Protein AF-A0A928N643-F1 (afdb_monomer_lite)

pLDDT: mean 76.83, std 18.84, range [21.0, 97.44]

Secondary structure (DSSP, 8-state):
-----------GGGGT-SS--------------HHHHHHHHHHHHHHHHHHHHHHHHHHHHHHHHHHHHHHH-TTS-HHHHHHHHHHHHHHHHHHHHHHHHHHHHHHHHHHHHHHHHHHTTS-GGG--HHHHHHHHHHHHHHHHGGGEETTTTEE-HHHHHHHHHTSHHHHHHHHHHHHHHHHHHHHHHHHHTT-TTS-HHHHHHHHHHHHHHHHHHHHHHHHHHHHGGGTHHHH--HHHHHHHHTT-GGGGGGTTTT-------SSS---------TTEEEEEEEE-TT-EEEE---TTEEEEEEEEESEEEETTTTEEEETTEEEEESSS-EEEEESSSEEEEEEEEES----TT--SSEEEEGGG-SEEESS-TT-SSEEEEEEEEEESSEEEEE---SSEEEEEEEPTT--EEEEETTEEEEE-TT-EEEE-TT--EEEEE-TT-EEEEEEEEEE-

Foldseek 3Di:
DDDPPPPDDPPPVNVVPPDDDDPPDQDPDPQDPLVVLLVVLVVVLVVLVVVLVVLLVVLVVLCVPLLCVLVVDPPDALLRSLVSLLVSLVSLVVSLVSLLVSVLLSVLSVLLSQLSVVCVPDDSSPDAPVSSLVSSVVSLCVVCVQQADPVVLDGVLVSLCVVCCPPPSNVSSLVSQLSSLVSQLSSQCSNCVPPPVDDNVRSNVVSNVSSVVSSVVSSVVSSVSNCLLSVCSRVVDPVSSCVNVVSNVSSCPNVVVPDPDDDDDDDDDFDEDDDDPPFKDKDKDWAAAFGKDKDDDDAFWKKKKAWQAAWKQKDPVRDIDHHQKIWMDGDDTIIITGNHGTIMMMMIGHPFDDDVPDDPGDMDRNVVDQWDWPDDPPGPFTKTKGWAKDDPQDKDKDDADQFKKKKKFFAQQAFWWKAKPNDTDTDHHRYIYTDGHRIIIMIGAYPPGITTIMMIITGD

Radius of gyration: 32.92 Å; chains: 1; bounding box: 89×75×74 Å

Sequence (460 aa):
MWPFIKKKKKNVSEIFEHKYYVNDKISDSPKYDLAMLYERCVEEMTLQQAKRDQIFTLYLAMFSFLVPFALSTAGIGDIAKGAIFIALAVIGWMFALIIERYRIYKESYWLCCQAITRLMSFKEGSIDKKTVQSVYYSCLFKKGEKYIDKKKNKYKRLDFYKGNIFSGETIYYLIHSFITSIMVFLGINQMFYNNSKITESLLNISGILCAVIVFVILTIFYFERLLEVYSVLVENTEKAFNKAFSKAWFLHFYMENSKYSLVTVDNTLGRVLKRKIDDFKTFVHHIKDGETLEIKESENGYYIFIVCQGTVLVNQDNTLYEKGVCAFTHKEDIKIKSVDDSVVLEINVINSKENNNLKLPYFKNYAENKDFKILEEGIVPCVKIENMNLKTPKIKEYNENTLSERFIYSFDDNECILEIDEELIKLGQNTLFHIPYNKKFKVIVCEKQKAHGMIIEYKR

Structure (mmCIF, N/CA/C/O backbone):
data_AF-A0A928N643-F1
#
_entry.id   AF-A0A928N643-F1
#
loop_
_atom_site.group_PDB
_atom_site.id
_atom_site.type_symbol
_atom_site.label_atom_id
_atom_site.label_alt_id
_atom_site.label_comp_id
_atom_site.label_asym_id
_atom_site.label_entity_id
_atom_site.label_seq_id
_atom_site.pdbx_PDB_ins_code
_atom_site.Cartn_x
_atom_site.Cartn_y
_atom_site.Cartn_z
_atom_site.occupancy
_atom_site.B_iso_or_equiv
_atom_site.auth_seq_id
_atom_site.auth_comp_id
_atom_site.auth_asym_id
_atom_site.auth_atom_id
_atom_site.pdbx_PDB_model_num
ATOM 1 N N . MET A 1 1 ? 22.131 41.460 36.533 1.00 30.02 1 MET A N 1
ATOM 2 C CA . MET A 1 1 ? 20.752 41.145 36.967 1.00 30.02 1 MET A CA 1
ATOM 3 C C . MET A 1 1 ? 19.789 41.565 35.869 1.00 30.02 1 MET A C 1
ATOM 5 O O . MET A 1 1 ? 19.428 42.727 35.803 1.00 30.02 1 MET A O 1
ATOM 9 N N . TRP A 1 2 ? 19.428 40.640 34.984 1.00 21.00 2 TRP A N 1
ATOM 10 C CA . TRP A 1 2 ? 18.359 40.784 33.990 1.00 21.00 2 TRP A CA 1
ATOM 11 C C . TRP A 1 2 ? 17.560 39.475 34.020 1.00 21.00 2 TRP A C 1
ATOM 13 O O . TRP A 1 2 ? 18.167 38.416 34.212 1.00 21.00 2 TRP A O 1
ATOM 23 N N . PRO A 1 3 ? 16.222 39.516 33.942 1.00 27.75 3 PRO A N 1
ATOM 24 C CA . PRO A 1 3 ? 15.393 38.390 34.330 1.00 27.75 3 PRO A CA 1
ATOM 25 C C . PRO A 1 3 ? 15.483 37.276 33.287 1.00 27.75 3 PRO A C 1
ATOM 27 O O . PRO A 1 3 ? 15.217 37.470 32.102 1.00 27.75 3 PRO A O 1
ATOM 30 N N . PHE A 1 4 ? 15.835 36.078 33.753 1.00 24.69 4 PHE A N 1
ATOM 31 C CA . PHE A 1 4 ? 15.650 34.836 33.018 1.00 24.69 4 PHE A CA 1
ATOM 32 C C . PHE A 1 4 ? 14.160 34.664 32.701 1.00 24.69 4 PHE A C 1
ATOM 34 O O . PHE A 1 4 ? 13.383 34.193 33.534 1.00 24.69 4 PHE A O 1
ATOM 41 N N . ILE A 1 5 ? 13.753 34.997 31.477 1.00 27.62 5 ILE A N 1
ATOM 42 C CA . ILE A 1 5 ? 12.493 34.507 30.919 1.00 27.62 5 ILE A CA 1
ATOM 43 C C . ILE A 1 5 ? 12.685 33.004 30.694 1.00 27.62 5 ILE A C 1
ATOM 45 O O . ILE A 1 5 ? 13.178 32.558 29.657 1.00 27.62 5 ILE A O 1
ATOM 49 N N . LYS A 1 6 ? 12.317 32.204 31.701 1.00 27.36 6 LYS A N 1
ATOM 50 C CA . LYS A 1 6 ? 12.071 30.767 31.549 1.00 27.36 6 LYS A CA 1
ATOM 51 C C . LYS A 1 6 ? 10.967 30.605 30.500 1.00 27.36 6 LYS A C 1
ATOM 53 O O . LYS A 1 6 ? 9.784 30.652 30.828 1.00 27.36 6 LYS A O 1
ATOM 58 N N . LYS A 1 7 ? 11.332 30.405 29.228 1.00 30.66 7 LYS A N 1
ATOM 59 C CA . LYS A 1 7 ? 10.398 29.866 28.232 1.00 30.66 7 LYS A CA 1
ATOM 60 C C . LYS A 1 7 ? 9.978 28.480 28.722 1.00 30.66 7 LYS A C 1
ATOM 62 O O . LYS A 1 7 ? 10.777 27.545 28.699 1.00 30.66 7 LYS A O 1
ATOM 67 N N . LYS A 1 8 ? 8.742 28.388 29.228 1.00 29.64 8 LYS A N 1
ATOM 68 C CA . LYS A 1 8 ? 8.062 27.135 29.574 1.00 29.64 8 LYS A CA 1
ATOM 69 C C . LYS A 1 8 ? 8.293 26.122 28.448 1.00 29.64 8 LYS A C 1
ATOM 71 O O . LYS A 1 8 ? 8.021 26.423 27.286 1.00 29.64 8 LYS A O 1
ATOM 76 N N . LYS A 1 9 ? 8.784 24.928 28.798 1.00 34.56 9 LYS A N 1
ATOM 77 C CA . LYS A 1 9 ? 8.611 23.726 27.975 1.00 34.56 9 LYS A CA 1
ATOM 78 C C . LYS A 1 9 ? 7.110 23.614 27.700 1.00 34.56 9 LYS A C 1
ATOM 80 O O . LYS A 1 9 ? 6.373 23.301 28.627 1.00 34.56 9 LYS A O 1
ATOM 85 N N . LYS A 1 10 ? 6.665 23.898 26.475 1.00 30.95 10 LYS A N 1
ATOM 86 C CA . LYS A 1 10 ? 5.354 23.426 26.029 1.00 30.95 10 LYS A CA 1
ATOM 87 C C . LYS A 1 10 ? 5.453 21.910 25.972 1.00 30.95 10 LYS A C 1
ATOM 89 O O . LYS A 1 10 ? 6.277 21.378 25.223 1.00 30.95 10 LYS A O 1
ATOM 94 N N . ASN A 1 11 ? 4.711 21.238 26.842 1.00 32.28 11 ASN A N 1
ATOM 95 C CA . ASN A 1 11 ? 4.621 19.788 26.825 1.00 32.28 11 ASN A CA 1
ATOM 96 C C . ASN A 1 11 ? 4.036 19.373 25.472 1.00 32.28 11 ASN A C 1
ATOM 98 O O . ASN A 1 11 ? 3.134 20.022 24.954 1.00 32.28 11 ASN A O 1
ATOM 102 N N . VAL A 1 12 ? 4.529 18.281 24.893 1.00 39.28 12 VAL A N 1
ATOM 103 C CA . VAL A 1 12 ? 3.962 17.715 23.657 1.00 39.28 12 VAL A CA 1
ATOM 104 C C . VAL A 1 12 ? 2.479 17.339 23.856 1.00 39.28 12 VAL A C 1
ATOM 106 O O . VAL A 1 12 ? 1.732 17.323 22.885 1.00 39.28 12 VAL A O 1
ATOM 109 N N . SER A 1 13 ? 2.022 17.154 25.106 1.00 35.56 13 SER A N 1
ATOM 110 C CA . SER A 1 13 ? 0.597 17.027 25.452 1.00 35.56 13 SER A CA 1
ATOM 111 C C . SER A 1 13 ? -0.219 18.304 25.197 1.00 35.56 13 SER A C 1
ATOM 113 O O . SER A 1 13 ? -1.367 18.205 24.781 1.00 35.56 13 SER A O 1
ATOM 115 N N . GLU A 1 14 ? 0.365 19.502 25.318 1.00 35.66 14 GLU A N 1
ATOM 116 C CA . GLU A 1 14 ? -0.350 20.780 25.143 1.00 35.66 14 GLU A CA 1
ATOM 117 C C . GLU A 1 14 ? -0.676 21.098 23.673 1.00 35.66 14 GLU A C 1
ATOM 119 O O . GLU A 1 14 ? -1.556 21.912 23.402 1.00 35.66 14 GLU A O 1
ATOM 124 N N . ILE A 1 15 ? -0.011 20.456 22.703 1.00 42.19 15 ILE A N 1
ATOM 125 C CA . ILE A 1 15 ? -0.393 20.571 21.282 1.00 42.19 15 ILE A CA 1
ATOM 126 C C . ILE A 1 15 ? -1.675 19.757 20.996 1.00 42.19 15 ILE A C 1
ATOM 128 O O . ILE A 1 15 ? -2.381 20.051 20.035 1.00 42.19 15 ILE A O 1
ATOM 132 N N . PHE A 1 16 ? -2.033 18.802 21.864 1.00 38.59 16 PHE A N 1
ATOM 133 C CA . PHE A 1 16 ? -3.192 17.915 21.701 1.00 38.59 16 PHE A CA 1
ATOM 134 C C . PHE A 1 16 ? -4.275 18.070 22.793 1.00 38.59 16 PHE A C 1
ATOM 136 O O . PHE A 1 16 ? -5.315 17.414 22.718 1.00 38.59 16 PHE A O 1
ATOM 143 N N . GLU A 1 17 ? -4.082 18.963 23.773 1.00 30.94 17 GLU A N 1
ATOM 144 C CA . GLU A 1 17 ? -4.995 19.182 24.914 1.00 30.94 17 GLU A CA 1
ATOM 145 C C . GLU A 1 17 ? -6.096 20.236 24.694 1.00 30.94 17 GLU A C 1
ATOM 147 O O . GLU A 1 17 ? -6.903 20.481 25.592 1.00 30.94 17 GLU A O 1
ATOM 152 N N . HIS A 1 18 ? -6.227 20.843 23.513 1.00 28.89 18 HIS A N 1
ATOM 153 C CA . HIS A 1 18 ? -7.321 21.790 23.272 1.00 28.89 18 HIS A CA 1
ATOM 154 C C . HIS A 1 18 ? -8.389 21.272 22.303 1.00 28.89 18 HIS A C 1
ATOM 156 O O . HIS A 1 18 ? -8.218 21.257 21.090 1.00 28.89 18 HIS A O 1
ATOM 162 N N . LYS A 1 19 ? -9.532 20.935 22.927 1.00 29.66 19 LYS A N 1
ATOM 163 C CA . LYS A 1 19 ? -10.885 20.710 22.391 1.00 29.66 19 LYS A CA 1
ATOM 164 C C . LYS A 1 19 ? -11.123 19.417 21.612 1.00 29.66 19 LYS A C 1
ATOM 166 O O . LYS A 1 19 ? -11.336 19.441 20.411 1.00 29.66 19 LYS A O 1
ATOM 171 N N . TYR A 1 20 ? -11.293 18.318 22.343 1.00 30.34 20 TYR A N 1
ATOM 172 C CA . TYR A 1 20 ? -12.466 17.472 22.098 1.00 30.34 20 TYR A CA 1
ATOM 173 C C . TYR A 1 20 ? -13.079 17.140 23.451 1.00 30.34 20 TYR A C 1
ATOM 175 O O . TYR A 1 20 ? -12.361 16.670 24.333 1.00 30.34 20 TYR A O 1
ATOM 183 N N . TYR A 1 21 ? -14.368 17.431 23.611 1.00 28.30 21 TYR A N 1
ATOM 184 C CA . TYR A 1 21 ? -15.145 16.945 24.741 1.00 28.30 21 TYR A CA 1
ATOM 185 C C . TYR A 1 21 ? -15.132 15.419 24.681 1.00 28.30 21 TYR A C 1
ATOM 187 O O . TYR A 1 21 ? -15.629 14.824 23.727 1.00 28.30 21 TYR A O 1
ATOM 195 N N . VAL A 1 22 ? -14.486 14.812 25.673 1.00 28.64 22 VAL A N 1
ATOM 196 C CA . VAL A 1 22 ? -14.666 13.404 25.998 1.00 28.64 22 VAL A CA 1
ATOM 197 C C . VAL A 1 22 ? -16.079 13.310 26.555 1.00 28.64 22 VAL A C 1
ATOM 199 O O . VAL A 1 22 ? -16.384 13.925 27.573 1.00 28.64 22 VAL A O 1
ATOM 202 N N . ASN A 1 23 ? -16.965 12.627 25.839 1.00 26.53 23 ASN A N 1
ATOM 203 C CA . ASN A 1 23 ? -18.188 12.154 26.456 1.00 26.53 23 ASN A CA 1
ATOM 204 C C . ASN A 1 23 ? -17.787 10.865 27.184 1.00 26.53 23 ASN A C 1
ATOM 206 O O . ASN A 1 23 ? -17.485 9.871 26.529 1.00 26.53 23 ASN A O 1
ATOM 210 N N . ASP A 1 24 ? -17.712 10.908 28.516 1.00 30.97 24 ASP A N 1
ATOM 211 C CA . ASP A 1 24 ? -17.293 9.812 29.414 1.00 30.97 24 ASP A CA 1
ATOM 212 C C . ASP A 1 24 ? -18.289 8.634 29.460 1.00 30.97 24 ASP A C 1
ATOM 214 O O . ASP A 1 24 ? -18.419 7.931 30.464 1.00 30.97 24 ASP A O 1
ATOM 218 N N . LYS A 1 25 ? -19.017 8.376 28.374 1.00 28.31 25 LYS A N 1
ATOM 219 C CA . LYS A 1 25 ?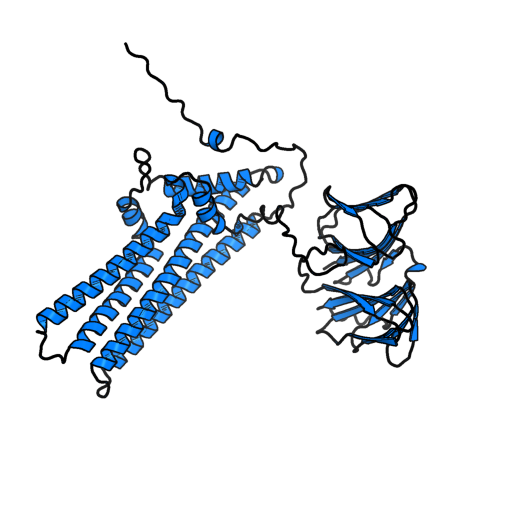 -19.836 7.175 28.263 1.00 28.31 25 LYS A CA 1
ATOM 220 C C . LYS A 1 25 ? -19.058 6.122 27.502 1.00 28.31 25 LYS A C 1
ATOM 222 O O . LYS A 1 25 ? -18.927 6.166 26.284 1.00 28.31 25 LYS A O 1
ATOM 227 N N . ILE A 1 26 ? -18.521 5.204 28.301 1.00 37.31 26 ILE A N 1
ATOM 228 C CA . ILE A 1 26 ? -18.031 3.884 27.919 1.00 37.31 26 ILE A CA 1
ATOM 229 C C . ILE A 1 26 ? -19.082 3.259 26.992 1.00 37.31 26 ILE A C 1
ATOM 231 O O . ILE A 1 26 ? -20.093 2.739 27.457 1.00 37.31 26 ILE A O 1
ATOM 235 N N . SER A 1 27 ? -18.871 3.369 25.682 1.00 35.44 27 SER A N 1
ATOM 236 C CA . SER A 1 27 ? -19.427 2.418 24.730 1.00 35.44 27 SER A CA 1
ATOM 237 C C . SER A 1 27 ? -18.374 1.335 24.582 1.00 35.44 27 SER A C 1
ATOM 239 O O . SER A 1 27 ? -17.193 1.637 24.386 1.00 35.44 27 SER A O 1
ATOM 241 N N . ASP A 1 28 ? -18.788 0.088 24.783 1.00 36.44 28 ASP A N 1
ATOM 242 C CA . ASP A 1 28 ? -17.939 -1.083 24.630 1.00 36.44 28 ASP A CA 1
ATOM 243 C C . ASP A 1 28 ? -17.290 -1.034 23.243 1.00 36.44 28 ASP A C 1
ATOM 245 O O . ASP A 1 28 ? -17.936 -1.241 22.213 1.00 36.44 28 ASP A O 1
ATOM 249 N N . SER A 1 29 ? -16.003 -0.685 23.201 1.00 42.44 29 SER A N 1
ATOM 250 C CA . SER A 1 29 ? -15.239 -0.725 21.967 1.00 42.44 29 SER A CA 1
ATOM 251 C C . SER A 1 29 ? -15.257 -2.176 21.476 1.00 42.44 29 SER A C 1
ATOM 253 O O . SER A 1 29 ? -14.985 -3.086 22.266 1.00 42.44 29 SER A O 1
ATOM 255 N N . PRO A 1 30 ? -15.587 -2.442 20.196 1.00 46.62 30 PRO A N 1
ATOM 256 C CA . PRO A 1 30 ? -15.477 -3.792 19.664 1.00 46.62 30 PRO A CA 1
ATOM 257 C C . PRO A 1 30 ? -14.057 -4.278 19.948 1.00 46.62 30 PRO A C 1
ATOM 259 O O . PRO A 1 30 ? -13.096 -3.566 19.652 1.00 46.62 30 PRO A O 1
ATOM 262 N N . LYS A 1 31 ? -13.928 -5.445 20.590 1.00 51.53 31 LYS A N 1
ATOM 263 C CA . LYS A 1 31 ? -12.629 -6.033 20.924 1.00 51.53 31 LYS A CA 1
ATOM 264 C C . LYS A 1 31 ? -11.842 -6.244 19.636 1.00 51.53 31 LYS A C 1
ATOM 266 O O . LYS A 1 31 ? -12.051 -7.219 18.919 1.00 51.53 31 LYS A O 1
ATOM 271 N N . TYR A 1 32 ? -10.967 -5.299 19.320 1.00 61.94 32 TYR A N 1
ATOM 272 C CA . TYR A 1 32 ? -10.017 -5.448 18.236 1.00 61.94 32 TYR A CA 1
ATOM 273 C C . TYR A 1 32 ? -8.938 -6.400 18.722 1.00 61.94 32 TYR A C 1
ATOM 275 O O . TYR A 1 32 ? -8.201 -6.079 19.654 1.00 61.94 32 TYR A O 1
ATOM 283 N N . ASP A 1 33 ? -8.848 -7.567 18.093 1.00 73.94 33 ASP A N 1
ATOM 284 C CA . ASP A 1 33 ? -7.737 -8.477 18.326 1.00 73.94 33 ASP A CA 1
ATOM 285 C C . ASP A 1 33 ? -6.451 -7.841 17.773 1.00 73.94 33 ASP A C 1
ATOM 287 O O . ASP A 1 33 ? -6.121 -7.932 16.586 1.00 73.94 33 ASP A O 1
ATOM 291 N N . LEU A 1 34 ? -5.745 -7.122 18.649 1.00 81.00 34 LEU A N 1
ATOM 292 C CA . LEU A 1 34 ? -4.475 -6.477 18.333 1.00 81.00 34 LEU A CA 1
ATOM 293 C C . LEU A 1 34 ? -3.406 -7.503 17.936 1.00 81.00 34 LEU A C 1
ATOM 295 O O . LEU A 1 34 ? -2.495 -7.138 17.193 1.00 81.00 34 LEU A O 1
ATOM 299 N N . ALA A 1 35 ? -3.505 -8.756 18.399 1.00 81.19 35 ALA A N 1
ATOM 300 C CA . ALA A 1 35 ? -2.589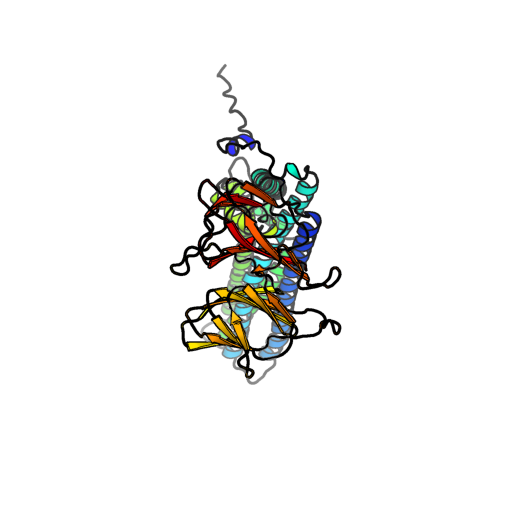 -9.823 18.005 1.00 81.19 35 ALA A CA 1
ATOM 301 C C . ALA A 1 35 ? -2.824 -10.212 16.545 1.00 81.19 35 ALA A C 1
ATOM 303 O O . ALA A 1 35 ? -1.887 -10.149 15.751 1.00 81.19 35 ALA A O 1
ATOM 304 N N . MET A 1 36 ? -4.078 -10.442 16.152 1.00 81.38 36 MET A N 1
ATOM 305 C CA . MET A 1 36 ? -4.426 -10.677 14.747 1.00 81.38 36 MET A CA 1
ATOM 306 C C . MET A 1 36 ? -4.034 -9.486 13.851 1.00 81.38 36 MET A C 1
ATOM 308 O O . MET A 1 36 ? -3.532 -9.664 12.740 1.00 81.38 36 MET A O 1
ATOM 312 N N . LEU A 1 37 ? -4.233 -8.246 14.314 1.00 82.94 37 LEU A N 1
ATOM 313 C CA . LEU A 1 37 ? -3.843 -7.047 13.561 1.00 82.94 37 LEU A CA 1
ATOM 314 C C . LEU A 1 37 ? -2.318 -6.950 13.381 1.00 82.94 37 LEU A C 1
ATOM 316 O O . LEU A 1 37 ? -1.838 -6.557 12.315 1.00 82.94 37 LEU A O 1
ATOM 320 N N . TYR A 1 38 ? -1.559 -7.307 14.419 1.00 86.12 38 TYR A N 1
ATOM 321 C CA . TYR A 1 38 ? -0.104 -7.386 14.362 1.00 86.12 38 TYR A CA 1
ATOM 322 C C . TYR A 1 38 ? 0.352 -8.441 13.350 1.00 86.12 38 TYR A C 1
ATOM 324 O O . TYR A 1 38 ? 1.185 -8.127 12.501 1.00 86.12 38 TYR A O 1
ATOM 332 N N . GLU A 1 39 ? -0.217 -9.648 13.402 1.00 83.44 39 GLU A N 1
ATOM 333 C CA . GLU A 1 39 ? 0.100 -10.747 12.481 1.00 83.44 39 GLU A CA 1
ATOM 334 C C . GLU A 1 39 ? -0.131 -10.340 11.026 1.00 83.44 39 GLU A C 1
ATOM 336 O O . GLU A 1 39 ? 0.800 -10.395 10.223 1.00 83.44 39 GLU A O 1
ATOM 341 N N . ARG A 1 40 ? -1.305 -9.779 10.708 1.00 83.88 40 ARG A N 1
ATOM 342 C CA . ARG A 1 40 ? -1.597 -9.266 9.358 1.00 83.88 40 ARG A CA 1
ATOM 343 C C . ARG A 1 40 ? -0.616 -8.180 8.914 1.00 83.88 40 ARG A C 1
ATOM 345 O O . ARG A 1 40 ? -0.219 -8.131 7.751 1.00 83.88 40 ARG A O 1
ATOM 352 N N . CYS A 1 41 ? -0.199 -7.304 9.830 1.00 86.56 41 CYS A N 1
ATOM 353 C CA . CYS A 1 41 ? 0.788 -6.269 9.529 1.00 86.56 41 CYS A CA 1
ATOM 354 C C . CYS A 1 41 ? 2.175 -6.862 9.221 1.00 86.56 41 CYS A C 1
ATOM 356 O O . CYS A 1 41 ? 2.885 -6.354 8.348 1.00 86.56 41 CYS A O 1
ATOM 358 N N . VAL A 1 42 ? 2.560 -7.944 9.902 1.00 87.69 42 VAL A N 1
ATOM 359 C CA . VAL A 1 42 ? 3.808 -8.679 9.648 1.00 87.69 42 VAL A CA 1
ATOM 360 C C . VAL A 1 42 ? 3.747 -9.451 8.326 1.00 87.69 42 VAL A C 1
ATOM 362 O O . VAL A 1 42 ? 4.716 -9.416 7.559 1.00 87.69 42 VAL A O 1
ATOM 365 N N . GLU A 1 43 ? 2.621 -10.097 8.022 1.00 85.88 43 GLU A N 1
ATOM 366 C CA . GLU A 1 43 ? 2.390 -10.789 6.748 1.00 85.88 43 GLU A CA 1
ATOM 367 C C . GLU A 1 43 ? 2.519 -9.827 5.566 1.00 85.88 43 GLU A C 1
ATOM 369 O O . GLU A 1 43 ? 3.303 -10.070 4.646 1.00 85.88 43 GLU A O 1
ATOM 374 N N . GLU A 1 44 ? 1.845 -8.677 5.628 1.00 84.75 44 GLU A N 1
ATOM 375 C CA . GLU A 1 44 ? 1.944 -7.653 4.588 1.00 84.75 44 GLU A CA 1
ATOM 376 C C . GLU A 1 44 ? 3.355 -7.088 4.463 1.00 84.75 44 GLU A C 1
ATOM 378 O O . GLU A 1 44 ? 3.868 -6.930 3.356 1.00 84.75 44 GLU A O 1
ATOM 383 N N . MET A 1 45 ? 4.039 -6.833 5.581 1.00 87.12 45 MET A N 1
ATOM 384 C CA . MET A 1 45 ? 5.440 -6.408 5.559 1.00 87.12 45 MET A CA 1
ATOM 385 C C . MET A 1 45 ? 6.337 -7.422 4.828 1.00 87.12 45 MET A C 1
ATOM 387 O O . MET A 1 45 ? 7.213 -7.026 4.050 1.00 87.12 45 MET A O 1
ATOM 391 N N . THR A 1 46 ? 6.103 -8.717 5.047 1.00 86.81 46 THR A N 1
ATOM 392 C CA . THR A 1 46 ? 6.826 -9.814 4.387 1.00 86.81 46 THR A CA 1
ATOM 393 C C . THR A 1 46 ? 6.480 -9.890 2.901 1.00 86.81 46 THR A C 1
ATOM 395 O O . THR A 1 46 ? 7.376 -10.029 2.066 1.00 86.81 46 THR A O 1
ATOM 398 N N . LEU A 1 47 ? 5.209 -9.690 2.543 1.00 87.12 47 LEU A N 1
ATOM 399 C CA . LEU A 1 47 ? 4.749 -9.632 1.156 1.00 87.12 47 LEU A CA 1
ATOM 400 C C . LEU A 1 47 ? 5.416 -8.489 0.376 1.00 87.12 47 LEU A C 1
ATOM 402 O O . LEU A 1 47 ? 5.871 -8.701 -0.750 1.00 87.12 47 LEU A O 1
ATOM 406 N N . GLN A 1 48 ? 5.521 -7.289 0.963 1.00 87.31 48 GLN A N 1
ATOM 407 C CA . GLN A 1 48 ? 6.207 -6.159 0.316 1.00 87.31 48 GLN A CA 1
ATOM 408 C C . GLN A 1 48 ? 7.695 -6.462 0.075 1.00 87.31 48 GLN A C 1
ATOM 410 O O . GLN A 1 48 ? 8.253 -6.073 -0.952 1.00 87.31 48 GLN A O 1
ATOM 415 N N . GLN A 1 49 ? 8.340 -7.179 1.001 1.00 87.81 49 GLN A N 1
ATOM 416 C CA . GLN A 1 49 ? 9.724 -7.618 0.838 1.00 87.81 49 GLN A CA 1
ATOM 417 C C . GLN A 1 49 ? 9.867 -8.653 -0.287 1.00 87.81 49 GLN A C 1
ATOM 419 O O . GLN A 1 49 ? 10.720 -8.477 -1.155 1.00 87.81 49 GLN A O 1
ATOM 424 N N . ALA A 1 50 ? 9.003 -9.670 -0.326 1.00 89.19 50 ALA A N 1
ATOM 425 C CA . ALA A 1 50 ? 9.025 -10.691 -1.372 1.00 89.19 50 ALA A CA 1
ATOM 426 C C . ALA A 1 50 ? 8.807 -10.092 -2.773 1.00 89.19 50 ALA A C 1
ATOM 428 O O . ALA A 1 50 ? 9.552 -10.402 -3.701 1.00 89.19 50 ALA A O 1
ATOM 429 N N . LYS A 1 51 ? 7.843 -9.170 -2.922 1.00 89.12 51 LYS A N 1
ATOM 430 C CA . LYS A 1 51 ? 7.577 -8.468 -4.193 1.00 89.12 51 LYS A CA 1
ATOM 431 C C . LYS A 1 51 ? 8.776 -7.651 -4.670 1.00 89.12 51 LYS A C 1
ATOM 433 O O . LYS A 1 51 ? 9.088 -7.646 -5.858 1.00 89.12 51 LYS A O 1
ATOM 438 N N . ARG A 1 52 ? 9.463 -6.963 -3.754 1.00 91.19 52 ARG A N 1
ATOM 439 C CA . ARG A 1 52 ? 10.699 -6.238 -4.071 1.00 91.19 52 ARG A CA 1
ATOM 440 C C . ARG A 1 52 ? 11.779 -7.189 -4.583 1.00 91.19 52 ARG A C 1
ATOM 442 O O . ARG A 1 52 ? 12.406 -6.894 -5.597 1.00 91.19 52 ARG A O 1
ATOM 449 N N . ASP A 1 53 ? 11.993 -8.298 -3.883 1.00 89.69 53 ASP A N 1
ATOM 450 C CA . ASP A 1 53 ? 13.050 -9.253 -4.222 1.00 89.69 53 ASP A CA 1
ATOM 451 C C . ASP A 1 53 ? 12.785 -9.897 -5.589 1.00 89.69 53 ASP A C 1
ATOM 453 O O . ASP A 1 53 ? 13.693 -9.968 -6.409 1.00 89.69 53 ASP A O 1
ATOM 457 N N . GLN A 1 54 ? 11.526 -10.218 -5.906 1.00 92.81 54 GLN A N 1
ATOM 458 C CA . GLN A 1 54 ? 11.119 -10.685 -7.237 1.00 92.81 54 GLN A CA 1
ATOM 459 C C . GLN A 1 54 ? 11.434 -9.676 -8.349 1.00 92.81 54 GLN A C 1
ATOM 461 O O . GLN A 1 54 ? 11.953 -10.067 -9.393 1.00 92.81 54 GLN A O 1
ATOM 466 N N . ILE A 1 55 ? 11.154 -8.384 -8.138 1.00 91.88 55 ILE A N 1
ATOM 467 C CA . ILE A 1 55 ? 11.474 -7.332 -9.120 1.00 91.88 55 ILE A CA 1
ATOM 468 C C . ILE A 1 55 ? 12.984 -7.230 -9.329 1.00 91.88 55 ILE A C 1
ATOM 470 O O . ILE A 1 55 ? 13.449 -7.137 -10.464 1.00 91.88 55 ILE A O 1
ATOM 474 N N . PHE A 1 56 ? 13.755 -7.268 -8.243 1.00 89.69 56 PHE A N 1
ATOM 475 C CA . PHE A 1 56 ? 15.209 -7.213 -8.320 1.00 89.69 56 PHE A CA 1
ATOM 476 C C . PHE A 1 56 ? 15.786 -8.435 -9.053 1.00 89.69 56 PHE A C 1
ATOM 478 O O . PHE A 1 56 ? 16.617 -8.280 -9.947 1.00 89.69 56 PHE A O 1
ATOM 485 N N . THR A 1 57 ? 15.298 -9.642 -8.749 1.00 93.25 57 THR A N 1
ATOM 486 C CA . THR A 1 57 ? 15.683 -10.878 -9.447 1.00 93.25 57 THR A CA 1
ATOM 487 C C . THR A 1 57 ? 15.304 -10.839 -10.924 1.00 93.25 57 THR A C 1
ATOM 489 O O . THR A 1 57 ? 16.120 -11.216 -11.763 1.00 93.25 57 THR A O 1
ATOM 492 N N . LEU A 1 58 ? 14.108 -10.349 -11.264 1.00 94.44 58 LEU A N 1
ATOM 493 C CA . LEU A 1 58 ? 13.684 -10.177 -12.652 1.00 94.44 58 LEU A CA 1
ATOM 494 C C . LEU A 1 58 ? 14.626 -9.226 -13.397 1.00 94.44 58 LEU A C 1
ATOM 496 O O . LEU A 1 58 ? 15.063 -9.537 -14.501 1.00 94.44 58 LEU A O 1
ATOM 500 N N . TYR A 1 59 ? 14.981 -8.097 -12.784 1.00 95.00 59 TYR A N 1
ATOM 501 C CA . TYR A 1 59 ? 15.890 -7.136 -13.399 1.00 95.00 59 TYR A CA 1
ATOM 502 C C . TYR A 1 59 ? 17.293 -7.713 -13.618 1.00 95.00 59 TYR A C 1
ATOM 504 O O . TYR A 1 59 ? 17.869 -7.541 -14.692 1.00 95.00 59 TYR A O 1
ATOM 512 N N . LEU A 1 60 ? 17.815 -8.460 -12.640 1.00 92.19 60 LEU A N 1
ATOM 513 C CA . LEU A 1 60 ? 19.071 -9.193 -12.791 1.00 92.19 60 LEU A CA 1
ATOM 514 C C . LEU A 1 60 ? 18.995 -10.228 -13.915 1.00 92.19 60 LEU A C 1
ATOM 516 O O . LEU A 1 60 ? 19.912 -10.293 -14.724 1.00 92.19 60 LEU A O 1
ATOM 520 N N . ALA A 1 61 ? 17.903 -10.987 -14.017 1.00 94.44 61 ALA A N 1
ATOM 521 C CA . ALA A 1 61 ? 17.715 -11.960 -15.091 1.00 94.44 61 ALA A CA 1
ATOM 522 C C . ALA A 1 61 ? 17.681 -11.287 -16.473 1.00 94.44 61 ALA A C 1
ATOM 524 O O . ALA A 1 61 ? 18.342 -11.749 -17.403 1.00 94.44 61 ALA A O 1
ATOM 525 N N . MET A 1 62 ? 16.971 -10.159 -16.595 1.00 93.12 62 MET A N 1
ATOM 526 C CA . MET A 1 62 ? 16.945 -9.358 -17.821 1.00 93.12 62 MET A CA 1
ATOM 527 C C . MET A 1 62 ? 18.345 -8.879 -18.200 1.00 93.12 62 MET A C 1
ATOM 529 O O . MET A 1 62 ? 18.751 -9.041 -19.347 1.00 93.12 62 MET A O 1
ATOM 533 N N . PHE A 1 63 ? 19.100 -8.345 -17.238 1.00 91.06 63 PHE A N 1
ATOM 534 C CA . PHE A 1 63 ? 20.486 -7.928 -17.439 1.00 91.06 63 PHE A CA 1
ATOM 535 C C . PHE A 1 63 ? 21.378 -9.104 -17.875 1.00 91.06 63 PHE A C 1
ATOM 537 O O . PHE A 1 63 ? 22.065 -9.009 -18.892 1.00 91.06 63 PHE A O 1
ATOM 544 N N . SER A 1 64 ? 21.324 -10.232 -17.164 1.00 91.81 64 SER A N 1
ATOM 545 C CA . SER A 1 64 ? 22.134 -11.422 -17.441 1.00 91.81 64 SER A CA 1
ATOM 546 C C . SER A 1 64 ? 21.836 -12.067 -18.794 1.00 91.81 64 SER A C 1
ATOM 548 O O . SER A 1 64 ? 22.720 -12.709 -19.349 1.00 91.81 64 SER A O 1
ATOM 550 N N . PHE A 1 65 ? 20.628 -11.906 -19.335 1.00 92.75 65 PHE A N 1
ATOM 551 C CA . PHE A 1 65 ? 20.267 -12.441 -20.647 1.00 92.75 65 PHE A CA 1
ATOM 552 C C . PHE A 1 65 ? 20.536 -11.444 -21.781 1.00 92.75 65 PHE A C 1
ATOM 554 O O . PHE A 1 65 ? 21.192 -11.770 -22.771 1.00 92.75 65 PHE A O 1
ATOM 561 N N . LEU A 1 66 ? 20.048 -10.210 -21.636 1.00 91.19 66 LEU A N 1
ATOM 562 C CA . LEU A 1 66 ? 20.042 -9.232 -22.723 1.00 91.19 66 LEU A CA 1
ATOM 563 C C . LEU A 1 66 ? 21.411 -8.599 -22.960 1.00 91.19 66 LEU A C 1
ATOM 565 O O . LEU A 1 66 ? 21.716 -8.268 -24.105 1.00 91.19 66 LEU A O 1
ATOM 569 N N . VAL A 1 67 ? 22.253 -8.459 -21.929 1.00 89.88 67 VAL A N 1
ATOM 570 C CA . VAL A 1 67 ? 23.593 -7.885 -22.116 1.00 89.88 67 VAL A CA 1
ATOM 571 C C . VAL A 1 67 ? 24.495 -8.811 -22.934 1.00 89.88 67 VAL A C 1
ATOM 573 O O . VAL A 1 67 ? 25.009 -8.356 -23.960 1.00 89.88 67 VAL A O 1
ATOM 576 N N . PRO A 1 68 ? 24.652 -10.105 -22.591 1.00 91.50 68 PRO A N 1
ATOM 577 C CA . PRO A 1 68 ? 25.404 -11.026 -23.438 1.00 91.50 68 PRO A CA 1
ATOM 578 C C . PRO A 1 68 ? 24.809 -11.154 -24.839 1.00 91.50 68 PRO A C 1
ATOM 580 O O . PRO A 1 68 ? 25.558 -11.159 -25.812 1.00 91.50 68 PRO A O 1
ATOM 583 N N . PHE A 1 69 ? 23.479 -11.202 -24.969 1.00 91.06 69 PHE A N 1
ATOM 584 C CA . PHE A 1 69 ? 22.810 -11.262 -26.270 1.00 91.06 69 PHE A CA 1
ATOM 585 C C . PHE A 1 69 ? 23.157 -10.057 -27.159 1.00 91.06 69 PHE A C 1
ATOM 587 O O . PHE A 1 69 ? 23.583 -10.235 -28.304 1.00 91.06 69 PHE A O 1
ATOM 594 N N . ALA A 1 70 ? 23.034 -8.837 -26.626 1.00 90.00 70 ALA A N 1
ATOM 595 C CA . ALA A 1 70 ? 23.327 -7.613 -27.365 1.00 90.00 70 ALA A CA 1
ATOM 596 C C . ALA A 1 70 ? 24.806 -7.524 -27.773 1.00 90.00 70 ALA A C 1
ATOM 598 O O . ALA A 1 70 ? 25.108 -7.041 -28.861 1.00 90.00 70 ALA A O 1
ATOM 599 N N . LEU A 1 71 ? 25.730 -8.008 -26.936 1.00 87.69 71 LEU A N 1
ATOM 600 C CA . LEU A 1 71 ? 27.167 -7.965 -27.227 1.00 87.69 71 LEU A CA 1
ATOM 601 C C . LEU A 1 71 ? 27.638 -9.085 -28.170 1.00 87.69 71 LEU A C 1
ATOM 603 O O . LEU A 1 71 ? 28.541 -8.852 -28.969 1.00 87.69 71 LEU A O 1
ATOM 607 N N . SER A 1 72 ? 27.039 -10.277 -28.104 1.00 87.81 72 SER A N 1
ATOM 608 C CA . SER A 1 72 ? 27.484 -11.461 -28.864 1.00 87.81 72 SER A CA 1
ATOM 609 C C . SER A 1 72 ? 26.871 -11.591 -30.261 1.00 87.81 72 SER A C 1
ATOM 611 O O . SER A 1 72 ? 27.449 -12.248 -31.126 1.00 87.81 72 SER A O 1
ATOM 613 N N . THR A 1 73 ? 25.716 -10.972 -30.517 1.00 86.62 73 THR A N 1
ATOM 614 C CA . THR A 1 73 ? 25.008 -11.150 -31.792 1.00 86.62 73 THR A CA 1
ATOM 615 C C . THR A 1 73 ? 25.639 -10.302 -32.900 1.00 86.62 73 THR A C 1
ATOM 617 O O . THR A 1 73 ? 25.470 -9.082 -32.945 1.00 86.62 73 THR A O 1
ATOM 620 N N . ALA A 1 74 ? 26.324 -10.961 -33.841 1.00 73.69 74 ALA A N 1
ATOM 621 C CA . ALA A 1 74 ? 27.075 -10.324 -34.931 1.00 73.69 74 ALA A CA 1
ATOM 622 C C . ALA A 1 74 ? 26.217 -9.575 -35.981 1.00 73.69 74 ALA A C 1
ATOM 624 O O . ALA A 1 74 ? 26.768 -8.905 -36.846 1.00 73.69 74 ALA A O 1
ATOM 625 N N . GLY A 1 75 ? 24.883 -9.649 -35.909 1.00 78.69 75 GLY A N 1
ATOM 626 C CA . GLY A 1 75 ? 23.964 -8.989 -36.852 1.00 78.69 75 GLY A CA 1
ATOM 627 C C . GLY A 1 75 ? 23.281 -7.715 -36.340 1.00 78.69 75 GLY A C 1
ATOM 628 O O . GLY A 1 75 ? 22.555 -7.073 -37.095 1.00 78.69 75 GLY A O 1
ATOM 629 N N . ILE A 1 76 ? 23.464 -7.343 -35.069 1.00 85.50 76 ILE A N 1
ATOM 630 C CA . ILE A 1 76 ? 22.807 -6.161 -34.490 1.00 85.50 76 ILE A CA 1
ATOM 631 C C . ILE A 1 76 ? 23.727 -4.949 -34.661 1.00 85.50 76 ILE A C 1
ATOM 633 O O . ILE A 1 76 ? 24.858 -4.954 -34.179 1.00 85.50 76 ILE A O 1
ATOM 637 N N . GLY A 1 77 ? 23.240 -3.897 -35.324 1.00 88.25 77 GLY A N 1
ATOM 638 C CA . GLY A 1 77 ? 23.977 -2.636 -35.445 1.00 88.25 77 GLY A CA 1
ATOM 639 C C . GLY A 1 77 ? 24.183 -1.945 -34.091 1.00 88.25 77 GLY A C 1
ATOM 640 O O . GLY A 1 77 ? 23.367 -2.087 -33.180 1.00 88.25 77 GLY A O 1
ATOM 641 N N . ASP A 1 78 ? 25.246 -1.152 -33.953 1.00 89.19 78 ASP A N 1
ATOM 642 C CA . ASP A 1 78 ? 25.637 -0.555 -32.664 1.00 89.19 78 ASP A CA 1
ATOM 643 C C . ASP A 1 78 ? 24.572 0.376 -32.071 1.00 89.19 78 ASP A C 1
ATOM 645 O O . ASP A 1 78 ? 24.292 0.330 -30.875 1.00 89.19 78 ASP A O 1
ATOM 649 N N . ILE A 1 79 ? 23.864 1.124 -32.918 1.00 90.44 79 ILE A N 1
ATOM 650 C CA . ILE A 1 79 ? 22.726 1.948 -32.486 1.00 90.44 79 ILE A CA 1
ATOM 651 C C . ILE A 1 79 ? 21.630 1.080 -31.848 1.00 90.44 79 ILE A C 1
ATOM 653 O O . ILE A 1 79 ? 21.079 1.447 -30.811 1.00 90.44 79 ILE A O 1
ATOM 657 N N . ALA A 1 80 ? 21.333 -0.087 -32.427 1.00 91.25 80 ALA A N 1
ATOM 658 C CA . ALA A 1 80 ? 20.318 -0.998 -31.903 1.00 91.25 80 ALA A CA 1
ATOM 659 C C . ALA A 1 80 ? 20.771 -1.666 -30.594 1.00 91.25 80 ALA A C 1
ATOM 661 O O . ALA A 1 80 ? 19.982 -1.760 -29.656 1.00 91.25 80 ALA A O 1
ATOM 662 N N . LYS A 1 81 ? 22.050 -2.050 -30.479 1.00 92.88 81 LYS A N 1
ATOM 663 C CA . LYS A 1 81 ? 22.634 -2.526 -29.212 1.00 92.88 81 LYS A CA 1
ATOM 664 C C . LYS A 1 81 ? 22.527 -1.461 -28.116 1.00 92.88 81 LYS A C 1
ATOM 666 O O . LYS A 1 81 ? 22.074 -1.749 -27.011 1.00 92.88 81 LYS A O 1
ATOM 671 N N . GLY A 1 82 ? 22.874 -0.217 -28.443 1.00 92.94 82 GLY A N 1
ATOM 672 C CA . GLY A 1 82 ? 22.744 0.914 -27.532 1.00 92.94 82 GLY A CA 1
ATOM 673 C C . GLY A 1 82 ? 21.298 1.163 -27.100 1.00 92.94 82 GLY A C 1
ATOM 674 O O . GLY A 1 82 ? 21.035 1.346 -25.913 1.00 92.94 82 GLY A O 1
ATOM 675 N N . ALA A 1 83 ? 20.343 1.064 -28.029 1.00 93.94 83 ALA A N 1
ATOM 676 C CA . ALA A 1 83 ? 18.918 1.171 -27.724 1.00 93.94 83 ALA A CA 1
ATOM 677 C C . ALA A 1 83 ? 18.428 0.074 -26.759 1.00 93.94 83 ALA A C 1
ATOM 679 O O . ALA A 1 83 ? 17.650 0.378 -25.856 1.00 93.94 83 ALA A O 1
ATOM 680 N N . ILE A 1 84 ? 18.913 -1.169 -26.888 1.00 94.62 84 ILE A N 1
ATOM 681 C CA . ILE A 1 84 ? 18.605 -2.258 -25.941 1.00 94.62 84 ILE A CA 1
ATOM 682 C C . ILE A 1 84 ? 19.081 -1.893 -24.528 1.00 94.62 84 ILE A C 1
ATOM 684 O O . ILE A 1 84 ? 18.318 -2.026 -23.570 1.00 94.62 84 ILE A O 1
ATOM 688 N N . PHE A 1 85 ? 20.309 -1.383 -24.383 1.00 95.75 85 PHE A N 1
ATOM 689 C CA . PHE A 1 85 ? 20.831 -0.969 -23.076 1.00 95.75 85 PHE A CA 1
ATOM 690 C C . PHE A 1 85 ? 20.068 0.223 -22.487 1.00 95.75 85 PHE A C 1
ATOM 692 O O . PHE A 1 85 ? 19.745 0.214 -21.301 1.00 95.75 85 PHE A O 1
ATOM 699 N N . ILE A 1 86 ? 19.709 1.224 -23.295 1.00 95.75 86 ILE A N 1
ATOM 700 C CA . ILE A 1 86 ? 18.891 2.348 -22.821 1.00 95.75 86 ILE A CA 1
ATOM 701 C C . ILE A 1 86 ? 17.488 1.879 -22.414 1.00 95.75 86 ILE A C 1
ATOM 703 O O . ILE A 1 86 ? 16.991 2.301 -21.371 1.00 95.75 86 ILE A O 1
ATOM 707 N N . ALA A 1 87 ? 16.865 0.967 -23.164 1.00 96.00 87 ALA A N 1
ATOM 708 C CA . ALA A 1 87 ? 15.578 0.387 -22.786 1.00 96.00 87 ALA A CA 1
ATOM 709 C C . ALA A 1 87 ? 15.667 -0.356 -21.441 1.00 96.00 87 ALA A C 1
ATOM 711 O O . ALA A 1 87 ? 14.820 -0.156 -20.569 1.00 96.00 87 ALA A O 1
ATOM 712 N N . LEU A 1 88 ? 16.730 -1.138 -21.227 1.00 96.25 88 LEU A N 1
ATOM 713 C CA . LEU A 1 88 ? 17.016 -1.762 -19.933 1.00 96.25 88 LEU A CA 1
ATOM 714 C C . LEU A 1 88 ? 17.199 -0.732 -18.817 1.00 96.25 88 LEU A C 1
ATOM 716 O O . LEU A 1 88 ? 16.656 -0.922 -17.733 1.00 96.25 88 LEU A O 1
ATOM 720 N N . ALA A 1 89 ? 17.905 0.371 -19.077 1.00 96.69 89 ALA A N 1
ATOM 721 C CA . ALA A 1 89 ? 18.069 1.447 -18.106 1.00 96.69 89 ALA A CA 1
ATOM 722 C C . ALA A 1 89 ? 16.730 2.107 -17.733 1.00 96.69 89 ALA A C 1
ATOM 724 O O . ALA A 1 89 ? 16.490 2.399 -16.563 1.00 96.69 89 ALA A O 1
ATOM 725 N N . VAL A 1 90 ? 15.829 2.308 -18.700 1.00 96.81 90 VAL A N 1
ATOM 726 C CA . VAL A 1 90 ? 14.481 2.845 -18.449 1.00 96.81 90 VAL A CA 1
ATOM 727 C C . VAL A 1 90 ? 13.661 1.882 -17.588 1.00 96.81 90 VAL A C 1
ATOM 729 O O . VAL A 1 90 ? 13.040 2.309 -16.615 1.00 96.81 90 VAL A O 1
ATOM 732 N N . ILE A 1 91 ? 13.703 0.580 -17.884 1.00 96.44 91 ILE A N 1
ATOM 733 C CA . ILE A 1 91 ? 13.042 -0.447 -17.063 1.00 96.44 91 ILE A CA 1
ATOM 734 C C . ILE A 1 91 ? 13.641 -0.470 -15.651 1.00 96.44 91 ILE A C 1
ATOM 736 O O . ILE A 1 91 ? 12.902 -0.476 -14.666 1.00 96.44 91 ILE A O 1
ATOM 740 N N . GLY A 1 92 ? 14.968 -0.390 -15.540 1.00 96.44 92 GLY A N 1
ATOM 741 C CA . GLY A 1 92 ? 15.676 -0.247 -14.272 1.00 96.44 92 GLY A CA 1
ATOM 742 C C . GLY A 1 92 ? 15.200 0.969 -13.482 1.00 96.44 92 GLY A C 1
ATOM 743 O O . GLY A 1 92 ? 14.863 0.850 -12.306 1.00 96.44 92 GLY A O 1
ATOM 744 N N . TRP A 1 93 ? 15.067 2.128 -14.122 1.00 96.50 93 TRP A N 1
ATOM 745 C CA . TRP A 1 93 ? 14.529 3.329 -13.486 1.00 96.50 93 TRP A CA 1
ATOM 746 C C . TRP A 1 93 ? 13.097 3.124 -12.972 1.00 96.50 93 TRP A C 1
ATOM 748 O O . TRP A 1 93 ? 12.793 3.466 -11.828 1.00 96.50 93 TRP A O 1
ATOM 758 N N . MET A 1 94 ? 12.213 2.525 -13.776 1.00 96.56 94 MET A N 1
ATOM 759 C CA . MET A 1 94 ? 10.839 2.217 -13.359 1.00 96.56 94 MET A CA 1
ATOM 760 C C . MET A 1 94 ? 10.808 1.277 -12.149 1.00 96.56 94 MET A C 1
ATOM 762 O O . MET A 1 94 ? 10.076 1.523 -11.189 1.00 96.56 94 MET A O 1
ATOM 766 N N . PHE A 1 95 ? 11.634 0.232 -12.155 1.00 95.75 95 PHE A N 1
ATOM 767 C CA . PHE A 1 95 ? 11.766 -0.676 -11.018 1.00 95.75 95 PHE A CA 1
ATOM 768 C C . PHE A 1 95 ? 12.327 0.017 -9.777 1.00 95.75 95 PHE A C 1
ATOM 770 O O . PHE A 1 95 ? 11.852 -0.268 -8.680 1.00 95.75 95 PHE A O 1
ATOM 777 N N . ALA A 1 96 ? 13.243 0.979 -9.922 1.00 94.69 96 ALA A N 1
ATOM 778 C CA . ALA A 1 96 ? 13.734 1.766 -8.794 1.00 94.69 96 ALA A CA 1
ATOM 779 C C . ALA A 1 96 ? 12.584 2.518 -8.094 1.00 94.69 96 ALA A C 1
ATOM 781 O O . ALA A 1 96 ? 12.462 2.446 -6.871 1.00 94.69 96 ALA A O 1
ATOM 782 N N . LEU A 1 97 ? 11.674 3.143 -8.853 1.00 93.19 97 LEU A N 1
ATOM 783 C CA . LEU A 1 97 ? 10.487 3.812 -8.294 1.00 93.19 97 LEU A CA 1
ATOM 784 C C . LEU A 1 97 ? 9.572 2.841 -7.526 1.00 93.19 97 LEU A C 1
ATOM 786 O O . LEU A 1 97 ? 9.030 3.180 -6.474 1.00 93.19 97 LEU A O 1
ATOM 790 N N . ILE A 1 98 ? 9.405 1.615 -8.026 1.00 92.44 98 ILE A N 1
ATOM 791 C CA . ILE A 1 98 ? 8.577 0.597 -7.364 1.00 92.44 98 ILE A CA 1
ATOM 792 C C . ILE A 1 98 ? 9.254 0.082 -6.082 1.00 92.44 98 ILE A C 1
ATOM 794 O O . ILE A 1 98 ? 8.604 -0.025 -5.040 1.00 92.44 98 ILE A O 1
ATOM 798 N N . ILE A 1 99 ? 10.559 -0.203 -6.134 1.00 92.25 99 ILE A N 1
ATOM 799 C CA . ILE A 1 99 ? 11.351 -0.657 -4.980 1.00 92.25 99 ILE A CA 1
ATOM 800 C C . ILE A 1 99 ? 11.328 0.397 -3.864 1.00 92.25 99 ILE A C 1
ATOM 802 O O . ILE A 1 99 ? 11.144 0.052 -2.694 1.00 92.25 99 ILE A O 1
ATOM 806 N N . GLU A 1 100 ? 11.467 1.678 -4.214 1.00 92.12 100 GLU A N 1
ATOM 807 C CA . GLU A 1 100 ? 11.369 2.804 -3.279 1.00 92.12 100 GLU A CA 1
ATOM 808 C C . GLU A 1 100 ? 10.005 2.834 -2.574 1.00 92.12 100 GLU A C 1
ATOM 810 O O . GLU A 1 100 ? 9.943 2.861 -1.341 1.00 92.12 100 GLU A O 1
ATOM 815 N N . ARG A 1 101 ? 8.908 2.701 -3.330 1.00 90.12 101 ARG A N 1
ATOM 816 C CA . ARG A 1 101 ? 7.555 2.624 -2.764 1.00 90.12 101 ARG A CA 1
ATOM 817 C C . ARG A 1 101 ? 7.405 1.466 -1.770 1.00 90.12 101 ARG A C 1
ATOM 819 O O . ARG A 1 101 ? 6.852 1.664 -0.685 1.00 90.12 101 ARG A O 1
ATOM 826 N N . TYR A 1 102 ? 7.911 0.275 -2.097 1.00 90.31 102 TYR A N 1
ATOM 827 C CA . TYR A 1 102 ? 7.877 -0.871 -1.178 1.00 90.31 102 TYR A CA 1
ATOM 828 C C . TYR A 1 102 ? 8.713 -0.644 0.079 1.00 90.31 102 TYR A C 1
ATOM 830 O O . TYR A 1 102 ? 8.300 -1.038 1.172 1.00 90.31 102 TYR A O 1
ATOM 838 N N . ARG A 1 103 ? 9.853 0.047 -0.037 1.00 89.88 103 ARG A N 1
ATOM 839 C CA . ARG A 1 103 ? 10.654 0.435 1.126 1.00 89.88 103 ARG A CA 1
ATOM 840 C C . ARG A 1 103 ? 9.880 1.369 2.055 1.00 89.88 103 ARG A C 1
ATOM 842 O O . ARG A 1 103 ? 9.907 1.152 3.267 1.00 89.88 103 ARG A O 1
ATOM 849 N N . ILE A 1 104 ? 9.180 2.365 1.511 1.00 89.00 104 ILE A N 1
ATOM 850 C CA . ILE A 1 104 ? 8.325 3.259 2.301 1.00 89.00 104 ILE A CA 1
ATOM 851 C C . ILE A 1 104 ? 7.229 2.473 3.022 1.00 89.00 104 ILE A C 1
ATOM 853 O O . ILE A 1 104 ? 7.045 2.672 4.221 1.00 89.00 104 ILE A O 1
ATOM 857 N N . TYR A 1 105 ? 6.505 1.589 2.326 1.00 88.00 105 TYR A N 1
ATOM 858 C CA . TYR A 1 105 ? 5.443 0.805 2.966 1.00 88.00 105 TYR A CA 1
ATOM 859 C C . TYR A 1 105 ? 5.984 -0.088 4.071 1.00 88.00 105 TYR A C 1
ATOM 861 O O . TYR A 1 105 ? 5.418 -0.106 5.159 1.00 88.00 105 TYR A O 1
ATOM 869 N N . LYS A 1 106 ? 7.119 -0.755 3.836 1.00 88.94 106 LYS A N 1
ATOM 870 C CA . LYS A 1 106 ? 7.792 -1.552 4.863 1.00 88.94 106 LYS A CA 1
ATOM 871 C C . LYS A 1 106 ? 8.131 -0.710 6.095 1.00 88.94 106 LYS A C 1
ATOM 873 O O . LYS A 1 106 ? 7.891 -1.144 7.216 1.00 88.94 106 LYS A O 1
ATOM 878 N N . GLU A 1 107 ? 8.657 0.497 5.899 1.00 89.44 107 GLU A N 1
ATOM 879 C CA . GLU A 1 107 ? 8.984 1.413 6.995 1.00 89.44 107 GLU A CA 1
ATOM 880 C C . GLU A 1 107 ? 7.730 1.855 7.771 1.00 89.44 107 GLU A C 1
ATOM 882 O O . GLU A 1 107 ? 7.731 1.851 9.005 1.00 89.44 107 GLU A O 1
ATOM 887 N N . SER A 1 108 ? 6.638 2.171 7.067 1.00 89.44 108 SER A N 1
ATOM 888 C CA . SER A 1 108 ? 5.345 2.494 7.679 1.00 89.44 108 SER A CA 1
ATOM 889 C C . SER A 1 108 ? 4.749 1.308 8.442 1.00 89.44 108 SER A C 1
ATOM 891 O O . SER A 1 108 ? 4.300 1.490 9.571 1.00 89.44 108 SER A O 1
ATOM 893 N N . TYR A 1 109 ? 4.775 0.097 7.884 1.00 89.75 109 TYR A N 1
ATOM 894 C CA . TYR A 1 109 ? 4.260 -1.114 8.537 1.00 89.75 109 TYR A CA 1
ATOM 895 C C . TYR A 1 109 ? 5.104 -1.515 9.737 1.00 89.75 109 TYR A C 1
ATOM 897 O O . TYR A 1 109 ? 4.558 -1.872 10.773 1.00 89.75 109 TYR A O 1
ATOM 905 N N . TRP A 1 110 ? 6.422 -1.335 9.675 1.00 90.88 110 TRP A N 1
ATOM 906 C CA . TRP A 1 110 ? 7.278 -1.513 10.842 1.00 90.88 110 TRP A CA 1
ATOM 907 C C . TRP A 1 110 ? 6.885 -0.573 11.992 1.00 90.88 110 TRP A C 1
ATOM 909 O O . TRP A 1 110 ? 6.791 -0.996 13.146 1.00 90.88 110 TRP A O 1
ATOM 919 N N . LEU A 1 111 ? 6.622 0.705 11.692 1.00 91.25 111 LEU A N 1
ATOM 920 C CA . LEU A 1 111 ? 6.111 1.660 12.681 1.00 91.25 111 LEU A CA 1
ATOM 921 C C . LEU A 1 111 ? 4.711 1.271 13.186 1.00 91.25 111 LEU A C 1
ATOM 923 O O . LEU A 1 111 ? 4.433 1.461 14.371 1.00 91.25 111 LEU A O 1
ATOM 927 N N . CYS A 1 112 ? 3.862 0.686 12.331 1.00 90.62 112 CYS A N 1
ATOM 928 C CA . CYS A 1 112 ? 2.565 0.128 12.729 1.00 90.62 112 CYS A CA 1
ATOM 929 C C . CYS A 1 112 ? 2.734 -1.021 13.717 1.00 90.62 112 CYS A C 1
ATOM 931 O O . CYS A 1 112 ? 2.170 -0.945 14.801 1.00 90.62 112 CYS A O 1
ATOM 933 N N . CYS A 1 113 ? 3.552 -2.030 13.403 1.00 90.50 113 CYS A N 1
ATOM 934 C CA . CYS A 1 113 ? 3.846 -3.147 14.301 1.00 90.50 113 CYS A CA 1
ATOM 935 C C . CYS A 1 113 ? 4.307 -2.635 15.670 1.00 90.50 113 CYS A C 1
ATOM 937 O O . CYS A 1 113 ? 3.762 -3.038 16.690 1.00 90.50 113 CYS A O 1
ATOM 939 N N . GLN A 1 114 ? 5.248 -1.682 15.704 1.00 91.69 114 GLN A N 1
ATOM 940 C CA . GLN A 1 114 ? 5.712 -1.084 16.961 1.00 91.69 114 GLN A CA 1
ATOM 941 C C . GLN A 1 114 ? 4.598 -0.365 17.729 1.00 91.69 114 GLN A C 1
ATOM 943 O O . GLN A 1 114 ? 4.559 -0.435 18.958 1.00 91.69 114 GLN A O 1
ATOM 948 N N . ALA A 1 115 ? 3.720 0.352 17.026 1.00 91.00 115 ALA A N 1
ATOM 949 C CA . ALA A 1 115 ? 2.574 1.004 17.640 1.00 91.00 115 ALA A CA 1
ATOM 950 C C . ALA A 1 115 ? 1.587 -0.028 18.204 1.00 91.00 115 ALA A C 1
ATOM 952 O O . ALA A 1 115 ? 1.216 0.090 19.367 1.00 91.00 115 ALA A O 1
ATOM 953 N N . ILE A 1 116 ? 1.243 -1.071 17.444 1.00 89.38 116 ILE A N 1
ATOM 954 C CA . ILE A 1 116 ? 0.350 -2.157 17.873 1.00 89.38 116 ILE A CA 1
ATOM 955 C C . ILE A 1 116 ? 0.917 -2.866 19.108 1.00 89.38 116 ILE A C 1
ATOM 957 O O . ILE A 1 116 ? 0.215 -2.999 20.105 1.00 89.38 116 ILE A O 1
ATOM 961 N N . THR A 1 117 ? 2.205 -3.224 19.109 1.00 89.38 117 THR A N 1
ATOM 962 C CA . THR A 1 117 ? 2.857 -3.847 20.274 1.00 89.38 117 THR A CA 1
ATOM 963 C C . THR A 1 117 ? 2.778 -2.965 21.520 1.00 89.38 117 THR A C 1
ATOM 965 O O . THR A 1 117 ? 2.594 -3.466 22.625 1.00 89.38 117 THR A O 1
ATOM 968 N N . ARG A 1 118 ? 2.891 -1.639 21.374 1.00 87.44 118 ARG A N 1
ATOM 969 C CA . ARG A 1 118 ? 2.687 -0.727 22.509 1.00 87.44 118 ARG A CA 1
ATOM 970 C C . ARG A 1 118 ? 1.227 -0.672 22.937 1.00 87.44 118 ARG A C 1
ATOM 972 O O . ARG A 1 118 ? 0.972 -0.661 24.136 1.00 87.44 118 ARG A O 1
ATOM 979 N N . LEU A 1 119 ? 0.293 -0.663 21.989 1.00 86.56 119 LEU A N 1
ATOM 980 C CA . LEU A 1 119 ? -1.145 -0.659 22.265 1.00 86.56 119 LEU A CA 1
ATOM 981 C C . LEU A 1 119 ? -1.598 -1.921 23.009 1.00 86.56 119 LEU A C 1
ATOM 983 O O . LEU A 1 119 ? -2.465 -1.813 23.864 1.00 86.56 119 LEU A O 1
ATOM 987 N N . MET A 1 120 ? -0.955 -3.073 22.790 1.00 83.38 120 MET A N 1
ATOM 988 C CA . MET A 1 120 ? -1.227 -4.312 23.540 1.00 83.38 120 MET A CA 1
ATOM 989 C C . MET A 1 120 ? -1.001 -4.182 25.056 1.00 83.38 120 MET A C 1
ATOM 991 O O . MET A 1 120 ? -1.572 -4.948 25.821 1.00 83.38 120 MET A O 1
ATOM 995 N N . SER A 1 121 ? -0.181 -3.225 25.511 1.00 80.12 121 SER A N 1
ATOM 996 C CA . SER A 1 121 ? 0.013 -2.967 26.950 1.00 80.12 121 SER A CA 1
ATOM 997 C C . SER A 1 121 ? -1.051 -2.058 27.578 1.00 80.12 121 SER A C 1
ATOM 999 O O . SER A 1 121 ? -1.053 -1.867 28.795 1.00 80.12 121 SER A O 1
ATOM 1001 N N . PHE A 1 122 ? -1.944 -1.475 26.773 1.00 79.44 122 PHE A N 1
ATOM 1002 C CA . PHE A 1 122 ? -3.043 -0.647 27.261 1.00 79.44 122 PHE A CA 1
ATOM 1003 C C . PHE A 1 122 ? -4.232 -1.531 27.642 1.00 79.44 122 PHE A C 1
ATOM 1005 O O . PHE A 1 122 ? -4.438 -2.605 27.083 1.00 79.44 122 PHE A O 1
ATOM 1012 N N . LYS A 1 123 ? -5.051 -1.066 28.591 1.00 69.50 123 LYS A N 1
ATOM 1013 C CA . LYS A 1 123 ? -6.319 -1.738 28.905 1.00 69.50 123 LYS A CA 1
ATOM 1014 C C . LYS A 1 123 ? -7.250 -1.606 27.693 1.00 69.50 123 LYS A C 1
ATOM 1016 O O . LYS A 1 123 ? -7.378 -0.498 27.174 1.00 69.50 123 LYS A O 1
ATOM 1021 N N . GLU A 1 124 ? -7.912 -2.687 27.276 1.00 58.09 124 GLU A N 1
ATOM 1022 C CA . GLU A 1 124 ? -8.732 -2.754 26.043 1.00 58.09 124 GLU A CA 1
ATOM 1023 C C . GLU A 1 124 ? -9.751 -1.598 25.903 1.00 58.09 124 GLU A C 1
ATOM 1025 O O . GLU A 1 124 ? -9.944 -1.075 24.809 1.00 58.09 124 GLU A O 1
ATOM 1030 N N . GLY A 1 125 ? -10.322 -1.106 27.011 1.00 57.81 125 GLY A N 1
ATOM 1031 C CA . GLY A 1 125 ? -11.258 0.033 27.032 1.00 57.81 125 GLY A CA 1
ATOM 1032 C C . GLY A 1 125 ? -10.630 1.437 27.019 1.00 57.81 125 GLY A C 1
ATOM 1033 O O . GLY A 1 125 ? -11.350 2.423 27.112 1.00 57.81 125 GLY A O 1
ATOM 1034 N N . SER A 1 126 ? -9.301 1.558 26.942 1.00 64.19 126 SER A N 1
ATOM 1035 C CA . SER A 1 126 ? -8.580 2.850 26.942 1.00 64.19 126 SER A CA 1
ATOM 1036 C C . SER A 1 126 ? -7.999 3.238 25.579 1.00 64.19 126 SER A C 1
ATOM 1038 O O . SER A 1 126 ? -7.336 4.267 25.455 1.00 64.19 126 SER A O 1
ATOM 1040 N N . ILE A 1 127 ? -8.223 2.415 24.551 1.00 70.94 127 ILE A N 1
ATOM 1041 C CA . ILE A 1 127 ? -7.645 2.609 23.220 1.00 70.94 127 ILE A CA 1
ATOM 1042 C C . ILE A 1 127 ? -8.618 3.418 22.358 1.00 70.94 127 ILE A C 1
ATOM 1044 O O . ILE A 1 127 ? -9.501 2.869 21.705 1.00 70.94 127 ILE A O 1
ATOM 1048 N N . ASP A 1 128 ? -8.440 4.738 22.345 1.00 76.69 128 ASP A N 1
ATOM 1049 C CA . ASP A 1 128 ? -9.156 5.656 21.457 1.00 76.69 128 ASP A CA 1
ATOM 1050 C C . ASP A 1 128 ? -8.280 6.122 20.274 1.00 76.69 128 ASP A C 1
ATOM 1052 O O . ASP A 1 128 ? -7.062 5.909 20.222 1.00 76.69 128 ASP A O 1
ATOM 1056 N N . LYS A 1 129 ? -8.899 6.806 19.302 1.00 78.38 129 LYS A N 1
ATOM 1057 C CA . LYS A 1 129 ? -8.207 7.368 18.126 1.00 78.38 129 LYS A CA 1
ATOM 1058 C C . LYS A 1 129 ? -6.998 8.222 18.515 1.00 78.38 129 LYS A C 1
ATOM 1060 O O . LYS A 1 129 ? -5.950 8.137 17.870 1.00 78.38 129 LYS A O 1
ATOM 1065 N N . LYS A 1 130 ? -7.133 9.050 19.553 1.00 79.19 130 LYS A N 1
ATOM 1066 C CA . LYS A 1 130 ? -6.052 9.931 20.009 1.00 79.19 130 LYS A CA 1
ATOM 1067 C C . LYS A 1 130 ? -4.894 9.127 20.582 1.00 79.19 130 LYS A C 1
ATOM 1069 O O . LYS A 1 130 ? -3.743 9.432 20.274 1.00 79.19 130 LYS A O 1
ATOM 1074 N N . THR A 1 131 ? -5.187 8.083 21.350 1.00 83.31 131 THR A N 1
ATOM 1075 C CA . THR A 1 131 ? -4.191 7.167 21.905 1.00 83.31 131 THR A CA 1
ATOM 1076 C C . THR A 1 131 ? -3.417 6.486 20.790 1.00 83.31 131 THR A C 1
ATOM 1078 O O . THR A 1 131 ? -2.190 6.536 20.800 1.00 83.31 131 THR A O 1
ATOM 1081 N N . VAL A 1 132 ? -4.085 5.952 19.762 1.00 84.75 132 VAL A N 1
ATOM 1082 C CA . VAL A 1 132 ? -3.381 5.307 18.641 1.00 84.75 132 VAL A CA 1
ATOM 1083 C C . VAL A 1 132 ? -2.512 6.297 17.860 1.00 84.75 132 VAL A C 1
ATOM 1085 O O . VAL A 1 132 ? -1.344 6.007 17.592 1.00 84.75 132 VAL A O 1
ATOM 1088 N N . GLN A 1 133 ? -3.032 7.487 17.536 1.00 87.00 133 GLN A N 1
ATOM 1089 C CA . GLN A 1 133 ? -2.257 8.524 16.841 1.00 87.00 133 GLN A CA 1
ATOM 1090 C C . GLN A 1 133 ? -1.049 8.989 17.665 1.00 87.00 133 GLN A C 1
ATOM 1092 O O . GLN A 1 133 ? 0.047 9.141 17.121 1.00 87.00 133 GLN A O 1
ATOM 1097 N N . SER A 1 134 ? -1.228 9.159 18.976 1.00 85.44 134 SER A N 1
ATOM 1098 C CA . SER A 1 134 ? -0.171 9.534 19.918 1.00 85.44 134 SER A CA 1
ATOM 1099 C C . SER A 1 134 ? 0.900 8.447 20.037 1.00 85.44 134 SER A C 1
ATOM 1101 O O . SER A 1 134 ? 2.098 8.735 19.957 1.00 85.44 134 SER A O 1
ATOM 1103 N N . VAL A 1 135 ? 0.494 7.177 20.143 1.00 88.81 135 VAL A N 1
ATOM 1104 C CA . VAL A 1 135 ? 1.413 6.032 20.193 1.00 88.81 135 VAL A CA 1
ATOM 1105 C C . VAL A 1 135 ? 2.194 5.907 18.884 1.00 88.81 135 VAL A C 1
ATOM 1107 O O . VAL A 1 135 ? 3.418 5.760 18.926 1.00 88.81 135 VAL A O 1
ATOM 1110 N N . TYR A 1 136 ? 1.535 6.042 17.729 1.00 90.44 136 TYR A N 1
ATOM 1111 C CA . TYR A 1 136 ? 2.206 6.046 16.427 1.00 90.44 136 TYR A CA 1
ATOM 1112 C C . TYR A 1 136 ? 3.217 7.191 16.311 1.00 90.44 136 TYR A C 1
ATOM 1114 O O . TYR A 1 136 ? 4.374 6.958 15.955 1.00 90.44 136 TYR A O 1
ATOM 1122 N N . TYR A 1 137 ? 2.820 8.414 16.677 1.00 89.56 137 TYR A N 1
ATOM 1123 C CA . TYR A 1 137 ? 3.721 9.566 16.690 1.00 89.56 137 TYR A CA 1
ATOM 1124 C C . TYR A 1 137 ? 4.918 9.340 17.622 1.00 89.56 137 TYR A C 1
ATOM 1126 O O . TYR A 1 137 ? 6.050 9.630 17.248 1.00 89.56 137 TYR A O 1
ATOM 1134 N N . SER A 1 138 ? 4.704 8.757 18.805 1.00 88.44 138 SER A N 1
ATOM 1135 C CA . SER A 1 138 ? 5.776 8.408 19.744 1.00 88.44 138 SER A CA 1
ATOM 1136 C C . SER A 1 138 ? 6.757 7.380 19.163 1.00 88.44 138 SER A C 1
ATOM 1138 O O . SER A 1 138 ? 7.971 7.511 19.345 1.00 88.44 138 SER A O 1
ATOM 1140 N N . CYS A 1 139 ? 6.267 6.363 18.445 1.00 90.88 139 CYS A N 1
ATOM 1141 C CA . CYS A 1 139 ? 7.117 5.406 17.730 1.00 90.88 139 CYS A CA 1
ATOM 1142 C C . CYS A 1 139 ? 7.940 6.096 16.634 1.00 90.88 139 CYS A C 1
ATOM 1144 O O . CYS A 1 139 ? 9.159 5.912 16.568 1.00 90.88 139 CYS A O 1
ATOM 1146 N N . LEU A 1 140 ? 7.293 6.946 15.834 1.00 89.88 140 LEU A N 1
ATOM 1147 C CA . LEU A 1 140 ? 7.919 7.710 14.757 1.00 89.88 140 LEU A CA 1
ATOM 1148 C C . LEU A 1 140 ? 8.989 8.670 15.304 1.00 89.88 140 LEU A C 1
ATOM 1150 O O . LEU A 1 140 ? 10.119 8.676 14.812 1.00 89.88 140 LEU A O 1
ATOM 1154 N N . PHE A 1 141 ? 8.682 9.402 16.378 1.00 89.38 141 PHE A N 1
ATOM 1155 C CA . PHE A 1 141 ? 9.617 10.278 17.084 1.00 89.38 141 PHE A CA 1
ATOM 1156 C C . PHE A 1 141 ? 10.819 9.495 17.616 1.00 89.38 141 PHE A C 1
ATOM 1158 O O . PHE A 1 141 ? 11.952 9.847 17.304 1.00 89.38 141 PHE A O 1
ATOM 1165 N N . LYS A 1 142 ? 10.601 8.387 18.342 1.00 89.00 142 LYS A N 1
ATOM 1166 C CA . LYS A 1 142 ? 11.692 7.572 18.909 1.00 89.00 142 LYS A CA 1
ATOM 1167 C C . LYS A 1 142 ? 12.651 7.054 17.831 1.00 89.00 142 LYS A C 1
ATOM 1169 O O . LYS A 1 142 ? 13.855 6.983 18.066 1.00 89.00 142 LYS A O 1
ATOM 1174 N N . LYS A 1 143 ? 12.135 6.686 16.653 1.00 87.44 143 LYS A N 1
ATOM 1175 C CA . LYS A 1 143 ? 12.959 6.195 15.538 1.00 87.44 143 LYS A CA 1
ATOM 1176 C C . LYS A 1 143 ? 13.676 7.333 14.798 1.00 87.44 143 LYS A C 1
ATOM 1178 O O . LYS A 1 143 ? 14.842 7.175 14.430 1.00 87.44 143 LYS A O 1
ATOM 1183 N N . GLY A 1 144 ? 13.001 8.469 14.612 1.00 84.94 144 GLY A N 1
ATOM 1184 C CA . GLY A 1 144 ? 13.472 9.601 13.810 1.00 84.94 144 GLY A CA 1
ATOM 1185 C C . GLY A 1 144 ? 14.298 10.658 14.553 1.00 84.94 144 GLY A C 1
ATOM 1186 O O . GLY A 1 144 ? 15.054 11.383 13.913 1.00 84.94 144 GLY A O 1
ATOM 1187 N N . GLU A 1 145 ? 14.211 10.745 15.884 1.00 85.94 145 GLU A N 1
ATOM 1188 C CA . GLU A 1 145 ? 14.816 11.818 16.696 1.00 85.94 145 GLU A CA 1
ATOM 1189 C C . GLU A 1 145 ? 16.322 11.995 16.453 1.00 85.94 145 GLU A C 1
ATOM 1191 O O . GLU A 1 145 ? 16.812 13.122 16.370 1.00 85.94 145 GLU A O 1
ATOM 1196 N N . LYS A 1 146 ? 17.055 10.890 16.271 1.00 85.50 146 LYS A N 1
ATOM 1197 C CA . LYS A 1 146 ? 18.501 10.906 15.986 1.00 85.50 146 LYS A CA 1
ATOM 1198 C C . LYS A 1 146 ? 18.869 11.643 14.693 1.00 85.50 146 LYS A C 1
ATOM 1200 O O . LYS A 1 146 ? 20.001 12.102 14.557 1.00 85.50 146 LYS A O 1
ATOM 1205 N N . TYR A 1 147 ? 17.926 11.788 13.765 1.00 84.81 147 TYR A N 1
ATOM 1206 C CA . TYR A 1 147 ? 18.145 12.376 12.445 1.00 84.81 147 TYR A CA 1
ATOM 1207 C C . TYR A 1 147 ? 17.722 13.844 12.353 1.00 84.81 147 TYR A C 1
ATOM 1209 O O . TYR A 1 147 ? 17.723 14.420 11.264 1.00 84.81 147 TYR A O 1
ATOM 1217 N N . ILE A 1 148 ? 17.364 14.468 13.478 1.00 83.69 148 ILE A N 1
ATOM 1218 C CA . ILE A 1 148 ? 16.797 15.817 13.503 1.00 83.69 148 ILE A CA 1
ATOM 1219 C C . ILE A 1 148 ? 17.668 16.736 14.344 1.00 83.69 148 ILE A C 1
ATOM 1221 O O . ILE A 1 148 ? 18.032 16.442 15.483 1.00 83.69 148 ILE A O 1
ATOM 1225 N N . ASP A 1 149 ? 17.996 17.892 13.778 1.00 82.12 149 ASP A N 1
ATOM 1226 C CA . ASP A 1 149 ? 18.551 19.002 14.532 1.00 82.12 149 ASP A CA 1
ATOM 1227 C C . ASP A 1 149 ? 17.408 19.810 15.155 1.00 82.12 149 ASP A C 1
ATOM 1229 O O . ASP A 1 149 ? 16.808 20.682 14.519 1.00 82.12 149 ASP A O 1
ATOM 1233 N N . LYS A 1 150 ? 17.135 19.527 16.433 1.00 72.38 150 LYS A N 1
ATOM 1234 C CA . LYS A 1 150 ? 16.106 20.215 17.226 1.00 72.38 150 LYS A CA 1
ATOM 1235 C C . LYS A 1 150 ? 16.333 21.723 17.357 1.00 72.38 150 LYS A C 1
ATOM 1237 O O . LYS A 1 150 ? 15.389 22.441 17.658 1.00 72.38 150 LYS A O 1
ATOM 1242 N N . LYS A 1 151 ? 17.564 22.222 17.175 1.00 75.31 151 LYS A N 1
ATOM 1243 C CA . LYS A 1 151 ? 17.848 23.665 17.263 1.00 75.31 151 LYS A CA 1
ATOM 1244 C C . LYS A 1 151 ? 17.481 24.398 15.978 1.00 75.31 151 LYS A C 1
ATOM 1246 O O . LYS A 1 151 ? 17.157 25.579 16.029 1.00 75.31 151 LYS A O 1
ATOM 1251 N N . LYS A 1 152 ? 17.566 23.713 14.836 1.00 77.38 152 LYS A N 1
ATOM 1252 C CA . LYS A 1 152 ? 17.382 24.310 13.506 1.00 77.38 152 LYS A CA 1
ATOM 1253 C C . LYS A 1 152 ? 16.091 23.886 12.813 1.00 77.38 152 LYS A C 1
ATOM 1255 O O . LYS A 1 152 ? 15.847 24.383 11.720 1.00 77.38 152 LYS A O 1
ATOM 1260 N N . ASN A 1 153 ? 15.306 22.980 13.406 1.00 76.38 153 ASN A N 1
ATOM 1261 C CA . ASN A 1 153 ? 14.168 22.315 12.760 1.00 76.38 153 ASN A CA 1
ATOM 1262 C C . ASN A 1 153 ? 14.551 21.825 11.354 1.00 76.38 153 ASN A C 1
ATOM 1264 O O . ASN A 1 153 ? 13.926 22.176 10.358 1.00 76.38 153 ASN A O 1
ATOM 1268 N N . LYS A 1 154 ? 15.659 21.082 11.259 1.00 82.94 154 LYS A N 1
ATOM 1269 C CA . LYS A 1 154 ? 16.181 20.561 9.990 1.00 82.94 154 LYS A CA 1
ATOM 1270 C C . LYS A 1 154 ? 16.646 19.123 10.144 1.00 82.94 154 LYS A C 1
ATOM 1272 O O . LYS A 1 154 ? 17.120 18.722 11.206 1.00 82.94 154 LYS A O 1
ATOM 1277 N N . TYR A 1 155 ? 16.566 18.372 9.052 1.00 83.50 155 TYR A N 1
ATOM 1278 C CA . TYR A 1 155 ? 17.152 17.041 8.980 1.00 83.50 155 TYR A CA 1
ATOM 1279 C C . TYR A 1 155 ? 18.671 17.108 8.974 1.00 83.50 155 TYR A C 1
ATOM 1281 O O . TYR A 1 155 ? 19.281 17.847 8.196 1.00 83.50 155 TYR A O 1
ATOM 1289 N N . LYS A 1 156 ? 19.288 16.239 9.770 1.00 86.06 156 LYS A N 1
ATOM 1290 C CA . LYS A 1 156 ? 20.692 15.877 9.616 1.00 86.06 156 LYS A CA 1
ATOM 1291 C C . LYS A 1 156 ? 20.798 14.854 8.487 1.00 86.06 156 LYS A C 1
ATOM 1293 O O . LYS A 1 156 ? 20.950 13.660 8.730 1.00 86.06 156 LYS A O 1
ATOM 1298 N N . ARG A 1 157 ? 20.666 15.324 7.239 1.00 85.88 157 ARG A N 1
ATOM 1299 C CA . ARG A 1 157 ? 20.632 14.466 6.036 1.00 85.88 157 ARG A CA 1
ATOM 1300 C C . ARG A 1 157 ? 21.793 13.473 6.002 1.00 85.88 157 ARG A C 1
ATOM 1302 O O . ARG A 1 157 ? 21.569 12.286 5.829 1.00 85.88 157 ARG A O 1
ATOM 1309 N N . LEU A 1 158 ? 23.014 13.932 6.272 1.00 85.69 158 LEU A N 1
ATOM 1310 C CA . LEU A 1 158 ? 24.195 13.062 6.286 1.00 85.69 158 LEU A CA 1
ATOM 1311 C C . LEU A 1 158 ? 24.106 11.944 7.335 1.00 85.69 158 LEU A C 1
ATOM 1313 O O . LEU A 1 158 ? 24.456 10.805 7.034 1.00 85.69 158 LEU A O 1
ATOM 1317 N N . ASP A 1 159 ? 23.600 12.241 8.533 1.00 86.75 159 ASP A N 1
ATOM 1318 C CA . ASP A 1 159 ? 23.429 11.240 9.592 1.00 86.75 159 ASP A CA 1
ATOM 1319 C C . ASP A 1 159 ? 22.328 10.238 9.227 1.00 86.75 159 ASP A C 1
ATOM 1321 O O . ASP A 1 159 ? 22.463 9.041 9.482 1.00 86.75 159 ASP A O 1
ATOM 1325 N N . PHE A 1 160 ? 21.258 10.709 8.577 1.00 87.44 160 PHE A N 1
ATOM 1326 C CA . PHE A 1 160 ? 20.217 9.838 8.036 1.00 87.44 160 PHE A CA 1
ATOM 1327 C C . PHE A 1 160 ? 20.770 8.897 6.968 1.00 87.44 160 PHE A C 1
ATOM 1329 O O . PHE A 1 160 ? 20.490 7.700 7.005 1.00 87.44 160 PHE A O 1
ATOM 1336 N N . TYR A 1 161 ? 21.585 9.420 6.052 1.00 88.62 161 TYR A N 1
ATOM 1337 C CA . TYR A 1 161 ? 22.127 8.659 4.928 1.00 88.62 161 TYR A CA 1
ATOM 1338 C C . TYR A 1 161 ? 23.079 7.590 5.466 1.00 88.62 161 TYR A C 1
ATOM 1340 O O . TYR A 1 161 ? 22.875 6.404 5.219 1.00 88.62 161 TYR A O 1
ATOM 1348 N N . LYS A 1 162 ? 24.042 7.983 6.313 1.00 86.75 162 LYS A N 1
ATOM 1349 C CA . LYS A 1 162 ? 24.975 7.058 6.980 1.00 86.75 162 LYS A CA 1
ATOM 1350 C C . LYS A 1 162 ? 24.256 6.007 7.822 1.00 86.75 162 LYS A C 1
ATOM 1352 O O . LYS A 1 162 ? 24.641 4.845 7.811 1.00 86.75 162 LYS A O 1
ATOM 1357 N N . GLY A 1 163 ? 23.202 6.403 8.534 1.00 85.19 163 GLY A N 1
ATOM 1358 C CA . GLY A 1 163 ? 22.434 5.498 9.382 1.00 85.19 163 GLY A CA 1
ATOM 1359 C C . GLY A 1 163 ? 21.583 4.482 8.616 1.00 85.19 163 GLY A C 1
ATOM 1360 O O . GLY A 1 163 ? 21.167 3.498 9.219 1.00 85.19 163 GLY A O 1
ATOM 1361 N N . ASN A 1 164 ? 21.310 4.711 7.327 1.00 86.31 164 ASN A N 1
ATOM 1362 C CA . ASN A 1 164 ? 20.483 3.828 6.501 1.00 86.31 164 ASN A CA 1
ATOM 1363 C C . ASN A 1 164 ? 21.267 3.100 5.398 1.00 86.31 164 ASN A C 1
ATOM 1365 O O . ASN A 1 164 ? 20.774 2.085 4.908 1.00 86.31 164 ASN A O 1
ATOM 1369 N N . ILE A 1 165 ? 22.472 3.555 5.034 1.00 86.94 165 ILE A N 1
ATOM 1370 C CA . ILE A 1 165 ? 23.251 3.007 3.909 1.00 86.94 165 ILE A CA 1
ATOM 1371 C C . ILE A 1 165 ? 23.549 1.508 4.044 1.00 86.94 165 ILE A C 1
ATOM 1373 O O . ILE A 1 165 ? 23.534 0.793 3.050 1.00 86.94 165 ILE A O 1
ATOM 1377 N N . PHE A 1 166 ? 23.743 1.025 5.274 1.00 83.31 166 PHE A N 1
ATOM 1378 C CA . PHE A 1 166 ? 24.048 -0.379 5.570 1.00 83.31 166 PHE A CA 1
ATOM 1379 C C . PHE A 1 166 ? 22.810 -1.234 5.873 1.00 83.31 166 PHE A C 1
ATOM 1381 O O . PHE A 1 166 ? 22.941 -2.388 6.274 1.00 83.31 166 PHE A O 1
ATOM 1388 N N . SER A 1 167 ? 21.599 -0.697 5.701 1.00 86.62 167 SER A N 1
ATOM 1389 C CA . SER A 1 167 ? 20.403 -1.544 5.730 1.00 86.62 167 SER A CA 1
ATOM 1390 C C . SER A 1 167 ? 20.365 -2.414 4.478 1.00 86.62 167 SER A C 1
ATOM 1392 O O . SER A 1 167 ? 20.638 -1.923 3.380 1.00 86.62 167 SER A O 1
ATOM 1394 N N . GLY A 1 168 ? 20.003 -3.692 4.628 1.00 84.75 168 GLY A N 1
ATOM 1395 C CA . GLY A 1 168 ? 19.950 -4.627 3.502 1.00 84.75 168 GLY A CA 1
ATOM 1396 C C . GLY A 1 168 ? 19.106 -4.085 2.348 1.00 84.75 168 GLY A C 1
ATOM 1397 O O . GLY A 1 168 ? 19.519 -4.145 1.197 1.00 84.75 168 GLY A O 1
ATOM 1398 N N . GLU A 1 169 ? 17.975 -3.443 2.646 1.00 86.31 169 GLU A N 1
ATOM 1399 C CA . GLU A 1 169 ? 17.089 -2.866 1.630 1.00 86.31 169 GLU A CA 1
ATOM 1400 C C . GLU A 1 169 ? 17.719 -1.705 0.863 1.00 86.31 169 GLU A C 1
ATOM 1402 O O . GLU A 1 169 ? 17.507 -1.576 -0.341 1.00 86.31 169 GLU A O 1
ATOM 1407 N N . THR A 1 170 ? 18.502 -0.873 1.550 1.00 91.12 170 THR A N 1
ATOM 1408 C CA . THR A 1 170 ? 19.219 0.225 0.897 1.00 91.12 170 THR A CA 1
ATOM 1409 C C . THR A 1 170 ? 20.340 -0.315 0.025 1.00 91.12 170 THR A C 1
ATOM 1411 O O . THR A 1 170 ? 20.509 0.163 -1.090 1.00 91.12 170 THR A O 1
ATOM 1414 N N . ILE A 1 171 ? 21.048 -1.355 0.472 1.00 91.12 171 ILE A N 1
ATOM 1415 C CA . ILE A 1 171 ? 22.081 -2.014 -0.335 1.00 91.12 171 ILE A CA 1
ATOM 1416 C C . ILE A 1 171 ? 21.475 -2.578 -1.627 1.00 91.12 171 ILE A C 1
ATOM 1418 O O . ILE A 1 171 ? 22.006 -2.304 -2.701 1.00 91.12 171 ILE A O 1
ATOM 1422 N N . TYR A 1 172 ? 20.334 -3.276 -1.557 1.00 90.38 172 TYR A N 1
ATOM 1423 C CA . TYR A 1 172 ? 19.636 -3.762 -2.756 1.00 90.38 172 TYR A CA 1
ATOM 1424 C C . TYR A 1 172 ? 19.275 -2.624 -3.718 1.00 90.38 172 TYR A C 1
ATOM 1426 O O . TYR A 1 172 ? 19.530 -2.725 -4.918 1.00 90.38 172 TYR A O 1
ATOM 1434 N N . TYR A 1 173 ? 18.738 -1.516 -3.201 1.00 93.75 173 TYR A N 1
ATOM 1435 C CA . TYR A 1 173 ? 18.415 -0.350 -4.023 1.00 93.75 173 TYR A CA 1
ATOM 1436 C C . TYR A 1 173 ? 19.660 0.286 -4.666 1.00 93.75 173 TYR A C 1
ATOM 1438 O O . TYR A 1 173 ? 19.623 0.691 -5.830 1.00 93.75 173 TYR A O 1
ATOM 1446 N N . LEU A 1 174 ? 20.774 0.368 -3.933 1.00 94.06 174 LEU A N 1
ATOM 1447 C CA . LEU A 1 174 ? 22.035 0.901 -4.451 1.00 94.06 174 LEU A CA 1
ATOM 1448 C C . LEU A 1 174 ? 22.615 0.000 -5.544 1.00 94.06 174 LEU A C 1
ATOM 1450 O O . LEU A 1 174 ? 23.018 0.514 -6.584 1.00 94.06 174 LEU A O 1
ATOM 1454 N N . ILE A 1 175 ? 22.596 -1.324 -5.363 1.00 94.06 175 ILE A N 1
ATOM 1455 C CA . ILE A 1 175 ? 23.018 -2.280 -6.399 1.00 94.06 175 ILE A CA 1
ATOM 1456 C C . ILE A 1 175 ? 22.139 -2.127 -7.645 1.00 94.06 175 ILE A C 1
ATOM 1458 O O . ILE A 1 175 ? 22.650 -2.020 -8.757 1.00 94.06 175 ILE A O 1
ATOM 1462 N N . HIS A 1 176 ? 20.820 -2.038 -7.466 1.00 94.88 176 HIS A N 1
ATOM 1463 C CA . HIS A 1 176 ? 19.869 -1.823 -8.559 1.00 94.88 176 HIS A CA 1
ATOM 1464 C C . HIS A 1 176 ? 20.145 -0.524 -9.332 1.00 94.88 176 HIS A C 1
ATOM 1466 O O . HIS A 1 176 ? 20.209 -0.511 -10.565 1.00 94.88 176 HIS A O 1
ATOM 1472 N N . SER A 1 177 ? 20.353 0.573 -8.603 1.00 95.88 177 SER A N 1
ATOM 1473 C CA . SER A 1 177 ? 20.672 1.886 -9.176 1.00 95.88 177 SER A CA 1
ATOM 1474 C C . SER A 1 177 ? 22.014 1.867 -9.905 1.00 95.88 177 SER A C 1
ATOM 1476 O O . SER A 1 177 ? 22.155 2.477 -10.966 1.00 95.88 177 SER A O 1
ATOM 1478 N N . PHE A 1 178 ? 22.993 1.137 -9.371 1.00 96.19 178 PHE A N 1
ATOM 1479 C CA . PHE A 1 178 ? 24.304 0.963 -9.983 1.00 96.19 178 PHE A CA 1
ATOM 1480 C C . PHE A 1 178 ? 24.213 0.196 -11.307 1.00 96.19 178 PHE A C 1
ATOM 1482 O O . PHE A 1 178 ? 24.697 0.691 -12.322 1.00 96.19 178 PHE A O 1
ATOM 1489 N N . ILE A 1 179 ? 23.506 -0.940 -11.340 1.00 95.50 179 ILE A N 1
ATOM 1490 C CA . ILE A 1 179 ? 23.269 -1.714 -12.574 1.00 95.50 179 ILE A CA 1
ATOM 1491 C C . ILE A 1 179 ? 22.563 -0.851 -13.626 1.00 95.50 179 ILE A C 1
ATOM 1493 O O . ILE A 1 179 ? 22.989 -0.793 -14.776 1.00 95.50 179 ILE A O 1
ATOM 1497 N N . THR A 1 180 ? 21.525 -0.116 -13.222 1.00 96.88 180 THR A N 1
ATOM 1498 C CA . THR A 1 180 ? 20.803 0.822 -14.100 1.00 96.88 180 THR A CA 1
ATOM 1499 C C . THR A 1 180 ? 21.728 1.886 -14.689 1.00 96.88 180 THR A C 1
ATOM 1501 O O . THR A 1 180 ? 21.642 2.205 -15.871 1.00 96.88 180 THR A O 1
ATOM 1504 N N . SER A 1 181 ? 22.667 2.392 -13.895 1.00 97.31 181 SER A N 1
ATOM 1505 C CA . SER A 1 181 ? 23.638 3.393 -14.341 1.00 97.31 181 SER A CA 1
ATOM 1506 C C . SER A 1 181 ? 24.666 2.812 -15.315 1.00 97.31 181 SER A C 1
ATOM 1508 O O . SER A 1 181 ? 25.009 3.463 -16.301 1.00 97.31 181 SER A O 1
ATOM 1510 N N . ILE A 1 182 ? 25.099 1.562 -15.108 1.00 95.50 182 ILE A N 1
ATOM 1511 C CA . ILE A 1 182 ? 25.943 0.837 -16.072 1.00 95.50 182 ILE A CA 1
ATOM 1512 C C . ILE A 1 182 ? 25.215 0.682 -17.414 1.00 95.50 182 ILE A C 1
ATOM 1514 O O . ILE A 1 182 ? 25.833 0.861 -18.459 1.00 95.50 182 ILE A O 1
ATOM 1518 N N . MET A 1 183 ? 23.907 0.409 -17.414 1.00 96.25 183 MET A N 1
ATOM 1519 C CA . MET A 1 183 ? 23.126 0.318 -18.657 1.00 96.25 183 MET A CA 1
ATOM 1520 C C . MET A 1 183 ? 23.094 1.642 -19.424 1.00 96.25 183 MET A C 1
ATOM 1522 O O . MET A 1 183 ? 23.222 1.641 -20.646 1.00 96.25 183 MET A O 1
ATOM 1526 N N . VAL A 1 184 ? 23.015 2.778 -18.726 1.00 96.19 184 VAL A N 1
ATOM 1527 C CA . VAL A 1 184 ? 23.130 4.102 -19.360 1.00 96.19 184 VAL A CA 1
ATOM 1528 C C . VAL A 1 184 ? 24.513 4.297 -19.979 1.00 96.19 184 VAL A C 1
ATOM 1530 O O . VAL A 1 184 ? 24.604 4.730 -21.127 1.00 96.19 184 VAL A O 1
ATOM 1533 N N . PHE A 1 185 ? 25.579 3.937 -19.256 1.00 95.62 185 PHE A N 1
ATOM 1534 C CA . PHE A 1 185 ? 26.946 3.988 -19.781 1.00 95.62 185 PHE A CA 1
ATOM 1535 C C . PHE A 1 185 ? 27.085 3.151 -21.060 1.00 95.62 185 PHE A C 1
ATOM 1537 O O . PHE A 1 185 ? 27.523 3.674 -22.084 1.00 95.62 185 PHE A O 1
ATOM 1544 N N . LEU A 1 186 ? 26.684 1.877 -21.028 1.00 93.50 186 LEU A N 1
ATOM 1545 C CA . LEU A 1 186 ? 26.779 0.989 -22.191 1.00 93.50 186 LEU A CA 1
ATOM 1546 C C . LEU A 1 186 ? 25.922 1.493 -23.358 1.00 93.50 186 LEU A C 1
ATOM 1548 O O . LEU A 1 186 ? 26.369 1.474 -24.500 1.00 93.50 186 LEU A O 1
ATOM 1552 N N . GLY A 1 187 ? 24.719 1.994 -23.073 1.00 93.94 187 GLY A N 1
ATOM 1553 C CA . GLY A 1 187 ? 23.815 2.538 -24.080 1.00 93.94 187 GLY A CA 1
ATOM 1554 C C . GLY A 1 187 ? 24.394 3.742 -24.813 1.00 93.94 187 GLY A C 1
ATOM 1555 O O . GLY A 1 187 ? 24.452 3.738 -26.041 1.00 93.94 187 GLY A O 1
ATOM 1556 N N . ILE A 1 188 ? 24.879 4.743 -24.072 1.00 92.00 188 ILE A N 1
ATOM 1557 C CA . ILE A 1 188 ? 25.472 5.954 -24.657 1.00 92.00 188 ILE A CA 1
ATOM 1558 C C . ILE A 1 188 ? 26.713 5.599 -25.477 1.00 92.00 188 ILE A C 1
ATOM 1560 O O . ILE A 1 188 ? 26.815 6.012 -26.631 1.00 92.00 188 ILE A O 1
ATOM 1564 N N . ASN A 1 189 ? 27.632 4.803 -24.923 1.00 90.75 189 ASN A N 1
ATOM 1565 C CA . ASN A 1 189 ? 28.851 4.447 -25.648 1.00 90.75 189 ASN A CA 1
ATOM 1566 C C . ASN A 1 189 ? 28.536 3.684 -26.937 1.00 90.75 189 ASN A C 1
ATOM 1568 O O . ASN A 1 189 ? 29.076 4.024 -27.983 1.00 90.75 189 ASN A O 1
ATOM 1572 N N . GLN A 1 190 ? 27.609 2.723 -26.904 1.00 90.69 190 GLN A N 1
ATOM 1573 C CA . GLN A 1 190 ? 27.295 1.936 -28.093 1.00 90.69 190 GLN A CA 1
ATOM 1574 C C . GLN A 1 190 ? 26.537 2.743 -29.161 1.00 90.69 190 GLN A C 1
ATOM 1576 O O . GLN A 1 190 ? 26.806 2.579 -30.348 1.00 90.69 190 GLN A O 1
ATOM 1581 N N . MET A 1 191 ? 25.631 3.654 -28.775 1.00 89.62 191 MET A N 1
ATOM 1582 C CA . MET A 1 191 ? 24.897 4.481 -29.748 1.00 89.62 191 MET A CA 1
ATOM 1583 C C . MET A 1 191 ? 25.806 5.441 -30.523 1.00 89.62 191 MET A C 1
ATOM 1585 O O . MET A 1 191 ? 25.524 5.737 -31.684 1.00 89.62 191 MET A O 1
ATOM 1589 N N . PHE A 1 192 ? 26.880 5.928 -29.900 1.00 87.06 192 PHE A N 1
ATOM 1590 C CA . PHE A 1 192 ? 27.762 6.938 -30.491 1.00 87.06 192 PHE A CA 1
ATOM 1591 C C . PHE A 1 192 ? 29.136 6.404 -30.909 1.00 87.06 192 PHE A C 1
ATOM 1593 O O . PHE A 1 192 ? 29.938 7.182 -31.422 1.00 87.06 192 PHE A O 1
ATOM 1600 N N . TYR A 1 193 ? 29.392 5.101 -30.757 1.00 84.00 193 TYR A N 1
ATOM 1601 C CA . TYR A 1 193 ? 30.683 4.473 -31.058 1.00 84.00 193 TYR A CA 1
ATOM 1602 C C . TYR A 1 193 ? 31.184 4.763 -32.485 1.00 84.00 193 TYR A C 1
ATOM 1604 O O . TYR A 1 193 ? 32.339 5.123 -32.679 1.00 84.00 193 TYR A O 1
ATOM 1612 N N . ASN A 1 194 ? 30.294 4.705 -33.484 1.00 76.62 194 ASN A N 1
ATOM 1613 C CA . ASN A 1 194 ? 30.647 4.913 -34.898 1.00 76.62 194 ASN A CA 1
ATOM 1614 C C . ASN A 1 194 ? 30.592 6.381 -35.356 1.00 76.62 194 ASN A C 1
ATOM 1616 O O . ASN A 1 194 ? 30.700 6.666 -36.551 1.00 76.62 194 ASN A O 1
ATOM 1620 N N . ASN A 1 195 ? 30.378 7.334 -34.446 1.00 76.75 195 ASN A N 1
ATOM 1621 C CA . ASN A 1 195 ? 30.272 8.737 -34.823 1.00 76.75 195 ASN A CA 1
ATOM 1622 C C . ASN A 1 195 ? 31.671 9.354 -34.971 1.00 76.75 195 ASN A C 1
ATOM 1624 O O . ASN A 1 195 ? 32.287 9.762 -33.989 1.00 76.75 195 ASN A O 1
ATOM 1628 N N . SER A 1 196 ? 32.144 9.476 -36.214 1.00 62.50 196 SER A N 1
ATOM 1629 C CA . SER A 1 196 ? 33.498 9.939 -36.577 1.00 62.50 196 SER A CA 1
ATOM 1630 C C . SER A 1 196 ? 33.891 11.329 -36.056 1.00 62.50 196 SER A C 1
ATOM 1632 O O . SER A 1 196 ? 35.052 11.720 -36.151 1.00 62.50 196 SER A O 1
ATOM 1634 N N . LYS A 1 197 ? 32.937 12.091 -35.510 1.00 74.75 197 LYS A N 1
ATOM 1635 C CA . LYS A 1 197 ? 33.147 13.439 -34.966 1.00 74.75 197 LYS A CA 1
ATOM 1636 C C . LYS A 1 197 ? 33.514 13.466 -33.478 1.00 74.75 197 LYS A C 1
ATOM 1638 O O . LYS A 1 197 ? 33.905 14.524 -32.993 1.00 74.75 197 LYS A O 1
ATOM 1643 N N . ILE A 1 198 ? 33.367 12.358 -32.749 1.00 76.25 198 ILE A N 1
ATOM 1644 C CA . ILE A 1 198 ? 33.616 12.292 -31.302 1.00 76.25 198 ILE A CA 1
ATOM 1645 C C . ILE A 1 198 ? 34.824 11.387 -31.059 1.00 76.25 198 ILE A C 1
ATOM 1647 O O . ILE A 1 198 ? 34.852 10.251 -31.519 1.00 76.25 198 ILE A O 1
ATOM 1651 N N . THR A 1 199 ? 35.830 11.879 -30.333 1.00 81.94 199 THR A N 1
ATOM 1652 C CA . THR A 1 199 ? 36.958 11.031 -29.930 1.00 81.94 199 THR A CA 1
ATOM 1653 C C . THR A 1 199 ? 36.505 10.014 -28.883 1.00 81.94 199 THR A C 1
ATOM 1655 O O . THR A 1 199 ? 35.720 10.335 -27.990 1.00 81.94 199 THR A O 1
ATOM 1658 N N . GLU A 1 200 ? 37.030 8.792 -28.954 1.00 82.69 200 GLU A N 1
ATOM 1659 C CA . GLU A 1 200 ? 36.685 7.693 -28.039 1.00 82.69 200 GLU A CA 1
ATOM 1660 C C . GLU A 1 200 ? 36.837 8.087 -26.557 1.00 82.69 200 GLU A C 1
ATOM 1662 O O . GLU A 1 200 ? 35.985 7.778 -25.724 1.00 82.69 200 GLU A O 1
ATOM 1667 N N . SER A 1 201 ? 37.873 8.865 -26.228 1.00 84.81 201 SER A N 1
ATOM 1668 C CA . SER A 1 201 ? 38.084 9.395 -24.877 1.00 84.81 201 SER A CA 1
ATOM 1669 C C . SER A 1 201 ? 36.962 10.331 -24.417 1.00 84.81 201 SER A C 1
ATOM 1671 O O . SER A 1 201 ? 36.512 10.226 -23.277 1.00 84.81 201 SER A O 1
ATOM 1673 N N . LEU A 1 202 ? 36.482 11.235 -25.283 1.00 85.56 202 LEU A N 1
ATOM 1674 C CA . LEU A 1 202 ? 35.364 12.128 -24.954 1.00 85.56 202 LEU A CA 1
ATOM 1675 C C . LEU A 1 202 ? 34.065 11.341 -24.768 1.00 85.56 202 LEU A C 1
ATOM 1677 O O . LEU A 1 202 ? 33.305 11.630 -23.843 1.00 85.56 202 LEU A O 1
ATOM 1681 N N . LEU A 1 203 ? 33.838 10.324 -25.604 1.00 87.12 203 LEU A N 1
ATOM 1682 C CA . LEU A 1 203 ? 32.665 9.464 -25.507 1.00 87.12 203 LEU A CA 1
ATOM 1683 C C . LEU A 1 203 ? 32.642 8.700 -24.175 1.00 87.12 203 LEU A C 1
ATOM 1685 O O . LEU A 1 203 ? 31.667 8.811 -23.430 1.00 87.12 203 LEU A O 1
ATOM 1689 N N . ASN A 1 204 ? 33.747 8.045 -23.813 1.00 88.19 204 ASN A N 1
ATOM 1690 C CA . ASN A 1 204 ? 33.874 7.316 -22.550 1.00 88.19 204 ASN A CA 1
ATOM 1691 C C . ASN A 1 204 ? 33.672 8.226 -21.328 1.00 88.19 204 ASN A C 1
ATOM 1693 O O . ASN A 1 204 ? 32.915 7.878 -20.418 1.00 88.19 204 ASN A O 1
ATOM 1697 N N . ILE A 1 205 ? 34.292 9.414 -21.315 1.00 90.38 205 ILE A N 1
ATOM 1698 C CA . ILE A 1 205 ? 34.116 10.395 -20.229 1.00 90.38 205 ILE A CA 1
ATOM 1699 C C . ILE A 1 205 ? 32.649 10.824 -20.127 1.00 90.38 205 ILE A C 1
ATOM 1701 O O . ILE A 1 205 ? 32.096 10.857 -19.025 1.00 90.38 205 ILE A O 1
ATOM 1705 N N . SER A 1 206 ? 32.002 11.117 -21.259 1.00 88.56 206 SER A N 1
ATOM 1706 C CA . SER A 1 206 ? 30.595 11.526 -21.279 1.00 88.56 206 SER A CA 1
ATOM 1707 C C . SER A 1 206 ? 29.665 10.419 -20.770 1.00 88.56 206 SER A C 1
ATOM 1709 O O . SER A 1 206 ? 28.801 10.683 -19.933 1.00 88.56 206 SER A O 1
ATOM 1711 N N . GLY A 1 207 ? 29.897 9.167 -21.177 1.00 91.12 207 GLY A N 1
ATOM 1712 C CA . GLY A 1 207 ? 29.138 8.012 -20.709 1.00 91.12 207 GLY A CA 1
ATOM 1713 C C . GLY A 1 207 ? 29.292 7.790 -19.204 1.00 91.12 207 GLY A C 1
ATOM 1714 O O . GLY A 1 207 ? 28.295 7.565 -18.516 1.00 91.12 207 GLY A O 1
ATOM 1715 N N . ILE A 1 208 ? 30.521 7.881 -18.674 1.00 94.31 208 ILE A N 1
ATOM 1716 C CA . ILE A 1 208 ? 30.788 7.750 -17.230 1.00 94.31 208 ILE A CA 1
ATOM 1717 C C . ILE A 1 208 ? 30.063 8.856 -16.468 1.00 94.31 208 ILE A C 1
ATOM 1719 O O . ILE A 1 208 ? 29.387 8.577 -15.478 1.00 94.31 208 ILE A O 1
ATOM 1723 N N . LEU A 1 209 ? 30.162 10.103 -16.937 1.00 95.19 209 LEU A N 1
ATOM 1724 C CA . LEU A 1 209 ? 29.509 11.238 -16.295 1.00 95.19 209 LEU A CA 1
ATOM 1725 C C . LEU A 1 209 ? 27.986 11.051 -16.249 1.00 95.19 209 LEU A C 1
ATOM 1727 O O . LEU A 1 209 ? 27.385 11.223 -15.189 1.00 95.19 209 LEU A O 1
ATOM 1731 N N . CYS A 1 210 ? 27.365 10.634 -17.356 1.00 94.44 210 CYS A N 1
ATOM 1732 C CA . CYS A 1 210 ? 25.933 10.339 -17.405 1.00 94.44 210 CYS A CA 1
ATOM 1733 C C . CYS A 1 210 ? 25.531 9.218 -16.438 1.00 94.44 210 CYS A C 1
ATOM 1735 O O . CYS A 1 210 ? 24.550 9.368 -15.709 1.00 94.44 210 CYS A O 1
ATOM 1737 N N . ALA A 1 211 ? 26.295 8.124 -16.377 1.00 95.94 211 ALA A N 1
ATOM 1738 C CA . ALA A 1 211 ? 26.032 7.031 -15.444 1.00 95.94 211 ALA A CA 1
ATOM 1739 C C . ALA A 1 211 ? 26.150 7.477 -13.979 1.00 95.94 211 ALA A C 1
ATOM 1741 O O . ALA A 1 211 ? 25.272 7.180 -13.170 1.00 95.94 211 ALA A O 1
ATOM 1742 N N . VAL A 1 212 ? 27.186 8.249 -13.636 1.00 97.44 212 VAL A N 1
ATOM 1743 C CA . VAL A 1 212 ? 27.355 8.808 -12.285 1.00 97.44 212 VAL A CA 1
ATOM 1744 C C . VAL A 1 212 ? 26.188 9.729 -11.927 1.00 97.44 212 VAL A C 1
ATOM 1746 O O . VAL A 1 212 ? 25.651 9.626 -10.825 1.00 97.44 212 VAL A O 1
ATOM 1749 N N . ILE A 1 213 ? 25.749 10.590 -12.851 1.00 96.94 213 ILE A N 1
ATOM 1750 C CA . ILE A 1 213 ? 24.593 11.472 -12.640 1.00 96.94 213 ILE A CA 1
ATOM 1751 C C . ILE A 1 213 ? 23.331 10.649 -12.352 1.00 96.94 213 ILE A C 1
ATOM 1753 O O . ILE A 1 213 ? 22.642 10.925 -11.370 1.00 96.94 213 ILE A O 1
ATOM 1757 N N . VAL A 1 214 ? 23.045 9.618 -13.151 1.00 96.56 214 VAL A N 1
ATOM 1758 C CA . VAL A 1 214 ? 21.871 8.748 -12.956 1.00 96.56 214 VAL A CA 1
ATOM 1759 C C . VAL A 1 214 ? 21.926 8.039 -11.602 1.00 96.56 214 VAL A C 1
ATOM 1761 O O . VAL A 1 214 ? 20.943 8.072 -10.858 1.00 96.56 214 VAL A O 1
ATOM 1764 N N . PHE A 1 215 ? 23.080 7.478 -11.236 1.00 97.31 215 PHE A N 1
ATOM 1765 C CA . PHE A 1 215 ? 23.280 6.821 -9.945 1.00 97.31 215 PHE A CA 1
ATOM 1766 C C . PHE A 1 215 ? 23.016 7.771 -8.771 1.00 97.31 215 PHE A C 1
ATOM 1768 O O . PHE A 1 215 ? 22.295 7.433 -7.826 1.00 97.31 215 PHE A O 1
ATOM 1775 N N . VAL A 1 216 ? 23.582 8.980 -8.840 1.00 96.12 216 VAL A N 1
ATOM 1776 C CA . VAL A 1 216 ? 23.435 10.010 -7.808 1.00 96.12 216 VAL A CA 1
ATOM 1777 C C . VAL A 1 216 ? 21.983 10.470 -7.703 1.00 96.12 216 VAL A C 1
ATOM 1779 O O . VAL A 1 216 ? 21.466 10.552 -6.589 1.00 96.12 216 VAL A O 1
ATOM 1782 N N . ILE A 1 217 ? 21.297 10.710 -8.826 1.00 96.38 217 ILE A N 1
ATOM 1783 C CA . ILE A 1 217 ? 19.886 11.123 -8.826 1.00 96.38 217 ILE A CA 1
ATOM 1784 C C . ILE A 1 217 ? 19.008 10.048 -8.181 1.00 96.38 217 ILE A C 1
ATOM 1786 O O . ILE A 1 217 ? 18.241 10.370 -7.274 1.00 96.38 217 ILE A O 1
ATOM 1790 N N . LEU A 1 218 ? 19.139 8.782 -8.593 1.00 95.88 218 LEU A N 1
ATOM 1791 C CA . LEU A 1 218 ? 18.352 7.679 -8.030 1.00 95.88 218 LEU A CA 1
ATOM 1792 C C . LEU A 1 218 ? 18.602 7.505 -6.529 1.00 95.88 218 LEU A C 1
ATOM 1794 O O . LEU A 1 218 ? 17.660 7.266 -5.769 1.00 95.88 218 LEU A O 1
ATOM 1798 N N . THR A 1 219 ? 19.853 7.660 -6.095 1.00 94.06 219 THR A N 1
ATOM 1799 C CA . THR A 1 219 ? 20.241 7.549 -4.685 1.00 94.06 219 THR A CA 1
ATOM 1800 C C . THR A 1 219 ? 19.673 8.696 -3.850 1.00 94.06 219 THR A C 1
ATOM 1802 O O . THR A 1 219 ? 19.074 8.458 -2.800 1.00 94.06 219 THR A O 1
ATOM 1805 N N . ILE A 1 220 ? 19.817 9.943 -4.313 1.00 92.81 220 ILE A N 1
ATOM 1806 C CA . ILE A 1 220 ? 19.253 11.120 -3.634 1.00 92.81 220 ILE A CA 1
ATOM 1807 C C . ILE A 1 220 ? 17.732 10.998 -3.558 1.00 92.81 220 ILE A C 1
ATOM 1809 O O . ILE A 1 220 ? 17.163 11.197 -2.487 1.00 92.81 220 ILE A O 1
ATOM 1813 N N . PHE A 1 221 ? 17.085 10.629 -4.666 1.00 93.62 221 PHE A N 1
ATOM 1814 C CA . PHE A 1 221 ? 15.640 10.439 -4.726 1.00 93.62 221 PHE A CA 1
ATOM 1815 C C . PHE A 1 221 ? 15.159 9.441 -3.668 1.00 93.62 221 PHE A C 1
ATOM 1817 O O . PHE A 1 221 ? 14.258 9.759 -2.894 1.00 93.62 221 PHE A O 1
ATOM 1824 N N . TYR A 1 222 ? 15.805 8.277 -3.567 1.00 94.06 222 TYR A N 1
ATOM 1825 C CA . TYR A 1 222 ? 15.471 7.258 -2.571 1.00 94.06 222 TYR A CA 1
ATOM 1826 C C . TYR A 1 222 ? 15.574 7.766 -1.132 1.00 94.06 222 TYR A C 1
ATOM 1828 O O . TYR A 1 222 ? 14.647 7.586 -0.338 1.00 94.06 222 TYR A O 1
ATOM 1836 N N . PHE A 1 223 ? 16.680 8.426 -0.778 1.00 91.69 223 PHE A N 1
ATOM 1837 C CA . PHE A 1 223 ? 16.859 8.911 0.588 1.00 91.69 223 PHE A CA 1
ATOM 1838 C C . PHE A 1 223 ? 15.922 10.071 0.936 1.00 91.69 223 PHE A C 1
ATOM 1840 O O . PHE A 1 223 ? 15.418 10.104 2.059 1.00 91.69 223 PHE A O 1
ATOM 1847 N N . GLU A 1 224 ? 15.651 10.993 0.007 1.00 90.56 224 GLU A N 1
ATOM 1848 C CA . GLU A 1 224 ? 14.669 12.064 0.226 1.00 90.56 224 GLU A CA 1
ATOM 1849 C C . GLU A 1 224 ? 13.266 11.477 0.426 1.00 90.56 224 GLU A C 1
ATOM 1851 O O . GLU A 1 224 ? 12.562 11.861 1.360 1.00 90.56 224 GLU A O 1
ATOM 1856 N N . ARG A 1 225 ? 12.883 10.469 -0.365 1.00 90.69 225 ARG A N 1
ATOM 1857 C CA . ARG A 1 225 ? 11.601 9.774 -0.204 1.00 90.69 225 ARG A CA 1
ATOM 1858 C C . ARG A 1 225 ? 11.478 9.028 1.121 1.00 90.69 225 ARG A C 1
ATOM 1860 O O . ARG A 1 225 ? 10.431 9.092 1.765 1.00 90.69 225 ARG A O 1
ATOM 1867 N N . LEU A 1 226 ? 12.546 8.380 1.579 1.00 89.56 226 LEU A N 1
ATOM 1868 C CA . LEU A 1 226 ? 12.560 7.735 2.891 1.00 89.56 226 LEU A CA 1
ATOM 1869 C C . LEU A 1 226 ? 12.507 8.766 4.034 1.00 89.56 226 LEU A C 1
ATOM 1871 O O . LEU A 1 226 ? 11.825 8.540 5.035 1.00 89.56 226 LEU A O 1
ATOM 1875 N N . LEU A 1 227 ? 13.176 9.915 3.878 1.00 88.56 227 LEU A N 1
ATOM 1876 C CA . LEU A 1 227 ? 13.103 11.039 4.818 1.00 88.56 227 LEU A CA 1
ATOM 1877 C C . LEU A 1 227 ? 11.685 11.611 4.932 1.00 88.56 227 LEU A C 1
ATOM 1879 O O . LEU A 1 227 ? 11.284 11.999 6.028 1.00 88.56 227 LEU A O 1
ATOM 1883 N N . GLU A 1 228 ? 10.902 11.630 3.848 1.00 86.31 228 GLU A N 1
ATOM 1884 C CA . GLU A 1 228 ? 9.520 12.131 3.872 1.00 86.31 228 GLU A CA 1
ATOM 1885 C C . GLU A 1 228 ? 8.612 11.382 4.856 1.00 86.31 228 GLU A C 1
ATOM 1887 O O . GLU A 1 228 ? 7.633 11.961 5.322 1.00 86.31 228 GLU A O 1
ATOM 1892 N N . VAL A 1 229 ? 8.914 10.125 5.210 1.00 86.00 229 VAL A N 1
ATOM 1893 C CA . VAL A 1 229 ? 8.170 9.388 6.254 1.00 86.00 229 VAL A CA 1
ATOM 1894 C C . VAL A 1 229 ? 8.260 10.108 7.604 1.00 86.00 229 VAL A C 1
ATOM 1896 O O . VAL A 1 229 ? 7.324 10.068 8.400 1.00 86.00 229 VAL A O 1
ATOM 1899 N N . TYR A 1 230 ? 9.361 10.819 7.835 1.00 87.44 230 TYR A N 1
ATOM 1900 C CA . TYR A 1 230 ? 9.646 11.551 9.060 1.00 87.44 230 TYR A CA 1
ATOM 1901 C C . TYR A 1 230 ? 9.289 13.041 8.981 1.00 87.44 230 TYR A C 1
ATOM 1903 O O . TYR A 1 230 ? 9.522 13.743 9.965 1.00 87.44 230 TYR A O 1
ATOM 1911 N N . SER A 1 231 ? 8.684 13.513 7.873 1.00 84.19 231 SER A N 1
ATOM 1912 C CA . SER A 1 231 ? 8.358 14.932 7.604 1.00 84.19 231 SER A CA 1
ATOM 1913 C C . SER A 1 231 ? 7.708 15.644 8.794 1.00 84.19 231 SER A C 1
ATOM 1915 O O . SER A 1 231 ? 8.078 16.771 9.132 1.00 84.19 231 SER A O 1
ATOM 1917 N N . VAL A 1 232 ? 6.796 14.946 9.479 1.00 85.12 232 VAL A N 1
ATOM 1918 C CA . VAL A 1 232 ? 6.052 15.444 10.643 1.00 85.12 232 VAL A CA 1
ATOM 1919 C C . VAL A 1 232 ? 6.952 15.922 11.782 1.00 85.12 232 VAL A C 1
ATOM 1921 O O . VAL A 1 232 ? 6.600 16.876 12.468 1.00 85.12 232 VAL A O 1
ATOM 1924 N N . LEU A 1 233 ? 8.129 15.324 11.964 1.00 85.50 233 LEU A N 1
ATOM 1925 C CA . LEU A 1 233 ? 9.027 15.670 13.063 1.00 85.50 233 LEU A CA 1
ATOM 1926 C C . LEU A 1 233 ? 9.764 17.003 12.853 1.00 85.50 233 LEU A C 1
ATOM 1928 O O . LEU A 1 233 ? 10.301 17.560 13.809 1.00 85.50 233 LEU A O 1
ATOM 1932 N N . VAL A 1 234 ? 9.818 17.499 11.613 1.00 84.62 234 VAL A N 1
ATOM 1933 C CA . VAL A 1 234 ? 10.426 18.792 11.267 1.00 84.62 234 VAL A CA 1
ATOM 1934 C C . VAL A 1 234 ? 9.360 19.848 11.006 1.00 84.62 234 VAL A C 1
ATOM 1936 O O . VAL A 1 234 ? 9.459 20.957 11.526 1.00 84.62 234 VAL A O 1
ATOM 1939 N N . GLU A 1 235 ? 8.343 19.508 10.215 1.00 82.62 235 GLU A N 1
ATOM 1940 C CA . GLU A 1 235 ? 7.288 20.448 9.830 1.00 82.62 235 GLU A CA 1
ATOM 1941 C C . GLU A 1 235 ? 6.300 20.703 10.971 1.00 82.62 235 GLU A C 1
ATOM 1943 O O . GLU A 1 235 ? 5.732 21.789 11.054 1.00 82.62 235 GLU A O 1
ATOM 1948 N N . ASN A 1 236 ? 6.098 19.718 11.853 1.00 79.94 236 ASN A N 1
ATOM 1949 C CA . ASN A 1 236 ? 5.144 19.773 12.960 1.00 79.94 236 ASN A CA 1
ATOM 1950 C C . ASN A 1 236 ? 3.735 20.232 12.522 1.00 79.94 236 ASN A C 1
ATOM 1952 O O . ASN A 1 236 ? 3.057 20.970 13.237 1.00 79.94 236 ASN A O 1
ATOM 1956 N N . THR A 1 237 ? 3.306 19.823 11.321 1.00 79.44 237 THR A N 1
ATOM 1957 C CA . THR A 1 237 ? 1.986 20.140 10.759 1.00 79.44 237 THR A CA 1
ATOM 1958 C C . THR A 1 237 ? 1.086 18.909 10.708 1.00 79.44 237 THR A C 1
ATOM 1960 O O . THR A 1 237 ? 1.546 17.778 10.530 1.00 79.44 237 THR A O 1
ATOM 1963 N N . GLU A 1 238 ? -0.226 19.136 10.781 1.00 77.31 238 GLU A N 1
ATOM 1964 C CA . GLU A 1 238 ? -1.230 18.081 10.618 1.00 77.31 238 GLU A CA 1
ATOM 1965 C C . GLU A 1 238 ? -1.140 17.417 9.235 1.00 77.31 238 GLU A C 1
ATOM 1967 O O . GLU A 1 238 ? -1.242 16.199 9.109 1.00 77.31 238 GLU A O 1
ATOM 1972 N N . LYS A 1 239 ? -0.862 18.201 8.185 1.00 78.38 239 LYS A N 1
ATOM 1973 C CA . LYS A 1 239 ? -0.683 17.693 6.818 1.00 78.38 239 LYS A CA 1
ATOM 1974 C C . LYS A 1 239 ? 0.473 16.692 6.731 1.00 78.38 239 LYS A C 1
ATOM 1976 O O . LYS A 1 239 ? 0.327 15.645 6.099 1.00 78.38 239 LYS A O 1
ATOM 1981 N N . ALA A 1 240 ? 1.599 16.991 7.380 1.00 79.25 240 ALA A N 1
ATOM 1982 C CA . ALA A 1 240 ? 2.749 16.096 7.434 1.00 79.25 240 ALA A CA 1
ATOM 1983 C C . ALA A 1 240 ? 2.434 14.814 8.218 1.00 79.25 240 ALA A C 1
ATOM 1985 O O . ALA A 1 240 ? 2.759 13.717 7.757 1.00 79.25 240 ALA A O 1
ATOM 1986 N N . PHE A 1 241 ? 1.729 14.934 9.350 1.00 83.44 241 PHE A N 1
ATOM 1987 C CA . PHE A 1 241 ? 1.265 13.773 10.109 1.00 83.44 241 PHE A CA 1
ATOM 1988 C C . PHE A 1 241 ? 0.318 12.898 9.284 1.00 83.44 241 PHE A C 1
ATOM 1990 O O . PHE A 1 241 ? 0.563 11.705 9.151 1.00 83.44 241 PHE A O 1
ATOM 1997 N N . ASN A 1 242 ? -0.710 13.477 8.659 1.00 79.94 242 ASN A N 1
ATOM 1998 C CA . ASN A 1 242 ? -1.679 12.748 7.839 1.00 79.94 242 ASN A CA 1
ATOM 1999 C C . ASN A 1 242 ? -1.012 12.061 6.637 1.00 79.94 242 ASN A C 1
ATOM 2001 O O . ASN A 1 242 ? -1.384 10.943 6.278 1.00 79.94 242 ASN A O 1
ATOM 2005 N N . LYS A 1 243 ? 0.028 12.663 6.046 1.00 80.38 243 LYS A N 1
ATOM 2006 C CA . LYS A 1 243 ? 0.833 12.027 4.989 1.00 80.38 243 LYS A CA 1
ATOM 2007 C C . LYS A 1 243 ? 1.594 10.792 5.493 1.00 80.38 243 LYS A C 1
ATOM 2009 O O . LYS A 1 243 ? 1.662 9.795 4.778 1.00 80.38 243 LYS A O 1
ATOM 2014 N N . ALA A 1 244 ? 2.150 10.837 6.704 1.00 80.94 244 ALA A N 1
ATOM 2015 C CA . ALA A 1 244 ? 2.831 9.691 7.311 1.00 80.94 244 ALA A CA 1
ATOM 2016 C C . ALA A 1 244 ? 1.842 8.630 7.827 1.00 80.94 244 ALA A C 1
ATOM 2018 O O . ALA A 1 244 ? 2.084 7.433 7.690 1.00 80.94 244 ALA A O 1
ATOM 2019 N N . PHE A 1 245 ? 0.723 9.066 8.404 1.00 82.88 245 PHE A N 1
ATOM 2020 C CA . PHE A 1 245 ? -0.283 8.216 9.029 1.00 82.88 245 PHE A CA 1
ATOM 2021 C C . PHE A 1 245 ? -1.200 7.529 8.007 1.00 82.88 245 PHE A C 1
ATOM 2023 O O . PHE A 1 245 ? -1.584 6.386 8.207 1.00 82.88 245 PHE A O 1
ATOM 2030 N N . SER A 1 246 ? -1.514 8.156 6.869 1.00 80.44 246 SER A N 1
ATOM 2031 C CA . SER A 1 246 ? -2.329 7.541 5.799 1.00 80.44 246 SER A CA 1
ATOM 2032 C C . SER A 1 246 ? -1.727 6.256 5.223 1.00 80.44 246 SER A C 1
ATOM 2034 O O . SER A 1 246 ? -2.461 5.383 4.774 1.00 80.44 246 SER A O 1
ATOM 2036 N N . LYS A 1 247 ? -0.400 6.100 5.281 1.00 81.44 247 LYS A N 1
ATOM 2037 C CA . LYS A 1 247 ? 0.301 4.870 4.873 1.00 81.44 247 LYS A CA 1
ATOM 2038 C C . LYS A 1 247 ? 0.222 3.759 5.929 1.00 81.44 247 LYS A C 1
ATOM 2040 O O . LYS A 1 247 ? 0.458 2.597 5.614 1.00 81.44 247 LYS A O 1
ATOM 2045 N N . ALA A 1 248 ? -0.132 4.102 7.166 1.00 81.06 248 ALA A N 1
ATOM 2046 C CA . ALA A 1 248 ? -0.245 3.203 8.309 1.00 81.06 248 ALA A CA 1
ATOM 2047 C C . ALA A 1 248 ? -1.643 2.564 8.418 1.00 81.06 248 ALA A C 1
ATOM 2049 O O . ALA A 1 248 ? -2.185 2.492 9.514 1.00 81.06 248 ALA A O 1
ATOM 2050 N N . TRP A 1 249 ? -2.238 2.135 7.296 1.00 77.06 249 TRP A N 1
ATOM 2051 C CA . TRP A 1 249 ? -3.633 1.663 7.177 1.00 77.06 249 TRP A CA 1
ATOM 2052 C C . TRP A 1 249 ? -4.073 0.640 8.237 1.00 77.06 249 TRP A C 1
ATOM 2054 O O . TRP A 1 249 ? -5.195 0.732 8.718 1.00 77.06 249 TRP A O 1
ATOM 2064 N N . PHE A 1 250 ? -3.181 -0.249 8.688 1.00 76.38 250 PHE A N 1
ATOM 2065 C CA . PHE A 1 250 ? -3.459 -1.180 9.785 1.00 76.38 250 PHE A CA 1
ATOM 2066 C C . PHE A 1 250 ? -3.859 -0.500 11.081 1.00 76.38 250 PHE A C 1
ATOM 2068 O O . PHE A 1 250 ? -4.568 -1.103 11.861 1.00 76.38 250 PHE A O 1
ATOM 2075 N N . LEU A 1 251 ? -3.434 0.736 11.325 1.00 76.69 251 LEU A N 1
ATOM 2076 C CA . LEU A 1 251 ? -3.859 1.498 12.488 1.00 76.69 251 LEU A CA 1
ATOM 2077 C C . LEU A 1 251 ? -5.217 2.166 12.272 1.00 76.69 251 LEU A C 1
ATOM 2079 O O . LEU A 1 251 ? -5.794 2.619 13.236 1.00 76.69 251 LEU A O 1
ATOM 2083 N N . HIS A 1 252 ? -5.780 2.217 11.063 1.00 74.06 252 HIS A N 1
ATOM 2084 C CA . HIS A 1 252 ? -7.045 2.914 10.780 1.00 74.06 252 HIS A CA 1
ATOM 2085 C C . HIS A 1 252 ? -8.291 2.107 11.159 1.00 74.06 252 HIS A C 1
ATOM 2087 O O . HIS A 1 252 ? -9.393 2.576 10.893 1.00 74.06 252 HIS A O 1
ATOM 2093 N N . PHE A 1 253 ? -8.156 0.965 11.841 1.00 65.94 253 PHE A N 1
ATOM 2094 C CA . PHE A 1 253 ? -9.295 0.197 12.371 1.00 65.94 253 PHE A CA 1
ATOM 2095 C C . PHE A 1 253 ? -10.224 1.042 13.265 1.00 65.94 253 PHE A C 1
ATOM 2097 O O . PHE A 1 253 ? -11.415 0.782 13.351 1.00 65.94 253 PHE A O 1
ATOM 2104 N N . TYR A 1 254 ? -9.717 2.117 13.878 1.00 58.34 254 TYR A N 1
ATOM 2105 C CA . TYR A 1 254 ? -10.542 3.076 14.622 1.00 58.34 254 TYR A CA 1
ATOM 2106 C C . TYR A 1 254 ? -11.175 4.180 13.745 1.00 58.34 254 TYR A C 1
ATOM 2108 O O . TYR A 1 254 ? -12.046 4.910 14.214 1.00 58.34 254 TYR A O 1
ATOM 2116 N N . MET A 1 255 ? -10.722 4.374 12.498 1.00 41.22 255 MET A N 1
ATOM 2117 C CA . MET A 1 255 ? -11.298 5.336 11.541 1.00 41.22 255 MET A CA 1
ATOM 2118 C C . MET A 1 255 ? -12.483 4.746 10.773 1.00 41.22 255 MET A C 1
ATOM 2120 O O . MET A 1 255 ? -13.387 5.510 10.426 1.00 41.22 255 MET A O 1
ATOM 2124 N N . GLU A 1 256 ? -12.532 3.422 10.596 1.00 36.88 256 GLU A N 1
ATOM 2125 C CA . GLU A 1 256 ? -13.692 2.715 10.024 1.00 36.88 256 GLU A CA 1
ATOM 2126 C C . GLU A 1 256 ? -14.965 2.867 10.874 1.00 36.88 256 GLU A C 1
ATOM 2128 O O . GLU A 1 256 ? -16.066 2.777 10.344 1.00 36.88 256 GLU A O 1
ATOM 2133 N N . ASN A 1 257 ? -14.841 3.252 12.150 1.00 36.31 257 ASN A N 1
ATOM 2134 C CA . ASN A 1 257 ? -15.987 3.565 13.008 1.00 36.31 257 ASN A CA 1
ATOM 2135 C C . ASN A 1 257 ? -16.500 5.015 12.908 1.00 36.31 257 ASN A C 1
ATOM 2137 O O . ASN A 1 257 ? -17.451 5.352 13.603 1.00 36.31 257 ASN A O 1
ATOM 2141 N N . SER A 1 258 ? -15.903 5.898 12.093 1.00 32.69 258 SER A N 1
ATOM 2142 C CA . SER A 1 258 ? -16.285 7.330 12.098 1.00 32.69 258 SER A CA 1
ATOM 2143 C C . SER A 1 258 ? -16.639 7.947 10.744 1.00 32.69 258 SER A C 1
ATOM 2145 O O . SER A 1 258 ? -17.009 9.120 10.700 1.00 32.69 258 SER A O 1
ATOM 2147 N N . LYS A 1 259 ? -16.549 7.203 9.635 1.00 29.94 259 LYS A N 1
ATOM 2148 C CA . LYS A 1 259 ? -16.963 7.698 8.312 1.00 29.94 259 LYS A CA 1
ATOM 2149 C C . LYS A 1 259 ? -17.545 6.587 7.444 1.00 29.94 259 LYS A C 1
ATOM 2151 O O . LYS A 1 259 ? -16.885 6.092 6.536 1.00 29.94 259 LYS A O 1
ATOM 2156 N N . TYR A 1 260 ? -18.821 6.286 7.651 1.00 35.22 260 TYR A N 1
ATOM 2157 C CA . TYR A 1 260 ? -19.656 5.827 6.547 1.00 35.22 260 TYR A CA 1
ATOM 2158 C C . TYR A 1 260 ? -19.978 7.052 5.685 1.00 35.22 260 TYR A C 1
ATOM 2160 O O . TYR A 1 260 ? -20.738 7.937 6.077 1.00 35.22 260 TYR A O 1
ATOM 2168 N N . SER A 1 261 ? -19.317 7.163 4.535 1.00 28.16 261 SER A N 1
ATOM 2169 C CA . SER A 1 261 ? -19.630 8.168 3.521 1.00 28.16 261 SER A CA 1
ATOM 2170 C C . SER A 1 261 ? -20.948 7.813 2.832 1.00 28.16 261 SER A C 1
ATOM 2172 O O . SER A 1 261 ? -21.052 6.762 2.201 1.00 28.16 261 SER A O 1
ATOM 2174 N N . LEU A 1 262 ? -21.927 8.713 2.946 1.00 27.12 262 LEU A N 1
ATOM 2175 C CA . LEU A 1 262 ? -23.156 8.745 2.155 1.00 27.12 262 LEU A CA 1
ATOM 2176 C C . LEU A 1 262 ? -22.810 8.716 0.660 1.00 27.12 262 LEU A C 1
ATOM 2178 O O . LEU A 1 262 ? -22.244 9.673 0.134 1.00 27.12 262 LEU A O 1
ATOM 2182 N N . VAL A 1 263 ? -23.166 7.627 -0.016 1.00 25.58 263 VAL A N 1
ATOM 2183 C CA . VAL A 1 263 ? -23.263 7.578 -1.476 1.00 25.58 263 VAL A CA 1
ATOM 2184 C C . VAL A 1 263 ? -24.745 7.478 -1.801 1.00 25.58 263 VAL A C 1
ATOM 2186 O O . VAL A 1 263 ? -25.396 6.488 -1.479 1.00 25.58 263 VAL A O 1
ATOM 2189 N N . THR A 1 264 ? -25.276 8.543 -2.390 1.00 22.66 264 THR A N 1
ATOM 2190 C CA . THR A 1 264 ? -26.622 8.606 -2.958 1.00 22.66 264 THR A CA 1
ATOM 2191 C C . THR A 1 264 ? -26.724 7.657 -4.146 1.00 22.66 264 THR A C 1
ATOM 2193 O O . THR A 1 264 ? -25.977 7.808 -5.111 1.00 22.66 264 THR A O 1
ATOM 2196 N N . VAL A 1 265 ? -27.667 6.719 -4.086 1.00 25.92 265 VAL A N 1
ATOM 2197 C CA . VAL A 1 265 ? -28.243 6.077 -5.270 1.00 25.92 265 VAL A CA 1
ATOM 2198 C C . VAL A 1 265 ? -29.760 6.213 -5.142 1.00 25.92 265 VAL A C 1
ATOM 2200 O O . VAL A 1 265 ? -30.328 5.842 -4.120 1.00 25.92 265 VAL A O 1
ATOM 2203 N N . ASP A 1 266 ? -30.329 6.871 -6.144 1.00 28.91 266 ASP A N 1
ATOM 2204 C CA . ASP A 1 266 ? -31.723 7.215 -6.433 1.00 28.91 266 ASP A CA 1
ATOM 2205 C C . ASP A 1 266 ? -32.852 6.849 -5.442 1.00 28.91 266 ASP A C 1
ATOM 2207 O O . ASP A 1 266 ? -33.233 5.700 -5.243 1.00 28.91 266 ASP A O 1
ATOM 2211 N N . ASN A 1 267 ? -33.457 7.921 -4.915 1.00 31.06 267 ASN A N 1
ATOM 2212 C CA . ASN A 1 267 ? -34.897 8.190 -4.766 1.00 31.06 267 ASN A CA 1
ATOM 2213 C C . ASN A 1 267 ? -35.863 7.200 -4.089 1.00 31.06 267 ASN A C 1
ATOM 2215 O O . ASN A 1 267 ? -37.071 7.373 -4.229 1.00 31.06 267 ASN A O 1
ATOM 2219 N N . THR A 1 268 ? -35.400 6.317 -3.209 1.00 31.47 268 THR A N 1
ATOM 2220 C CA . THR A 1 268 ? -36.254 5.799 -2.119 1.00 31.47 268 THR A CA 1
ATOM 2221 C C . THR A 1 268 ? -35.442 5.662 -0.835 1.00 31.47 268 THR A C 1
ATOM 2223 O O . THR A 1 268 ? -34.398 5.018 -0.804 1.00 31.47 268 THR A O 1
ATOM 2226 N N . LEU A 1 269 ? -35.888 6.345 0.224 1.00 30.59 269 LEU A N 1
ATOM 2227 C CA . LEU A 1 269 ? -35.213 6.449 1.520 1.00 30.59 269 LEU A CA 1
ATOM 2228 C C . LEU A 1 269 ? -35.119 5.077 2.217 1.00 30.59 269 LEU A C 1
ATOM 2230 O O . LEU A 1 269 ? -35.997 4.698 2.984 1.00 30.59 269 LEU A O 1
ATOM 2234 N N . GLY A 1 270 ? -34.010 4.371 1.995 1.00 31.38 270 GLY A N 1
ATOM 2235 C CA . GLY A 1 270 ? -33.590 3.199 2.762 1.00 31.38 270 GLY A CA 1
ATOM 2236 C C . GLY A 1 270 ? -32.067 3.174 2.893 1.00 31.38 270 GLY A C 1
ATOM 2237 O O . GLY A 1 270 ? -31.353 3.114 1.895 1.00 31.38 270 GLY A O 1
ATOM 2238 N N . ARG A 1 271 ? -31.539 3.276 4.121 1.00 31.84 271 ARG A N 1
ATOM 2239 C CA . ARG A 1 271 ? -30.091 3.188 4.383 1.00 31.84 271 ARG A CA 1
ATOM 2240 C C . ARG A 1 271 ? -29.681 1.712 4.366 1.00 31.84 271 ARG A C 1
ATOM 2242 O O . ARG A 1 271 ? -30.043 0.980 5.277 1.00 31.84 271 ARG A O 1
ATOM 2249 N N . VAL A 1 272 ? -28.875 1.287 3.393 1.00 36.97 272 VAL A N 1
ATOM 2250 C CA . VAL A 1 272 ? -28.225 -0.037 3.424 1.00 36.97 272 VAL A CA 1
ATOM 2251 C C . VAL A 1 272 ? -26.737 0.139 3.727 1.00 36.97 272 VAL A C 1
ATOM 2253 O O . VAL A 1 272 ? -25.992 0.719 2.935 1.00 36.97 272 VAL A O 1
ATOM 2256 N N . LEU A 1 273 ? -26.293 -0.369 4.881 1.00 37.97 273 LEU A N 1
ATOM 2257 C CA . LEU A 1 273 ? -24.877 -0.533 5.216 1.00 37.97 273 LEU A CA 1
ATOM 2258 C C . LEU A 1 273 ? -24.294 -1.622 4.301 1.00 37.97 273 LEU A C 1
ATOM 2260 O O . LEU A 1 273 ? -24.541 -2.807 4.497 1.00 37.97 273 LEU A O 1
ATOM 2264 N N . LYS A 1 274 ? -23.537 -1.243 3.262 1.00 38.06 274 LYS A N 1
ATOM 2265 C CA . LYS A 1 274 ? -22.877 -2.207 2.362 1.00 38.06 274 LYS A CA 1
ATOM 2266 C C . LYS A 1 274 ? -21.649 -2.828 3.032 1.00 38.06 274 LYS A C 1
ATOM 2268 O O . LYS A 1 274 ? -20.516 -2.461 2.730 1.00 38.06 274 LYS A O 1
ATOM 2273 N N . ARG A 1 275 ? -21.865 -3.816 3.899 1.00 44.69 275 ARG A N 1
ATOM 2274 C CA . ARG A 1 275 ? -20.868 -4.863 4.144 1.00 44.69 275 ARG A CA 1
ATOM 2275 C C . ARG A 1 275 ? -21.183 -6.026 3.209 1.00 44.69 275 ARG A C 1
ATOM 2277 O O . ARG A 1 275 ? -22.298 -6.534 3.210 1.00 44.69 275 ARG A O 1
ATOM 2284 N N . LYS A 1 276 ? -20.221 -6.428 2.377 1.00 54.19 276 LYS A N 1
ATOM 2285 C CA . LYS A 1 276 ? -20.391 -7.590 1.500 1.00 54.19 276 LYS A CA 1
ATOM 2286 C C . LYS A 1 276 ? -20.289 -8.859 2.352 1.00 54.19 276 LYS A C 1
ATOM 2288 O O . LYS A 1 276 ? -19.254 -9.095 2.970 1.00 54.19 276 LYS A O 1
ATOM 2293 N N . ILE A 1 277 ? -21.370 -9.629 2.413 1.00 71.88 277 ILE A N 1
ATOM 2294 C CA . ILE A 1 277 ? -21.409 -10.957 3.029 1.00 71.88 277 ILE A CA 1
ATOM 2295 C C . ILE A 1 277 ? -21.334 -11.935 1.854 1.00 71.88 277 ILE A C 1
ATOM 2297 O O . ILE A 1 277 ? -22.262 -12.024 1.059 1.00 71.88 277 ILE A O 1
ATOM 2301 N N . ASP A 1 278 ? -20.169 -12.551 1.645 1.00 69.62 278 ASP A N 1
ATOM 2302 C CA . ASP A 1 278 ? -19.880 -13.289 0.403 1.00 69.62 278 ASP A CA 1
ATOM 2303 C C . ASP A 1 278 ? -20.770 -14.530 0.200 1.00 69.62 278 ASP A C 1
ATOM 2305 O O . ASP A 1 278 ? -21.000 -14.944 -0.933 1.00 69.62 278 ASP A O 1
ATOM 2309 N N . ASP A 1 279 ? -21.294 -15.076 1.292 1.00 78.50 279 ASP A N 1
ATOM 2310 C CA . ASP A 1 279 ? -22.075 -16.306 1.408 1.00 78.50 279 ASP A CA 1
ATOM 2311 C C . ASP A 1 279 ? -23.587 -16.074 1.608 1.00 78.50 279 ASP A C 1
ATOM 2313 O O . ASP A 1 279 ? -24.356 -17.028 1.667 1.00 78.50 279 ASP A O 1
ATOM 2317 N N . PHE A 1 280 ? -24.035 -14.816 1.688 1.00 81.81 280 PHE A N 1
ATOM 2318 C CA . PHE A 1 280 ? -25.437 -14.466 1.925 1.00 81.81 280 PHE A CA 1
ATOM 2319 C C . PHE A 1 280 ? -25.819 -13.186 1.186 1.00 81.81 280 PHE A C 1
ATOM 2321 O O . PHE A 1 280 ? -25.208 -12.131 1.375 1.00 81.81 280 PHE A O 1
ATOM 2328 N N . LYS A 1 281 ? -26.860 -13.254 0.361 1.00 84.00 281 LYS A N 1
ATOM 2329 C CA . LYS A 1 281 ? -27.373 -12.120 -0.411 1.00 84.00 281 LYS A CA 1
ATOM 2330 C C . LYS A 1 281 ? -28.863 -11.964 -0.169 1.00 84.00 281 LYS A C 1
ATOM 2332 O O . LYS A 1 281 ? -29.584 -12.946 -0.041 1.00 84.00 281 LYS A O 1
ATOM 2337 N N . THR A 1 282 ? -29.319 -10.720 -0.127 1.00 83.56 282 THR A N 1
ATOM 2338 C CA . THR A 1 282 ? -30.738 -10.387 -0.012 1.00 83.56 282 THR A CA 1
ATOM 2339 C C . THR A 1 282 ? -31.104 -9.336 -1.042 1.00 83.56 282 THR A C 1
ATOM 2341 O O . THR A 1 282 ? -30.342 -8.392 -1.266 1.00 83.56 282 THR A O 1
ATOM 2344 N N . PHE A 1 283 ? -32.261 -9.505 -1.673 1.00 85.00 283 PHE A N 1
ATOM 2345 C CA . PHE A 1 283 ? -32.772 -8.596 -2.693 1.00 85.00 283 PHE A CA 1
ATOM 2346 C C . PHE A 1 283 ? -34.255 -8.339 -2.453 1.00 85.00 283 PHE A C 1
ATOM 2348 O O . PHE A 1 283 ? -35.013 -9.264 -2.177 1.00 85.00 283 PHE A O 1
ATOM 2355 N N . VAL A 1 284 ? -34.667 -7.077 -2.554 1.00 86.38 284 VAL A N 1
ATOM 2356 C CA . VAL A 1 284 ? -36.081 -6.694 -2.553 1.00 86.38 284 VAL A CA 1
ATOM 2357 C C . VAL A 1 284 ? -36.462 -6.395 -3.992 1.00 86.38 284 VAL A C 1
ATOM 2359 O O . VAL A 1 284 ? -35.902 -5.484 -4.603 1.00 86.38 284 VAL A O 1
ATOM 2362 N N . HIS A 1 285 ? -37.398 -7.169 -4.525 1.00 87.81 285 HIS A N 1
ATOM 2363 C CA . HIS A 1 285 ? -37.883 -7.038 -5.890 1.00 87.81 285 HIS A CA 1
ATOM 2364 C C . HIS A 1 285 ? -39.266 -6.404 -5.883 1.00 87.81 285 HIS A C 1
ATOM 2366 O O . HIS A 1 285 ? -40.167 -6.892 -5.204 1.00 87.81 285 HIS A O 1
ATOM 2372 N N . HIS A 1 286 ? -39.426 -5.333 -6.654 1.00 88.88 286 HIS A N 1
ATOM 2373 C CA . HIS A 1 286 ? -40.726 -4.751 -6.970 1.00 88.88 286 HIS A CA 1
ATOM 2374 C C . HIS A 1 286 ? -41.126 -5.246 -8.357 1.00 88.88 286 HIS A C 1
ATOM 2376 O O . HIS A 1 286 ? -40.441 -4.938 -9.332 1.00 88.88 286 HIS A O 1
ATOM 2382 N N . ILE A 1 287 ? -42.194 -6.035 -8.428 1.00 89.69 287 ILE A N 1
ATOM 2383 C CA . ILE A 1 287 ? -42.671 -6.670 -9.657 1.00 89.69 287 ILE A CA 1
ATOM 2384 C C . ILE A 1 287 ? -44.038 -6.062 -9.963 1.00 89.69 287 ILE A C 1
ATOM 2386 O O . ILE A 1 287 ? -44.933 -6.119 -9.118 1.00 89.69 287 ILE A O 1
ATOM 2390 N N . LYS A 1 288 ? -44.196 -5.430 -11.129 1.00 92.44 288 LYS A N 1
ATOM 2391 C CA . LYS A 1 288 ? -45.493 -4.845 -11.499 1.00 92.44 288 LYS A CA 1
ATOM 2392 C C . LYS A 1 288 ? -46.478 -5.928 -11.916 1.00 92.44 288 LYS A C 1
ATOM 2394 O O . LYS A 1 288 ? -46.070 -7.021 -12.314 1.00 92.44 288 LYS A O 1
ATOM 2399 N N . ASP A 1 289 ? -47.764 -5.595 -11.885 1.00 93.88 289 ASP A N 1
ATOM 2400 C CA . ASP A 1 289 ? -48.826 -6.455 -12.412 1.00 93.88 289 ASP A CA 1
ATOM 2401 C C . ASP A 1 289 ? -48.464 -7.050 -13.795 1.00 93.88 289 ASP A C 1
ATOM 2403 O O . ASP A 1 289 ? -48.092 -6.343 -14.737 1.00 93.88 289 ASP A O 1
ATOM 2407 N N . GLY A 1 290 ? -48.525 -8.381 -13.888 1.00 90.56 290 GLY A N 1
ATOM 2408 C CA . GLY A 1 290 ? -48.239 -9.160 -15.089 1.00 90.56 290 GLY A CA 1
ATOM 2409 C C . GLY A 1 290 ? -46.756 -9.388 -15.412 1.00 90.56 290 GLY A C 1
ATOM 2410 O O . GLY A 1 290 ? -46.465 -10.233 -16.269 1.00 90.56 290 GLY A O 1
ATOM 2411 N N . GLU A 1 291 ? -45.819 -8.700 -14.751 1.00 93.50 291 GLU A N 1
ATOM 2412 C CA . GLU A 1 291 ? -44.377 -8.877 -14.967 1.00 93.50 291 GLU A CA 1
ATOM 2413 C C . GLU A 1 291 ? -43.861 -10.193 -14.365 1.00 93.50 291 GLU A C 1
ATOM 2415 O O . GLU A 1 291 ? -44.482 -10.811 -13.500 1.00 93.50 291 GLU A O 1
ATOM 2420 N N . THR A 1 292 ? -42.715 -10.665 -14.862 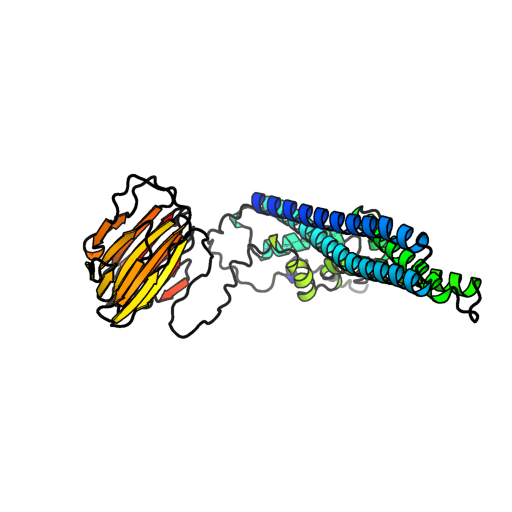1.00 92.06 292 THR A N 1
ATOM 2421 C CA . THR A 1 292 ? -42.075 -11.903 -14.398 1.00 92.06 292 THR A CA 1
ATOM 2422 C C . THR A 1 292 ? -40.634 -11.634 -13.983 1.00 92.06 292 THR A C 1
ATOM 2424 O O . THR A 1 292 ? -39.844 -11.116 -14.769 1.00 92.06 292 THR A O 1
ATOM 2427 N N . LEU A 1 293 ? -40.296 -12.022 -12.756 1.00 89.62 293 LEU A N 1
ATOM 2428 C CA . LEU A 1 293 ? -38.940 -12.071 -12.228 1.00 89.62 293 LEU A CA 1
ATOM 2429 C C . LEU A 1 293 ? -38.355 -13.465 -12.479 1.00 89.62 293 LEU A C 1
ATOM 2431 O O . LEU A 1 293 ? -38.944 -14.471 -12.084 1.00 89.62 293 LEU A O 1
ATOM 2435 N N . GLU A 1 294 ? -37.185 -13.519 -13.109 1.00 89.06 294 GLU A N 1
ATOM 2436 C CA . GLU A 1 294 ? -36.424 -14.755 -13.294 1.00 89.06 294 GLU A CA 1
ATOM 2437 C C . GLU A 1 294 ? -35.200 -14.750 -12.374 1.00 89.06 294 GLU A C 1
ATOM 2439 O O . GLU A 1 294 ? -34.292 -13.929 -12.532 1.00 89.06 294 GLU A O 1
ATOM 2444 N N . ILE A 1 295 ? -35.167 -15.680 -11.420 1.00 82.81 295 ILE A N 1
ATOM 2445 C CA . ILE A 1 295 ? -34.031 -15.895 -10.522 1.00 82.81 295 ILE A CA 1
ATOM 2446 C C . ILE A 1 295 ? -33.254 -17.086 -11.070 1.00 82.81 295 ILE A C 1
ATOM 2448 O O . ILE A 1 295 ? -33.710 -18.227 -10.992 1.00 82.81 295 ILE A O 1
ATOM 2452 N N . LYS A 1 296 ? -32.092 -16.800 -11.659 1.00 79.25 296 LYS A N 1
ATOM 2453 C CA . LYS A 1 296 ? -31.218 -17.829 -12.228 1.00 79.25 296 LYS A CA 1
ATOM 2454 C C . LYS A 1 296 ? -30.485 -18.590 -11.136 1.00 79.25 296 LYS A C 1
ATOM 2456 O O . LYS A 1 296 ? -30.106 -17.997 -10.119 1.00 79.25 296 LYS A O 1
ATOM 2461 N N . GLU A 1 297 ? -30.247 -19.870 -11.395 1.00 68.94 297 GLU A N 1
ATOM 2462 C CA . GLU A 1 297 ? -29.437 -20.736 -10.543 1.00 68.94 297 GLU A CA 1
ATOM 2463 C C . GLU A 1 297 ? -28.087 -20.082 -10.192 1.00 68.94 297 GLU A C 1
ATOM 2465 O O . GLU A 1 297 ? -27.413 -19.469 -11.028 1.00 68.94 297 GLU A O 1
ATOM 2470 N N . SER A 1 298 ? -27.697 -20.199 -8.924 1.00 60.31 298 SER A N 1
ATOM 2471 C CA . SER A 1 298 ? -26.408 -19.753 -8.408 1.00 60.31 298 SER A CA 1
ATOM 2472 C C . SER A 1 298 ? -25.639 -20.946 -7.869 1.00 60.31 298 SER A C 1
ATOM 2474 O O . SER A 1 298 ? -26.222 -21.927 -7.413 1.00 60.31 298 SER A O 1
ATOM 2476 N N . GLU A 1 299 ? -24.315 -20.859 -7.958 1.00 62.66 299 GLU A N 1
ATOM 2477 C CA . GLU A 1 299 ? -23.393 -21.929 -7.588 1.00 62.66 299 GLU A CA 1
ATOM 2478 C C . GLU A 1 299 ? -23.650 -22.422 -6.147 1.00 62.66 299 GLU A C 1
ATOM 2480 O O . GLU A 1 299 ? -23.517 -21.658 -5.192 1.00 62.66 299 GLU A O 1
ATOM 2485 N N . ASN A 1 300 ? -24.005 -23.707 -6.000 1.00 67.06 300 ASN A N 1
ATOM 2486 C CA . ASN A 1 300 ? -24.091 -24.471 -4.744 1.00 67.06 300 ASN A CA 1
ATOM 2487 C C . ASN A 1 300 ? -24.750 -23.731 -3.555 1.00 67.06 300 ASN A C 1
ATOM 2489 O O . ASN A 1 300 ? -24.078 -23.423 -2.565 1.00 67.06 300 ASN A O 1
ATOM 2493 N N . GLY A 1 301 ? -26.063 -23.480 -3.609 1.00 76.19 301 GLY A N 1
ATOM 2494 C CA . GLY A 1 301 ? -26.785 -22.756 -2.554 1.00 76.19 301 GLY A CA 1
ATOM 2495 C C . GLY A 1 301 ? -28.273 -23.093 -2.409 1.00 76.19 301 GLY A C 1
ATOM 2496 O O . GLY A 1 301 ? -28.755 -24.128 -2.873 1.00 76.19 301 GLY A O 1
ATOM 2497 N N . TYR A 1 302 ? -29.009 -22.220 -1.720 1.00 78.00 302 TYR A N 1
ATOM 2498 C CA . TYR A 1 302 ? -30.471 -22.250 -1.663 1.00 78.00 302 TYR A CA 1
ATOM 2499 C C . TYR A 1 302 ? -31.089 -20.865 -1.702 1.00 78.00 302 TYR A C 1
ATOM 2501 O O . TYR A 1 302 ? -30.485 -19.875 -1.285 1.00 78.00 302 TYR A O 1
ATOM 2509 N N . TYR A 1 303 ? -32.338 -20.840 -2.154 1.00 82.12 303 TYR A N 1
ATOM 2510 C CA . TYR A 1 303 ? -33.161 -19.651 -2.235 1.00 82.12 303 TYR A CA 1
ATOM 2511 C C . TYR A 1 303 ? -34.329 -19.763 -1.275 1.00 82.12 303 TYR A C 1
ATOM 2513 O O . TYR A 1 303 ? -35.023 -20.782 -1.217 1.00 82.12 303 TYR A O 1
ATOM 2521 N N . ILE A 1 304 ? -34.572 -18.672 -0.565 1.00 83.00 304 ILE A N 1
ATOM 2522 C CA . ILE A 1 304 ? -35.824 -18.421 0.127 1.00 83.00 304 ILE A CA 1
ATOM 2523 C C . ILE A 1 304 ? -36.436 -17.199 -0.538 1.00 83.00 304 ILE A C 1
ATOM 2525 O O . ILE A 1 304 ? -35.784 -16.160 -0.637 1.00 83.00 304 ILE A O 1
ATOM 2529 N N . PHE A 1 305 ? -37.685 -17.306 -0.970 1.00 86.62 305 PHE A N 1
ATOM 2530 C CA . PHE A 1 305 ? -38.453 -16.143 -1.388 1.00 86.62 305 PHE A CA 1
ATOM 2531 C C . PHE A 1 305 ? -39.660 -15.965 -0.474 1.00 86.62 305 PHE A C 1
ATOM 2533 O O . PHE A 1 305 ? -40.275 -16.931 -0.014 1.00 86.62 305 PHE A O 1
ATOM 2540 N N . ILE A 1 306 ? -39.969 -14.707 -0.180 1.00 87.19 306 ILE A N 1
ATOM 2541 C CA . ILE A 1 306 ? -41.066 -14.321 0.701 1.00 87.19 306 ILE A CA 1
ATOM 2542 C C . ILE A 1 306 ? -41.903 -13.280 -0.020 1.00 87.19 306 ILE A C 1
ATOM 2544 O O . ILE A 1 306 ? -41.381 -12.253 -0.458 1.00 87.19 306 ILE A O 1
ATOM 2548 N N . VAL A 1 307 ? -43.203 -13.536 -0.117 1.00 89.38 307 VAL A N 1
ATOM 2549 C CA . VAL A 1 307 ? -44.156 -12.572 -0.667 1.00 89.38 307 VAL A CA 1
ATOM 2550 C C . VAL A 1 307 ? -44.499 -11.567 0.431 1.00 89.38 307 VAL A C 1
ATOM 2552 O O . VAL A 1 307 ? -45.203 -11.881 1.396 1.00 89.38 307 VAL A O 1
ATOM 2555 N N . CYS A 1 308 ? -43.952 -10.359 0.312 1.00 86.88 308 CYS A N 1
ATOM 2556 C CA . CYS A 1 308 ? -44.121 -9.279 1.284 1.00 86.88 308 CYS A CA 1
ATOM 2557 C C . CYS A 1 308 ? -45.385 -8.450 1.019 1.00 86.88 308 CYS A C 1
ATOM 2559 O O . CYS A 1 308 ? -46.009 -7.944 1.957 1.00 86.88 308 CYS A O 1
ATOM 2561 N N . GLN A 1 309 ? -45.763 -8.328 -0.253 1.00 88.81 309 GLN A N 1
ATOM 2562 C CA . GLN A 1 309 ? -46.943 -7.615 -0.730 1.00 88.81 309 GLN A CA 1
ATOM 2563 C C . GLN A 1 309 ? -47.428 -8.250 -2.035 1.00 88.81 309 GLN A C 1
ATOM 2565 O O . GLN A 1 309 ? -46.602 -8.714 -2.821 1.00 88.81 309 GLN A O 1
ATOM 2570 N N . GLY A 1 310 ? -48.743 -8.218 -2.253 1.00 90.56 310 GLY A N 1
ATOM 2571 C CA . GLY A 1 310 ? -49.368 -8.694 -3.480 1.00 90.56 310 GLY A CA 1
ATOM 2572 C C . GLY A 1 310 ? -49.491 -10.213 -3.559 1.00 90.56 310 GLY A C 1
ATOM 2573 O O . GLY A 1 310 ? -49.452 -10.916 -2.539 1.00 90.56 310 GLY A O 1
ATOM 2574 N N . THR A 1 311 ? -49.662 -10.689 -4.785 1.00 91.62 311 THR A N 1
ATOM 2575 C CA . THR A 1 311 ? -49.914 -12.080 -5.137 1.00 91.62 311 THR A CA 1
ATOM 2576 C C . THR A 1 311 ? -49.057 -12.479 -6.332 1.00 91.62 311 THR A C 1
ATOM 2578 O O . THR A 1 311 ? -49.075 -11.831 -7.381 1.00 91.62 311 THR A O 1
ATOM 2581 N N . VAL A 1 312 ? -48.336 -13.592 -6.206 1.00 92.56 312 VAL A N 1
ATOM 2582 C CA . VAL A 1 312 ? -47.433 -14.091 -7.249 1.00 92.56 312 VAL A CA 1
ATOM 2583 C C . VAL A 1 312 ? -47.693 -15.557 -7.581 1.00 92.56 312 VAL A C 1
ATOM 2585 O O . VAL A 1 312 ? -48.116 -16.346 -6.740 1.00 92.56 312 VAL A O 1
ATOM 2588 N N . LEU A 1 313 ? -47.405 -15.934 -8.820 1.00 90.31 313 LEU A N 1
ATOM 2589 C CA . LEU A 1 313 ? -47.373 -17.306 -9.311 1.00 90.31 313 LEU A CA 1
ATOM 2590 C C . LEU A 1 313 ? -45.917 -17.743 -9.439 1.00 90.31 313 LEU A C 1
ATOM 2592 O O . LEU A 1 313 ? -45.127 -17.038 -10.068 1.00 90.31 313 LEU A O 1
ATOM 2596 N N . VAL A 1 314 ? -45.557 -18.896 -8.873 1.00 85.06 314 VAL A N 1
ATOM 2597 C CA . VAL A 1 314 ? -44.178 -19.409 -8.950 1.00 85.06 314 VAL A CA 1
ATOM 2598 C C . VAL A 1 314 ? -44.119 -20.739 -9.693 1.00 85.06 314 VAL A C 1
ATOM 2600 O O . VAL A 1 314 ? -44.873 -21.660 -9.378 1.00 85.06 314 VAL A O 1
ATOM 2603 N N . ASN A 1 315 ? -43.175 -20.832 -10.637 1.00 79.94 315 ASN A N 1
ATOM 2604 C CA . ASN A 1 315 ? -42.878 -21.991 -11.491 1.00 79.94 315 ASN A CA 1
ATOM 2605 C C . ASN A 1 315 ? -44.049 -22.452 -12.391 1.00 79.94 315 ASN A C 1
ATOM 2607 O O . ASN A 1 315 ? -45.114 -21.839 -12.440 1.00 79.94 315 ASN A O 1
ATOM 2611 N N . GLN A 1 316 ? -43.818 -23.511 -13.181 1.00 58.81 316 GLN A N 1
ATOM 2612 C CA . GLN A 1 316 ? -44.754 -23.996 -14.211 1.00 58.81 316 GLN A CA 1
ATOM 2613 C C . GLN A 1 316 ? -46.087 -24.516 -13.649 1.00 58.81 316 GLN A C 1
ATOM 2615 O O . GLN A 1 316 ? -47.085 -24.519 -14.367 1.00 58.81 316 GLN A O 1
ATOM 2620 N N . ASP A 1 317 ? -46.124 -24.880 -12.366 1.00 66.75 317 ASP A N 1
ATOM 2621 C CA . ASP A 1 317 ? -47.328 -25.382 -11.698 1.00 66.75 317 ASP A CA 1
ATOM 2622 C C . ASP A 1 317 ? -48.349 -24.277 -11.378 1.00 66.75 317 ASP A C 1
ATOM 2624 O O . ASP A 1 317 ? -49.421 -24.574 -10.852 1.00 66.75 317 ASP A O 1
ATOM 2628 N N . ASN A 1 318 ? -48.037 -23.002 -11.677 1.00 72.00 318 ASN A N 1
ATOM 2629 C CA . ASN A 1 318 ? -48.895 -21.840 -11.411 1.00 72.00 318 ASN A CA 1
ATOM 2630 C C . ASN A 1 318 ? -49.457 -21.842 -9.979 1.00 72.00 318 ASN A C 1
ATOM 2632 O O . ASN A 1 318 ? -50.619 -21.504 -9.746 1.00 72.00 318 ASN A O 1
ATOM 2636 N N . THR A 1 319 ? -48.641 -22.251 -9.006 1.00 81.44 319 THR A N 1
ATOM 2637 C CA . THR A 1 319 ? -49.069 -22.215 -7.609 1.00 81.44 319 THR A CA 1
ATOM 2638 C C . THR A 1 319 ? -49.140 -20.758 -7.166 1.00 81.44 319 THR A C 1
ATOM 2640 O O . THR A 1 319 ? -48.187 -20.003 -7.371 1.00 81.44 319 THR A O 1
ATOM 2643 N N . LEU A 1 320 ? -50.284 -20.367 -6.604 1.00 86.44 320 LEU A N 1
ATOM 2644 C CA . LEU A 1 320 ? -50.558 -19.008 -6.148 1.00 86.44 320 LEU A CA 1
ATOM 2645 C C . LEU A 1 320 ? -49.992 -18.799 -4.741 1.00 86.44 320 LEU A C 1
ATOM 2647 O O . LEU A 1 320 ? -50.297 -19.561 -3.823 1.00 86.44 320 LEU A O 1
ATOM 2651 N N . TYR A 1 321 ? -49.196 -17.749 -4.577 1.00 87.25 321 TYR A N 1
ATOM 2652 C CA . TYR A 1 321 ? -48.603 -17.342 -3.311 1.00 87.25 321 TYR A CA 1
ATOM 2653 C C . TYR A 1 321 ? -49.043 -15.924 -2.977 1.00 87.25 321 TYR A C 1
ATOM 2655 O O . TYR A 1 321 ? -48.781 -14.983 -3.724 1.00 87.25 321 TYR A O 1
ATOM 2663 N N . GLU A 1 322 ? -49.696 -15.780 -1.833 1.00 89.50 322 GLU A N 1
ATOM 2664 C CA . GLU A 1 322 ? -50.163 -14.496 -1.320 1.00 89.50 322 GLU A CA 1
ATOM 2665 C C . GLU A 1 322 ? -49.169 -13.909 -0.309 1.00 89.50 322 GLU A C 1
ATOM 2667 O O . GLU A 1 322 ? -48.275 -14.598 0.204 1.00 89.50 322 GLU A O 1
ATOM 2672 N N . LYS A 1 323 ? -49.352 -12.626 0.023 1.00 85.31 323 LYS A N 1
ATOM 2673 C CA . LYS A 1 323 ? -48.661 -11.961 1.134 1.00 85.31 323 LYS A CA 1
ATOM 2674 C C . LYS A 1 323 ? -48.672 -12.835 2.388 1.00 85.31 323 LYS A C 1
ATOM 2676 O O . LYS A 1 323 ? -49.731 -13.221 2.876 1.00 85.31 323 LYS A O 1
ATOM 2681 N N . GLY A 1 324 ? -47.497 -13.081 2.958 1.00 77.19 324 GLY A N 1
ATOM 2682 C CA . GLY A 1 324 ? -47.374 -13.975 4.110 1.00 77.19 324 GLY A CA 1
ATOM 2683 C C . GLY A 1 324 ? -46.693 -15.297 3.787 1.00 77.19 324 GLY A C 1
ATOM 2684 O O . GLY A 1 324 ? -46.183 -15.952 4.695 1.00 77.19 324 GLY A O 1
ATOM 2685 N N . VAL A 1 325 ? -46.655 -15.712 2.519 1.00 82.69 325 VAL A N 1
ATOM 2686 C CA . VAL A 1 325 ? -46.112 -17.026 2.174 1.00 82.69 325 VAL A CA 1
ATOM 2687 C C . VAL A 1 325 ? -44.601 -16.964 1.947 1.00 82.69 325 VAL A C 1
ATOM 2689 O O . VAL A 1 325 ? -44.079 -16.103 1.239 1.00 82.69 325 VAL A O 1
ATOM 2692 N N . CYS A 1 326 ? -43.904 -17.901 2.586 1.00 78.44 326 CYS A N 1
ATOM 2693 C CA . CYS A 1 326 ? -42.479 -18.159 2.451 1.00 78.44 326 CYS A CA 1
ATOM 2694 C C . CYS A 1 326 ? -42.276 -19.527 1.795 1.00 78.44 326 CYS A C 1
ATOM 2696 O O . CYS A 1 326 ? -42.940 -20.506 2.161 1.00 78.44 326 CYS A O 1
ATOM 2698 N N . ALA A 1 327 ? -41.348 -19.583 0.846 1.00 77.94 327 ALA A N 1
ATOM 2699 C CA . ALA A 1 327 ? -41.029 -20.780 0.088 1.00 77.94 327 ALA A CA 1
ATOM 2700 C C . ALA A 1 327 ? -39.514 -20.948 -0.071 1.00 77.94 327 ALA A C 1
ATOM 2702 O O . ALA A 1 327 ? -38.765 -19.972 -0.136 1.00 77.94 327 ALA A O 1
ATOM 2703 N N . PHE A 1 328 ? -39.081 -22.206 -0.139 1.00 74.75 328 PHE A N 1
ATOM 2704 C CA . PHE A 1 328 ? -37.677 -22.609 -0.201 1.00 74.75 328 PHE A CA 1
ATOM 2705 C C . PHE A 1 328 ? -37.414 -23.509 -1.414 1.00 74.75 328 PHE A C 1
ATOM 2707 O O . PHE A 1 328 ? -38.175 -24.452 -1.650 1.00 74.75 328 PHE A O 1
ATOM 2714 N N . THR A 1 329 ? -36.288 -23.305 -2.109 1.00 74.69 329 THR A N 1
ATOM 2715 C CA . THR A 1 329 ? -35.800 -24.217 -3.162 1.00 74.69 329 THR A CA 1
ATOM 2716 C C . THR A 1 329 ? -34.264 -24.275 -3.254 1.00 74.69 329 THR A C 1
ATOM 2718 O O . THR A 1 329 ? -33.578 -23.319 -2.896 1.00 74.69 329 THR A O 1
ATOM 2721 N N . HIS A 1 330 ? -33.719 -25.406 -3.725 1.00 67.00 330 HIS A N 1
ATOM 2722 C CA . HIS A 1 330 ? -32.272 -25.653 -3.851 1.00 67.00 330 HIS A CA 1
ATOM 2723 C C . HIS A 1 330 ? -31.723 -25.588 -5.290 1.00 67.00 330 HIS A C 1
ATOM 2725 O O . HIS A 1 330 ? -30.516 -25.419 -5.426 1.00 67.00 330 HIS A O 1
ATOM 2731 N N . LYS A 1 331 ? -32.524 -25.812 -6.347 1.00 59.06 331 LYS A N 1
ATOM 2732 C CA . LYS A 1 331 ? -31.957 -26.324 -7.621 1.00 59.06 331 LYS A CA 1
ATOM 2733 C C . LYS A 1 331 ? -32.695 -25.986 -8.924 1.00 59.06 331 LYS A C 1
ATOM 2735 O O . LYS A 1 331 ? -32.491 -26.673 -9.917 1.00 59.06 331 LYS A O 1
ATOM 2740 N N . GLU A 1 332 ? -33.549 -24.969 -8.964 1.00 66.94 332 GLU A N 1
ATOM 2741 C CA . GLU A 1 332 ? -34.256 -24.635 -10.211 1.00 66.94 332 GLU A CA 1
ATOM 2742 C C . GLU A 1 332 ? -34.243 -23.135 -10.478 1.00 66.94 332 GLU A C 1
ATOM 2744 O O . GLU A 1 332 ? -34.337 -22.338 -9.543 1.00 66.94 332 GLU A O 1
ATOM 2749 N N . ASP A 1 333 ? -34.152 -22.768 -11.760 1.00 76.50 333 ASP A N 1
ATOM 2750 C CA . ASP A 1 333 ? -34.462 -21.418 -12.222 1.00 76.50 333 ASP A CA 1
ATOM 2751 C C . ASP A 1 333 ? -35.893 -21.078 -11.789 1.00 76.50 333 ASP A C 1
ATOM 2753 O O . ASP A 1 333 ? -36.863 -21.691 -12.244 1.00 76.50 333 ASP A O 1
ATOM 2757 N N . ILE A 1 334 ? -36.030 -20.100 -10.896 1.00 81.94 334 ILE A N 1
ATOM 2758 C CA . ILE A 1 334 ? -37.329 -19.713 -10.350 1.00 81.94 334 ILE A CA 1
ATOM 2759 C C . ILE A 1 334 ? -37.917 -18.638 -11.250 1.00 81.94 334 ILE A C 1
ATOM 2761 O O . ILE A 1 334 ? -37.295 -17.596 -11.477 1.00 81.94 334 ILE A O 1
ATOM 2765 N N . LYS A 1 335 ? -39.145 -18.857 -11.720 1.00 88.25 335 LYS A N 1
ATOM 2766 C CA . LYS A 1 335 ? -39.926 -17.817 -12.399 1.00 88.25 335 LYS A CA 1
ATOM 2767 C C . LYS A 1 335 ? -41.074 -17.387 -11.507 1.00 88.25 335 LYS A C 1
ATOM 2769 O O . LYS A 1 335 ? -41.940 -18.201 -11.196 1.00 88.25 335 LYS A O 1
ATOM 2774 N N . ILE A 1 336 ? -41.070 -16.119 -11.111 1.00 89.12 336 ILE A N 1
ATOM 2775 C CA . ILE A 1 336 ? -42.092 -15.507 -10.262 1.00 89.12 336 ILE A CA 1
ATOM 2776 C C . ILE A 1 336 ? -42.863 -14.501 -11.111 1.00 89.12 336 ILE A C 1
ATOM 2778 O O . ILE A 1 336 ? -42.316 -13.465 -11.481 1.00 89.12 336 ILE A O 1
ATOM 2782 N N . LYS A 1 337 ? -44.120 -14.797 -11.437 1.00 92.44 337 LYS A N 1
ATOM 2783 C CA . LYS A 1 337 ? -45.001 -13.900 -12.190 1.00 92.44 337 LYS A CA 1
ATOM 2784 C C . LYS A 1 337 ? -45.971 -13.189 -11.251 1.00 92.44 337 LYS A C 1
ATOM 2786 O O . LYS A 1 337 ? -46.681 -13.849 -10.500 1.00 92.44 337 LYS A O 1
ATOM 2791 N N . SER A 1 338 ? -46.039 -11.867 -11.330 1.00 92.94 338 SER A N 1
ATOM 2792 C CA . SER A 1 338 ? -46.995 -11.065 -10.562 1.00 92.94 338 SER A CA 1
ATOM 2793 C C . SER A 1 338 ? -48.417 -11.200 -11.099 1.00 92.94 338 SER A C 1
ATOM 2795 O O . SER A 1 338 ? -48.627 -11.156 -12.314 1.00 92.94 338 SER A O 1
ATOM 2797 N N . VAL A 1 339 ? -49.388 -11.336 -10.195 1.00 93.31 339 VAL A N 1
ATOM 2798 C CA . VAL A 1 339 ? -50.833 -11.226 -10.486 1.00 93.31 339 VAL A CA 1
ATOM 2799 C C . VAL A 1 339 ? -51.344 -9.806 -10.212 1.00 93.31 339 VAL A C 1
ATOM 2801 O O . VAL A 1 339 ? -52.337 -9.389 -10.794 1.00 93.31 339 VAL A O 1
ATOM 2804 N N . ASP A 1 340 ? -50.667 -9.078 -9.327 1.00 94.12 340 ASP A N 1
ATOM 2805 C CA . ASP A 1 340 ? -50.870 -7.664 -9.008 1.00 94.12 340 ASP A CA 1
ATOM 2806 C C . ASP A 1 340 ? -49.507 -7.015 -8.678 1.00 94.12 340 ASP A C 1
ATOM 2808 O O . ASP A 1 340 ? -48.474 -7.692 -8.708 1.00 94.12 340 ASP A O 1
ATOM 2812 N N . ASP A 1 341 ? -49.470 -5.713 -8.376 1.00 89.00 341 ASP A N 1
ATOM 2813 C CA . ASP A 1 341 ? -48.239 -5.044 -7.932 1.00 89.00 341 ASP A CA 1
ATOM 2814 C C . ASP A 1 341 ? -47.712 -5.685 -6.636 1.00 89.00 341 ASP A C 1
ATOM 2816 O O . ASP A 1 341 ? -48.271 -5.511 -5.547 1.00 89.00 341 ASP A O 1
ATOM 2820 N N . SER A 1 342 ? -46.605 -6.420 -6.760 1.00 90.50 342 SER A N 1
ATOM 2821 C CA . SER A 1 342 ? -46.077 -7.281 -5.706 1.00 90.50 342 SER A CA 1
ATOM 2822 C C . SER A 1 342 ? -44.671 -6.885 -5.272 1.00 90.50 342 SER A C 1
ATOM 2824 O O . SER A 1 342 ? -43.862 -6.356 -6.040 1.00 90.50 342 SER A O 1
ATOM 2826 N N . VAL A 1 343 ? -44.359 -7.197 -4.014 1.00 88.31 343 VAL A N 1
ATOM 2827 C CA . VAL A 1 343 ? -43.013 -7.058 -3.449 1.00 88.31 343 VAL A CA 1
ATOM 2828 C C . VAL A 1 343 ? -42.552 -8.410 -2.936 1.00 88.31 343 VAL A C 1
ATOM 2830 O O . VAL A 1 343 ? -43.196 -9.007 -2.070 1.00 88.31 343 VAL A O 1
ATOM 2833 N N . VAL A 1 344 ? -41.420 -8.879 -3.455 1.00 88.19 344 VAL A N 1
ATOM 2834 C CA . VAL A 1 344 ? -40.836 -10.180 -3.114 1.00 88.19 344 VAL A CA 1
ATOM 2835 C C . VAL A 1 344 ? -39.452 -9.976 -2.516 1.00 88.19 344 VAL A C 1
ATOM 2837 O O . VAL A 1 344 ? -38.595 -9.324 -3.112 1.00 88.19 344 VAL A O 1
ATOM 2840 N N . LEU A 1 345 ? -39.223 -10.546 -1.334 1.00 88.00 345 LEU A N 1
ATOM 2841 C CA . LEU A 1 345 ? -37.904 -10.603 -0.716 1.00 88.00 345 LEU A CA 1
ATOM 2842 C C . LEU A 1 345 ? -37.226 -11.921 -1.087 1.00 88.00 345 LEU A C 1
ATOM 2844 O O . LEU A 1 345 ? -37.693 -12.989 -0.699 1.00 88.00 345 LEU A O 1
ATOM 2848 N N . GLU A 1 346 ? -36.113 -11.833 -1.804 1.00 88.00 346 GLU A N 1
ATOM 2849 C CA . GLU A 1 346 ? -35.223 -12.951 -2.107 1.00 88.00 346 GLU A CA 1
ATOM 2850 C C . GLU A 1 346 ? -34.089 -13.003 -1.079 1.00 88.00 346 GLU A C 1
ATOM 2852 O O . GLU A 1 346 ? -33.447 -11.992 -0.781 1.00 88.00 346 GLU A O 1
ATOM 2857 N N . ILE A 1 347 ? -33.812 -14.199 -0.567 1.00 86.31 347 ILE A N 1
ATOM 2858 C CA . ILE A 1 347 ? -32.666 -14.517 0.278 1.00 86.31 347 ILE A CA 1
ATOM 2859 C C . ILE A 1 347 ? -31.920 -15.672 -0.390 1.00 86.31 347 ILE A C 1
ATOM 2861 O O . ILE A 1 347 ? -32.463 -16.766 -0.532 1.00 86.31 347 ILE A O 1
ATOM 2865 N N . ASN A 1 348 ? -30.674 -15.432 -0.777 1.00 84.44 348 ASN A N 1
ATOM 2866 C CA . ASN A 1 348 ? -29.794 -16.423 -1.381 1.00 84.44 348 ASN A CA 1
ATOM 2867 C C . ASN A 1 348 ? -28.651 -16.745 -0.415 1.00 84.44 348 ASN A C 1
ATOM 2869 O O . ASN A 1 348 ? -27.938 -15.844 0.041 1.00 84.44 348 ASN A O 1
ATOM 2873 N N . VAL A 1 349 ? -28.480 -18.030 -0.119 1.00 80.50 349 VAL A N 1
ATOM 2874 C CA . VAL A 1 349 ? -27.422 -18.543 0.749 1.00 80.50 349 VAL A CA 1
ATOM 2875 C C . VAL A 1 349 ? -26.504 -19.457 -0.054 1.00 80.50 349 VAL A C 1
ATOM 2877 O O . VAL A 1 349 ? -26.937 -20.488 -0.563 1.00 80.50 349 VAL A O 1
ATOM 2880 N N . ILE A 1 350 ? -25.229 -19.081 -0.149 1.00 78.56 350 ILE A N 1
ATOM 2881 C CA . ILE A 1 350 ? -24.215 -19.716 -1.001 1.00 78.56 350 ILE A CA 1
ATOM 2882 C C . ILE A 1 350 ? -23.322 -20.618 -0.136 1.00 78.56 350 ILE A C 1
ATOM 2884 O O . ILE A 1 350 ? -23.004 -20.276 1.002 1.00 78.56 350 ILE A O 1
ATOM 2888 N N . ASN A 1 351 ? -22.870 -21.752 -0.679 1.00 68.50 351 ASN A N 1
ATOM 2889 C CA . ASN A 1 351 ? -22.013 -22.747 -0.019 1.00 68.50 351 ASN A CA 1
ATOM 2890 C C . ASN A 1 351 ? -22.645 -23.461 1.189 1.00 68.50 351 ASN A C 1
ATOM 2892 O O . ASN A 1 351 ? -21.935 -23.917 2.090 1.00 68.50 351 ASN A O 1
ATOM 2896 N N . SER A 1 352 ? -23.968 -23.621 1.225 1.00 62.62 352 SER A N 1
ATOM 2897 C CA . SER A 1 352 ? -24.584 -24.517 2.207 1.00 62.62 352 SER A CA 1
ATOM 2898 C C . SER A 1 352 ? -24.273 -25.971 1.847 1.00 62.62 352 SER A C 1
ATOM 2900 O O . SER A 1 352 ? -24.570 -26.396 0.730 1.00 62.62 352 SER A O 1
ATOM 2902 N N . LYS A 1 353 ? -23.713 -26.758 2.776 1.00 59.34 353 LYS A N 1
ATOM 2903 C CA . LYS A 1 353 ? -23.618 -28.216 2.585 1.00 59.34 353 LYS A CA 1
ATOM 2904 C C . LYS A 1 353 ? -25.026 -28.759 2.340 1.00 59.34 353 LYS A C 1
ATOM 2906 O O . LYS A 1 353 ? -25.908 -28.504 3.159 1.00 59.34 353 LYS A O 1
ATOM 2911 N N . GLU A 1 354 ? -25.221 -29.471 1.227 1.00 54.78 354 GLU A N 1
ATOM 2912 C CA . GLU A 1 354 ? -26.497 -30.104 0.884 1.00 54.78 354 GLU A CA 1
ATOM 2913 C C . GLU A 1 354 ? -26.999 -30.905 2.078 1.00 54.78 354 GLU A C 1
ATOM 2915 O O . GLU A 1 354 ? -26.385 -31.891 2.495 1.00 54.78 354 GLU A O 1
ATOM 2920 N N . ASN A 1 355 ? -28.103 -30.453 2.661 1.00 52.34 355 ASN A N 1
ATOM 2921 C CA . ASN A 1 355 ? -28.710 -31.163 3.760 1.00 52.34 355 ASN A CA 1
ATOM 2922 C C . ASN A 1 355 ? -29.851 -32.001 3.193 1.00 52.34 355 ASN A C 1
ATOM 2924 O O . ASN A 1 355 ? -30.981 -31.535 3.062 1.00 52.34 355 ASN A O 1
ATOM 2928 N N . ASN A 1 356 ? -29.536 -33.253 2.856 1.00 50.34 356 ASN A N 1
ATOM 2929 C CA . ASN A 1 356 ? -30.437 -34.220 2.212 1.00 50.34 356 ASN A CA 1
ATOM 2930 C C . ASN A 1 356 ? -31.707 -34.566 3.024 1.00 50.34 356 ASN A C 1
ATOM 2932 O O . ASN A 1 356 ? -32.519 -35.370 2.575 1.00 50.34 356 ASN A O 1
ATOM 2936 N N . ASN A 1 357 ? -31.887 -33.974 4.209 1.00 50.03 357 ASN A N 1
ATOM 2937 C CA . ASN A 1 357 ? -33.008 -34.232 5.110 1.00 50.03 357 ASN A CA 1
ATOM 2938 C C . ASN A 1 357 ? -34.148 -33.202 5.018 1.00 50.03 357 ASN A C 1
ATOM 2940 O O . ASN A 1 357 ? -35.211 -33.437 5.595 1.00 50.03 357 ASN A O 1
ATOM 2944 N N . LEU A 1 358 ? -33.981 -32.087 4.298 1.00 54.03 358 LEU A N 1
ATOM 2945 C CA . LEU A 1 358 ? -35.089 -31.162 4.042 1.00 54.03 358 LEU A CA 1
ATOM 2946 C C . LEU A 1 358 ? -35.914 -31.657 2.850 1.00 54.03 358 LEU A C 1
ATOM 2948 O O . LEU A 1 358 ? -35.449 -31.666 1.713 1.00 54.03 358 LEU A O 1
ATOM 2952 N N . LYS A 1 359 ? -37.164 -32.065 3.109 1.00 50.88 359 LYS A N 1
ATOM 2953 C CA . LYS A 1 359 ? -38.157 -32.275 2.047 1.00 50.88 359 LYS A CA 1
ATOM 2954 C C . LYS A 1 359 ? -38.527 -30.917 1.461 1.00 50.88 359 LYS A C 1
ATOM 2956 O O . LYS A 1 359 ? -39.095 -30.083 2.162 1.00 50.88 359 LYS A O 1
ATOM 2961 N N . LEU A 1 360 ? -38.193 -30.719 0.194 1.00 53.91 360 LEU A N 1
ATOM 2962 C CA . LEU A 1 360 ? -38.426 -29.488 -0.549 1.00 53.91 360 LEU A CA 1
ATOM 2963 C C . LEU A 1 360 ? -39.264 -29.769 -1.795 1.00 53.91 360 LEU A C 1
ATOM 2965 O O . LEU A 1 360 ? -39.154 -30.870 -2.339 1.00 53.91 360 LEU A O 1
ATOM 2969 N N . PRO A 1 361 ? -40.056 -28.794 -2.268 1.00 53.41 361 PRO A N 1
ATOM 2970 C CA . PRO A 1 361 ? -40.239 -27.453 -1.703 1.00 53.41 361 PRO A CA 1
ATOM 2971 C C . PRO A 1 361 ? -41.032 -27.453 -0.384 1.00 53.41 361 PRO A C 1
ATOM 2973 O O . PRO A 1 361 ? -41.883 -28.309 -0.142 1.00 53.41 361 PRO A O 1
ATOM 2976 N N . TYR A 1 362 ? -40.712 -26.498 0.491 1.00 62.44 362 TYR A N 1
ATOM 2977 C CA . TYR A 1 362 ? -41.372 -26.308 1.784 1.00 62.44 362 TYR A CA 1
ATOM 2978 C C . TYR A 1 362 ? -42.091 -24.964 1.808 1.00 62.44 362 TYR A C 1
ATOM 2980 O O . TYR A 1 362 ? -41.479 -23.938 1.509 1.00 62.44 362 TYR A O 1
ATOM 2988 N N . PHE A 1 363 ? -43.369 -24.976 2.187 1.00 64.31 363 PHE A N 1
ATOM 2989 C CA . PHE A 1 363 ? -44.236 -23.801 2.167 1.00 64.31 363 PHE A CA 1
ATOM 2990 C C . PHE A 1 363 ? -44.792 -23.520 3.557 1.00 64.31 363 PHE A C 1
ATOM 2992 O O . PHE A 1 363 ? -45.333 -24.416 4.210 1.00 64.31 363 PHE A O 1
ATOM 2999 N N . LYS A 1 364 ? -44.681 -22.269 4.009 1.00 66.88 364 LYS A N 1
ATOM 3000 C CA . LYS A 1 364 ? -45.277 -21.820 5.272 1.00 66.88 364 LYS A CA 1
ATOM 3001 C C . LYS A 1 364 ? -45.779 -20.388 5.188 1.00 66.88 364 LYS A C 1
ATOM 3003 O O . LYS A 1 364 ? -45.109 -19.519 4.639 1.00 66.88 364 LYS A O 1
ATOM 3008 N N . ASN A 1 365 ? -46.919 -20.140 5.826 1.00 68.94 365 ASN A N 1
ATOM 3009 C CA . ASN A 1 365 ? -47.419 -18.797 6.075 1.00 68.94 365 ASN A CA 1
ATOM 3010 C C . ASN A 1 365 ? -46.746 -18.219 7.337 1.00 68.94 365 ASN A C 1
ATOM 3012 O O . ASN A 1 365 ? -46.940 -18.729 8.448 1.00 68.94 365 ASN A O 1
ATOM 3016 N N . TYR A 1 366 ? -45.931 -17.171 7.185 1.00 69.56 366 TYR A N 1
ATOM 3017 C CA . TYR A 1 366 ? -45.297 -16.487 8.318 1.00 69.56 366 TYR A CA 1
ATOM 3018 C C . TYR A 1 366 ? -46.293 -15.607 9.089 1.00 69.56 366 TYR A C 1
ATOM 3020 O O . TYR A 1 366 ? -46.046 -15.292 10.254 1.00 69.56 366 TYR A O 1
ATOM 3028 N N . ALA A 1 367 ? -47.433 -15.233 8.492 1.00 63.44 367 ALA A N 1
ATOM 3029 C CA . ALA A 1 367 ? -48.459 -14.446 9.177 1.00 63.44 367 ALA A CA 1
ATOM 3030 C C . ALA A 1 367 ? -49.110 -15.222 10.339 1.00 63.44 367 ALA A C 1
ATOM 3032 O O . ALA A 1 367 ? -49.548 -14.621 11.320 1.00 63.44 367 ALA A O 1
ATOM 3033 N N . GLU A 1 368 ? -49.126 -16.554 10.258 1.00 66.31 368 GLU A N 1
ATOM 3034 C CA . GLU A 1 368 ? -49.747 -17.440 11.251 1.00 66.31 368 GLU A CA 1
ATOM 3035 C C . GLU A 1 368 ? -48.806 -17.823 12.407 1.00 66.31 368 GLU A C 1
ATOM 3037 O O . GLU A 1 368 ? -49.265 -18.299 13.445 1.00 66.31 368 GLU A O 1
ATOM 3042 N N . ASN A 1 369 ? -47.494 -17.588 12.275 1.00 62.66 369 ASN A N 1
ATOM 3043 C CA . ASN A 1 369 ? -46.484 -18.045 13.232 1.00 62.66 369 ASN A CA 1
ATOM 3044 C C . ASN A 1 369 ? -45.682 -16.872 13.819 1.00 62.66 369 ASN A C 1
ATOM 3046 O O . ASN A 1 369 ? -45.120 -16.058 13.090 1.00 62.66 369 ASN A O 1
ATOM 3050 N N . LYS A 1 370 ? -45.604 -16.786 15.157 1.00 58.12 370 LYS A N 1
ATOM 3051 C CA . LYS A 1 370 ? -44.872 -15.708 15.857 1.00 58.12 370 LYS A CA 1
ATOM 3052 C C . LYS A 1 370 ? -43.354 -15.794 15.671 1.00 58.12 370 LYS A C 1
ATOM 3054 O O . LYS A 1 370 ? -42.718 -14.767 15.478 1.00 58.12 370 LYS A O 1
ATOM 3059 N N . ASP A 1 371 ? -42.806 -17.005 15.686 1.00 59.41 371 ASP A N 1
ATOM 3060 C CA . ASP A 1 371 ? -41.387 -17.282 15.467 1.00 59.41 371 ASP A CA 1
ATOM 3061 C C . ASP A 1 371 ? -41.259 -18.469 14.513 1.00 59.41 371 ASP A C 1
ATOM 3063 O O . ASP A 1 371 ? -41.866 -19.519 14.740 1.00 59.41 371 ASP A O 1
ATOM 3067 N N . PHE A 1 372 ? -40.470 -18.321 13.449 1.00 64.38 372 PHE A N 1
ATOM 3068 C CA . PHE A 1 372 ? -40.278 -19.365 12.451 1.00 64.38 372 PHE A CA 1
ATOM 3069 C C . PHE A 1 372 ? -38.784 -19.606 12.197 1.00 64.38 372 PHE A C 1
ATOM 3071 O O . PHE A 1 372 ? -38.041 -18.773 11.681 1.00 64.38 372 PHE A O 1
ATOM 3078 N N . LYS A 1 373 ? -38.316 -20.800 12.557 1.00 60.53 373 LYS A N 1
ATOM 3079 C CA . LYS A 1 373 ? -37.000 -21.282 12.131 1.00 60.53 373 LYS A CA 1
ATOM 3080 C C . LYS A 1 373 ? -37.177 -22.021 10.810 1.00 60.53 373 LYS A C 1
ATOM 3082 O O . LYS A 1 373 ? -37.950 -22.976 10.759 1.00 60.53 373 LYS A O 1
ATOM 3087 N N . ILE A 1 374 ? -36.494 -21.561 9.761 1.00 59.03 374 ILE A N 1
ATOM 3088 C CA . ILE A 1 374 ? -36.520 -22.227 8.448 1.00 59.03 374 ILE A CA 1
ATOM 3089 C C . ILE A 1 374 ? -35.679 -23.501 8.496 1.00 59.03 374 ILE A C 1
ATOM 3091 O O . ILE A 1 374 ? -36.055 -24.517 7.923 1.00 59.03 374 ILE A O 1
ATOM 3095 N N . LEU A 1 375 ? -34.561 -23.445 9.223 1.00 57.88 375 LEU A N 1
ATOM 3096 C CA . LEU A 1 375 ? -33.621 -24.545 9.401 1.00 57.88 375 LEU A CA 1
ATOM 3097 C C . LEU A 1 375 ? -33.527 -24.925 10.885 1.00 57.88 375 LEU A C 1
ATOM 3099 O O . LEU A 1 375 ? -33.549 -24.054 11.759 1.00 57.88 375 LEU A O 1
ATOM 3103 N N . GLU A 1 376 ? -33.440 -26.226 11.170 1.00 53.88 376 GLU A N 1
ATOM 3104 C CA . GLU A 1 376 ? -33.274 -26.749 12.531 1.00 53.88 376 GLU A CA 1
ATOM 3105 C C . GLU A 1 376 ? -31.952 -26.287 13.175 1.00 53.88 376 GLU A C 1
ATOM 3107 O O . GLU A 1 376 ? -30.970 -25.966 12.496 1.00 53.88 376 GLU A O 1
ATOM 3112 N N . GLU A 1 377 ? -31.919 -26.251 14.512 1.00 46.41 377 GLU A N 1
ATOM 3113 C CA . GLU A 1 377 ? -30.702 -25.932 15.262 1.00 46.41 377 GLU A CA 1
ATOM 3114 C C . GLU A 1 377 ? -29.610 -26.976 14.988 1.00 46.41 377 GLU A C 1
ATOM 3116 O O . GLU A 1 377 ? -29.809 -28.166 15.205 1.00 46.41 377 GLU A O 1
ATOM 3121 N N . GLY A 1 378 ? -28.444 -26.517 14.520 1.00 45.97 378 GLY A N 1
ATOM 3122 C CA . GLY A 1 378 ? -27.286 -27.370 14.216 1.00 45.97 378 GLY A CA 1
ATOM 3123 C C . GLY A 1 378 ? -26.881 -27.393 12.740 1.00 45.97 378 GLY A C 1
ATOM 3124 O O . GLY A 1 378 ? -25.807 -27.896 12.418 1.00 45.97 378 GLY A O 1
ATOM 3125 N N . ILE A 1 379 ? -27.691 -26.807 11.853 1.00 52.78 379 ILE A N 1
ATOM 3126 C CA . ILE A 1 379 ? -27.398 -26.703 10.419 1.00 52.78 379 ILE A CA 1
ATOM 3127 C C . ILE A 1 379 ? -26.780 -25.333 10.142 1.00 52.78 379 ILE A C 1
ATOM 3129 O O . ILE A 1 379 ? -27.383 -24.308 10.442 1.00 52.78 379 ILE A O 1
ATOM 3133 N N . VAL A 1 380 ? -25.574 -25.320 9.579 1.00 53.09 380 VAL A N 1
ATOM 3134 C CA . VAL A 1 380 ? -24.838 -24.104 9.221 1.00 53.09 380 VAL A CA 1
ATOM 3135 C C . VAL A 1 380 ? -24.661 -24.061 7.697 1.00 53.09 380 VAL A C 1
ATOM 3137 O O . VAL A 1 380 ? -24.189 -25.055 7.136 1.00 53.09 380 VAL A O 1
ATOM 3140 N N . PRO A 1 381 ? -25.004 -22.950 7.018 1.00 60.47 381 PRO A N 1
ATOM 3141 C CA . PRO A 1 381 ? -25.558 -21.707 7.566 1.00 60.47 381 PRO A CA 1
ATOM 3142 C C . PRO A 1 381 ? -27.041 -21.808 7.968 1.00 60.47 381 PRO A C 1
ATOM 3144 O O . PRO A 1 381 ? -27.846 -22.420 7.265 1.00 60.47 381 PRO A O 1
ATOM 3147 N N . CYS A 1 382 ? -27.409 -21.169 9.086 1.00 71.25 382 CYS A N 1
ATOM 3148 C CA . CYS A 1 382 ? -28.779 -21.157 9.617 1.00 71.25 382 CYS A CA 1
ATOM 3149 C C . CYS A 1 382 ? -29.455 -19.813 9.326 1.00 71.25 382 CYS A C 1
ATOM 3151 O O . CYS A 1 382 ? -28.942 -18.766 9.726 1.00 71.25 382 CYS A O 1
ATOM 3153 N N . VAL A 1 383 ? -30.627 -19.850 8.688 1.00 74.00 383 VAL A N 1
ATOM 3154 C CA . VAL A 1 383 ? -31.515 -18.690 8.541 1.00 74.00 383 VAL A CA 1
ATOM 3155 C C . VAL A 1 383 ? -32.717 -18.867 9.463 1.00 74.00 383 VAL A C 1
ATOM 3157 O O . VAL A 1 383 ? -33.470 -19.841 9.360 1.00 74.00 383 VAL A O 1
ATOM 3160 N N . LYS A 1 384 ? -32.916 -17.906 10.364 1.00 78.31 384 LYS A N 1
ATOM 3161 C CA . LYS A 1 384 ? -34.095 -17.812 11.232 1.00 78.31 384 LYS A CA 1
ATOM 3162 C C . LYS A 1 384 ? -34.886 -16.559 10.872 1.00 78.31 384 LYS A C 1
ATOM 3164 O O . LYS A 1 384 ? -34.296 -15.501 10.689 1.00 78.31 384 LYS A O 1
ATOM 3169 N N . ILE A 1 385 ? -36.212 -16.673 10.803 1.00 77.75 385 ILE A N 1
ATOM 3170 C CA . ILE A 1 385 ? -37.109 -15.546 10.539 1.00 77.75 385 ILE A CA 1
ATOM 3171 C C . ILE A 1 385 ? -38.057 -15.359 11.725 1.00 77.75 385 ILE A C 1
ATOM 3173 O O . ILE A 1 385 ? -38.897 -16.199 12.037 1.00 77.75 385 ILE A O 1
ATOM 3177 N N . GLU A 1 386 ? -37.929 -14.228 12.399 1.00 80.62 386 GLU A N 1
ATOM 3178 C CA . GLU A 1 386 ? -38.808 -13.822 13.492 1.00 80.62 386 GLU A CA 1
ATOM 3179 C C . GLU A 1 386 ? -39.804 -12.770 12.997 1.00 80.62 386 GLU A C 1
ATOM 3181 O O . GLU A 1 386 ? -39.425 -11.797 12.338 1.00 80.62 386 GLU A O 1
ATOM 3186 N N . ASN A 1 387 ? -41.087 -12.959 13.317 1.00 79.31 387 ASN A N 1
ATOM 3187 C CA . ASN A 1 387 ? -42.117 -11.981 12.998 1.00 79.31 387 ASN A CA 1
ATOM 3188 C C . ASN A 1 387 ? -42.090 -10.864 14.049 1.00 79.31 387 ASN A C 1
ATOM 3190 O O . ASN A 1 387 ? -42.326 -11.073 15.242 1.00 79.31 387 ASN A O 1
ATOM 3194 N N . MET A 1 388 ? -41.825 -9.642 13.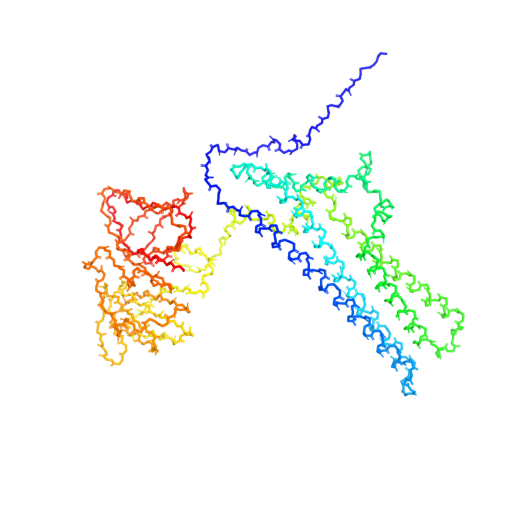601 1.00 82.19 388 MET A N 1
ATOM 3195 C CA . MET A 1 388 ? -41.861 -8.460 14.443 1.00 82.19 388 MET A CA 1
ATOM 3196 C C . MET A 1 388 ? -43.243 -7.820 14.343 1.00 82.19 388 MET A C 1
ATOM 3198 O O . MET A 1 388 ? -43.504 -7.049 13.428 1.00 82.19 388 MET A O 1
ATOM 3202 N N . ASN A 1 389 ? -44.113 -8.099 15.316 1.00 82.44 389 ASN A N 1
ATOM 3203 C CA . ASN A 1 389 ? -45.424 -7.458 15.438 1.00 82.44 389 ASN A CA 1
ATOM 3204 C C . ASN A 1 389 ? -45.585 -6.840 16.836 1.00 82.44 389 ASN A C 1
ATOM 3206 O O . ASN A 1 389 ? -45.908 -7.526 17.811 1.00 82.44 389 ASN A O 1
ATOM 3210 N N . LEU A 1 390 ? -45.316 -5.538 16.949 1.00 80.94 390 LEU A N 1
ATOM 3211 C CA . LEU A 1 390 ? -45.385 -4.788 18.205 1.00 80.94 390 LEU A CA 1
ATOM 3212 C C . LEU A 1 390 ? -46.493 -3.731 18.128 1.00 80.94 390 LEU A C 1
ATOM 3214 O O . LEU A 1 390 ? -46.554 -2.947 17.181 1.00 80.94 390 LEU A O 1
ATOM 3218 N N . LYS A 1 391 ? -47.347 -3.698 19.158 1.00 76.44 391 LYS A N 1
ATOM 3219 C CA . LYS A 1 391 ? -48.394 -2.683 19.357 1.00 76.44 391 LYS A CA 1
ATOM 3220 C C . LYS A 1 391 ? -47.972 -1.690 20.444 1.00 76.44 391 LYS A C 1
ATOM 3222 O O . LYS A 1 391 ? -47.239 -2.060 21.362 1.00 76.44 391 LYS A O 1
ATOM 3227 N N . THR A 1 392 ? -48.427 -0.447 20.325 1.00 69.56 392 THR A N 1
ATOM 3228 C CA . THR A 1 392 ? -47.998 0.695 21.148 1.00 69.56 392 THR A CA 1
ATOM 3229 C C . THR A 1 392 ? -48.523 0.729 22.576 1.00 69.56 392 THR A C 1
ATOM 3231 O O . THR A 1 392 ? -49.635 0.251 22.805 1.00 69.56 392 THR A O 1
ATOM 3234 N N . PRO A 1 393 ? -47.826 1.458 23.473 1.00 63.12 393 PRO A N 1
ATOM 3235 C CA . PRO A 1 393 ? -46.417 1.869 23.384 1.00 63.12 393 PRO A CA 1
ATOM 3236 C C . PRO A 1 393 ? -45.511 0.717 23.842 1.00 63.12 393 PRO A C 1
ATOM 3238 O O . PRO A 1 393 ? -45.759 0.096 24.876 1.00 63.12 393 PRO A O 1
ATOM 3241 N N . LYS A 1 394 ? -44.466 0.396 23.070 1.00 79.88 394 LYS A N 1
ATOM 3242 C CA . LYS A 1 394 ? -43.557 -0.705 23.416 1.00 79.88 394 LYS A CA 1
ATOM 3243 C C . LYS A 1 394 ? -42.152 -0.458 22.884 1.00 79.88 394 LYS A C 1
ATOM 3245 O O . LYS A 1 394 ? -41.973 -0.122 21.717 1.00 79.88 394 LYS A O 1
ATOM 3250 N N . ILE A 1 395 ? -41.169 -0.677 23.751 1.00 83.75 395 ILE A N 1
ATOM 3251 C CA . ILE A 1 395 ? -39.756 -0.786 23.391 1.00 83.75 395 ILE A CA 1
ATOM 3252 C C . ILE A 1 395 ? -39.407 -2.269 23.485 1.00 83.75 395 ILE A C 1
ATOM 3254 O O . ILE A 1 395 ? -39.669 -2.901 24.512 1.00 83.75 395 ILE A O 1
ATOM 3258 N N . LYS A 1 396 ? -38.866 -2.843 22.409 1.00 84.06 396 LYS A N 1
ATOM 3259 C CA . LYS A 1 396 ? -38.295 -4.195 22.430 1.00 84.06 396 LYS A CA 1
ATOM 3260 C C . LYS A 1 396 ? -36.802 -4.083 22.162 1.00 84.06 396 LYS A C 1
ATOM 3262 O O . LYS A 1 396 ? -36.395 -3.627 21.096 1.00 84.06 396 LYS A O 1
ATOM 3267 N N . GLU A 1 397 ? -36.012 -4.474 23.152 1.00 84.81 397 GLU A N 1
ATOM 3268 C CA . GLU A 1 397 ? -34.556 -4.501 23.054 1.00 84.81 397 GLU A CA 1
ATOM 3269 C C . GLU A 1 397 ? -34.100 -5.868 22.549 1.00 84.81 397 GLU A C 1
ATOM 3271 O O . GLU A 1 397 ? -34.589 -6.907 23.002 1.00 84.81 397 GLU A O 1
ATOM 3276 N N . TYR A 1 398 ? -33.158 -5.858 21.611 1.00 82.56 398 TYR A N 1
ATOM 3277 C CA . TYR A 1 398 ? -32.498 -7.053 21.115 1.00 82.56 398 TYR A CA 1
ATOM 3278 C C . TYR A 1 398 ? -31.026 -6.981 21.511 1.00 82.56 398 TYR A C 1
ATOM 3280 O O . TYR A 1 398 ? -30.284 -6.091 21.087 1.00 82.56 398 TYR A O 1
ATOM 3288 N N . ASN A 1 399 ? -30.616 -7.935 22.347 1.00 77.69 399 ASN A N 1
ATOM 3289 C CA . ASN A 1 399 ? -29.242 -8.043 22.822 1.00 77.69 399 ASN A CA 1
ATOM 3290 C C . ASN A 1 399 ? -28.270 -8.304 21.667 1.00 77.69 399 ASN A C 1
ATOM 3292 O O . ASN A 1 399 ? -28.658 -8.806 20.602 1.00 77.69 399 ASN A O 1
ATOM 3296 N N . GLU A 1 400 ? -26.996 -8.000 21.915 1.00 72.12 400 GLU A N 1
ATOM 3297 C CA . GLU A 1 400 ? -25.904 -8.323 20.999 1.00 72.12 400 GLU A CA 1
ATOM 3298 C C . GLU A 1 400 ? -25.930 -9.810 20.670 1.00 72.12 400 GLU A C 1
ATOM 3300 O O . GLU A 1 400 ? -26.018 -10.657 21.561 1.00 72.12 400 GLU A O 1
ATOM 3305 N N . ASN A 1 401 ? -25.839 -10.121 19.380 1.00 67.38 401 ASN A N 1
ATOM 3306 C CA . ASN A 1 401 ? -25.517 -11.465 18.941 1.00 67.38 401 ASN A CA 1
ATOM 3307 C C . ASN A 1 401 ? -24.148 -11.436 18.279 1.00 67.38 401 ASN A C 1
ATOM 3309 O O . ASN A 1 401 ? -23.920 -10.700 17.316 1.00 67.38 401 ASN A O 1
ATOM 3313 N N . THR A 1 402 ? -23.235 -12.220 18.842 1.00 62.50 402 THR A N 1
ATOM 3314 C CA . THR A 1 402 ? -21.845 -12.289 18.402 1.00 62.50 402 THR A CA 1
ATOM 3315 C C . THR A 1 402 ? -21.630 -13.232 17.228 1.00 62.50 402 THR A C 1
ATOM 3317 O O . THR A 1 402 ? -20.555 -13.236 16.636 1.00 62.50 402 THR A O 1
ATOM 3320 N N . LEU A 1 403 ? -22.646 -14.027 16.880 1.00 70.81 403 LEU A N 1
ATOM 3321 C CA . LEU A 1 403 ? -22.524 -15.127 15.926 1.00 70.81 403 LEU A CA 1
ATOM 3322 C C . LEU A 1 403 ? -23.454 -15.000 14.715 1.00 70.81 403 LEU A C 1
ATOM 3324 O O . LEU A 1 403 ? -23.402 -15.857 13.837 1.00 70.81 403 LEU A O 1
ATOM 3328 N N . SER A 1 404 ? -24.302 -13.972 14.648 1.00 77.00 404 SER A N 1
ATOM 3329 C CA . SER A 1 404 ? -25.260 -13.814 13.552 1.00 77.00 404 SER A CA 1
ATOM 3330 C C . SER A 1 404 ? -25.345 -12.385 13.038 1.00 77.00 404 SER A C 1
ATOM 3332 O O . SER A 1 404 ? -25.398 -11.434 13.819 1.00 77.00 404 SER A O 1
ATOM 3334 N N . GLU A 1 405 ? -25.475 -12.260 11.726 1.00 83.38 405 GLU A N 1
ATOM 3335 C CA . GLU A 1 405 ? -25.933 -11.045 11.061 1.00 83.38 405 GLU A CA 1
ATOM 3336 C C . GLU A 1 405 ? -27.462 -10.970 11.160 1.00 83.38 405 GLU A C 1
ATOM 3338 O O . GLU A 1 405 ? -28.138 -12.002 11.134 1.00 83.38 405 GLU A O 1
ATOM 3343 N N . ARG A 1 406 ? -28.032 -9.767 11.284 1.00 85.75 406 ARG A N 1
ATOM 3344 C CA . ARG A 1 406 ? -29.490 -9.588 11.331 1.00 85.75 406 ARG A CA 1
ATOM 3345 C C . ARG A 1 406 ? -29.945 -8.614 10.258 1.00 85.75 406 ARG A C 1
ATOM 3347 O O . ARG A 1 406 ? -29.312 -7.591 10.032 1.00 85.75 406 ARG A O 1
ATOM 3354 N N . PHE A 1 407 ? -31.072 -8.899 9.627 1.00 87.44 407 PHE A N 1
ATOM 3355 C CA . PHE A 1 407 ? -31.712 -8.013 8.665 1.00 87.44 407 PHE A CA 1
ATOM 3356 C C . PHE A 1 407 ? -33.140 -7.752 9.113 1.00 87.44 407 PHE A C 1
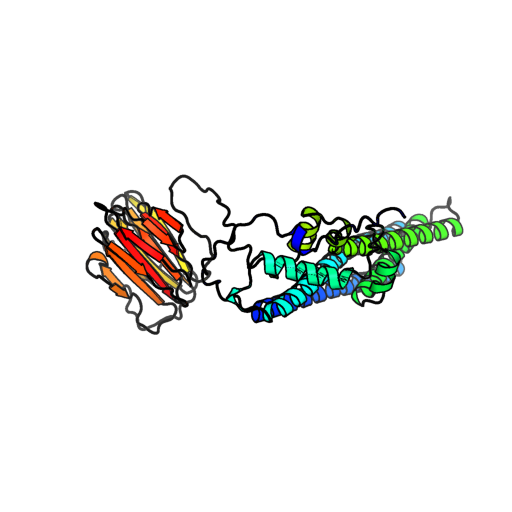ATOM 3358 O O . PHE A 1 407 ? -33.843 -8.680 9.498 1.00 87.44 407 PHE A O 1
ATOM 3365 N N . ILE A 1 408 ? -33.573 -6.499 9.079 1.00 85.94 408 ILE A N 1
ATOM 3366 C CA . ILE A 1 408 ? -34.944 -6.109 9.387 1.00 85.94 408 ILE A CA 1
ATOM 3367 C C . ILE A 1 408 ? -35.606 -5.677 8.095 1.00 85.94 408 ILE A C 1
ATOM 3369 O O . ILE A 1 408 ? -35.207 -4.679 7.506 1.00 85.94 408 ILE A O 1
ATOM 3373 N N . TYR A 1 409 ? -36.627 -6.410 7.675 1.00 84.62 409 TYR A N 1
ATOM 3374 C CA . TYR A 1 409 ? -37.524 -5.966 6.620 1.00 84.62 409 TYR A CA 1
ATOM 3375 C C . TYR A 1 409 ? -38.765 -5.329 7.248 1.00 84.62 409 TYR A C 1
ATOM 3377 O O . TYR A 1 409 ? -39.430 -5.962 8.070 1.00 84.62 409 TYR A O 1
ATOM 3385 N N . SER A 1 410 ? -39.078 -4.085 6.899 1.00 84.44 410 SER A N 1
ATOM 3386 C CA . SER A 1 410 ? -40.298 -3.397 7.331 1.00 84.44 410 SER A CA 1
ATOM 3387 C C . SER A 1 410 ? -41.416 -3.540 6.297 1.00 84.44 410 SER A C 1
ATOM 3389 O O . SER A 1 410 ? -41.179 -3.351 5.111 1.00 84.44 410 SER A O 1
ATOM 3391 N N . PHE A 1 411 ? -42.640 -3.843 6.740 1.00 81.62 411 PHE A N 1
ATOM 3392 C CA . PHE A 1 411 ? -43.824 -3.887 5.869 1.00 81.62 411 PHE A CA 1
ATOM 3393 C C . PHE A 1 411 ? -44.487 -2.508 5.706 1.00 81.62 411 PHE A C 1
ATOM 3395 O O . PHE A 1 411 ? -44.124 -1.543 6.378 1.00 81.62 411 PHE A O 1
ATOM 3402 N N . ASP A 1 412 ? -45.488 -2.430 4.826 1.00 71.12 412 ASP A N 1
ATOM 3403 C CA . ASP A 1 412 ? -46.241 -1.212 4.474 1.00 71.12 412 ASP A CA 1
ATOM 3404 C C . ASP A 1 412 ? -46.879 -0.473 5.659 1.00 71.12 412 ASP A C 1
ATOM 3406 O O . ASP A 1 412 ? -46.992 0.749 5.656 1.00 71.12 412 ASP A O 1
ATOM 3410 N N . ASP A 1 413 ? -47.309 -1.191 6.695 1.00 71.00 413 ASP A N 1
ATOM 3411 C CA . ASP A 1 413 ? -47.982 -0.622 7.868 1.00 71.00 413 ASP A CA 1
ATOM 3412 C C . ASP A 1 413 ? -47.008 -0.216 8.984 1.00 71.00 413 ASP A C 1
ATOM 3414 O O . ASP A 1 413 ? -47.426 0.020 10.120 1.00 71.00 413 ASP A O 1
ATOM 3418 N N . ASN A 1 414 ? -45.706 -0.168 8.684 1.00 69.81 414 ASN A N 1
ATOM 3419 C CA . ASN A 1 414 ? -44.675 0.053 9.680 1.00 69.81 414 ASN A CA 1
ATOM 3420 C C . ASN A 1 414 ? -44.326 1.537 9.840 1.00 69.81 414 ASN A C 1
ATOM 3422 O O . ASN A 1 414 ? -43.804 2.188 8.935 1.00 69.81 414 ASN A O 1
ATOM 3426 N N . GLU A 1 415 ? -44.541 2.036 11.050 1.00 71.81 415 GLU A N 1
ATOM 3427 C CA . GLU A 1 415 ? -43.983 3.295 11.515 1.00 71.81 415 GLU A CA 1
ATOM 3428 C C . GLU A 1 415 ? -43.251 3.018 12.828 1.00 71.81 415 GLU A C 1
ATOM 3430 O O . GLU A 1 415 ? -43.846 2.982 13.899 1.00 71.81 415 GLU A O 1
ATOM 3435 N N . CYS A 1 416 ? -41.947 2.768 12.780 1.00 79.12 416 CYS A N 1
ATOM 3436 C CA . CYS A 1 416 ? -41.173 2.608 14.007 1.00 79.12 416 CYS A CA 1
ATOM 3437 C C . CYS A 1 416 ? -39.800 3.254 13.902 1.00 79.12 416 CYS A C 1
ATOM 3439 O O . CYS A 1 416 ? -39.305 3.586 12.819 1.00 79.12 416 CYS A O 1
ATOM 3441 N N . ILE A 1 417 ? -39.205 3.470 15.069 1.00 83.31 417 ILE A N 1
ATOM 3442 C CA . ILE A 1 417 ? -37.852 3.985 15.197 1.00 83.31 417 ILE A CA 1
ATOM 3443 C C . ILE A 1 417 ? -36.964 2.817 15.605 1.00 83.31 417 ILE A C 1
ATOM 3445 O O . ILE A 1 417 ? -37.214 2.139 16.601 1.00 83.31 417 ILE A O 1
ATOM 3449 N N . LEU A 1 418 ? -35.933 2.579 14.811 1.00 83.50 418 LEU A N 1
ATOM 3450 C CA . LEU A 1 418 ? -34.863 1.652 15.116 1.00 83.50 418 LEU A CA 1
ATOM 3451 C C . LEU A 1 418 ? -33.727 2.439 15.766 1.00 83.50 418 LEU A C 1
ATOM 3453 O O . LEU A 1 418 ? -33.199 3.366 15.162 1.00 83.50 418 LEU A O 1
ATOM 3457 N N . GLU A 1 419 ? -33.362 2.084 16.989 1.00 83.12 419 GLU A N 1
ATOM 3458 C CA . GLU A 1 419 ? -32.163 2.597 17.647 1.00 83.12 419 GLU A CA 1
ATOM 3459 C C . GLU A 1 419 ? -31.047 1.565 17.482 1.00 83.12 419 GLU A C 1
ATOM 3461 O O . GLU A 1 419 ? -31.204 0.438 17.948 1.00 83.12 419 GLU A O 1
ATOM 3466 N N . ILE A 1 420 ? -29.941 1.917 16.827 1.00 80.25 420 ILE A N 1
ATOM 3467 C CA . ILE A 1 420 ? -28.740 1.070 16.724 1.00 80.25 420 ILE A CA 1
ATOM 3468 C C . ILE A 1 420 ? -27.570 1.876 17.276 1.00 80.25 420 ILE A C 1
ATOM 3470 O O . ILE A 1 420 ? -27.283 2.940 16.740 1.00 80.25 420 ILE A O 1
ATOM 3474 N N . ASP A 1 421 ? -26.900 1.384 18.319 1.00 75.38 421 ASP A N 1
ATOM 3475 C CA . ASP A 1 421 ? -25.776 2.083 18.968 1.00 75.38 421 ASP A CA 1
ATOM 3476 C C . ASP A 1 421 ? -26.036 3.587 19.198 1.00 75.38 421 ASP A C 1
ATOM 3478 O O . ASP A 1 421 ? -25.220 4.434 18.844 1.00 75.38 421 ASP A O 1
ATOM 3482 N N . GLU A 1 422 ? -27.196 3.920 19.774 1.00 74.38 422 GLU A N 1
ATOM 3483 C CA . GLU A 1 422 ? -27.643 5.297 20.062 1.00 74.38 422 GLU A CA 1
ATOM 3484 C C . GLU A 1 422 ? -28.045 6.139 18.828 1.00 74.38 422 GLU A C 1
ATOM 3486 O O . GLU A 1 422 ? -28.526 7.266 18.980 1.00 74.38 422 GLU A O 1
ATOM 3491 N N . GLU A 1 423 ? -27.936 5.613 17.601 1.00 75.69 423 GLU A N 1
ATOM 3492 C CA . GLU A 1 423 ? -28.483 6.261 16.405 1.00 75.69 423 GLU A CA 1
ATOM 3493 C C . GLU A 1 423 ? -29.955 5.903 16.195 1.00 75.69 423 GLU A C 1
ATOM 3495 O O . GLU A 1 423 ? -30.311 4.739 16.014 1.00 75.69 423 GLU A O 1
ATOM 3500 N N . LEU A 1 424 ? -30.809 6.927 16.142 1.00 78.00 424 LEU A N 1
ATOM 3501 C CA . LEU A 1 424 ? -32.230 6.779 15.835 1.00 78.00 424 LEU A CA 1
ATOM 3502 C C . LEU A 1 424 ? -32.467 6.835 14.325 1.00 78.00 424 LEU A C 1
ATOM 3504 O O . LEU A 1 424 ? -32.179 7.831 13.656 1.00 78.00 424 LEU A O 1
ATOM 3508 N N . ILE A 1 425 ? -33.051 5.770 13.793 1.00 82.06 425 ILE A N 1
ATOM 3509 C CA . ILE A 1 425 ? -33.348 5.592 12.379 1.00 82.06 425 ILE A CA 1
ATOM 3510 C C . ILE A 1 425 ? -34.846 5.363 12.234 1.00 82.06 425 ILE A C 1
ATOM 3512 O O . ILE A 1 425 ? -35.402 4.418 12.786 1.00 82.06 425 ILE A O 1
ATOM 3516 N N . LYS A 1 426 ? -35.520 6.213 11.458 1.00 81.12 426 LYS A N 1
ATOM 3517 C CA . LYS A 1 426 ? -36.912 5.959 11.085 1.00 81.12 426 LYS A CA 1
ATOM 3518 C C . LYS A 1 426 ? -36.938 4.828 10.055 1.00 81.12 426 LYS A C 1
ATOM 3520 O O . LYS A 1 426 ? -36.367 4.983 8.975 1.00 81.12 426 LYS A O 1
ATOM 3525 N N . LEU A 1 427 ? -37.583 3.712 10.386 1.00 76.75 427 LEU A N 1
ATOM 3526 C CA . LEU A 1 427 ? -37.822 2.637 9.428 1.00 76.75 427 LEU A CA 1
ATOM 3527 C C . LEU A 1 427 ? -38.954 3.065 8.489 1.00 76.75 427 LEU A C 1
ATOM 3529 O O . LEU A 1 427 ? -40.051 3.386 8.943 1.00 76.75 427 LEU A O 1
ATOM 3533 N N . GLY A 1 428 ? -38.648 3.135 7.192 1.00 71.44 428 GLY A N 1
ATOM 3534 C CA . GLY A 1 428 ? -39.627 3.388 6.135 1.00 71.44 428 GLY A CA 1
ATOM 3535 C C . GLY A 1 428 ? -40.439 2.138 5.800 1.00 71.44 428 GLY A C 1
ATOM 3536 O O . GLY A 1 428 ? -40.218 1.075 6.375 1.00 71.44 428 GLY A O 1
ATOM 3537 N N . GLN A 1 429 ? -41.367 2.255 4.856 1.00 78.25 429 GLN A N 1
ATOM 3538 C CA . GLN A 1 429 ? -42.129 1.121 4.322 1.00 78.25 429 GLN A CA 1
ATOM 3539 C C . GLN A 1 429 ? -41.261 0.304 3.355 1.00 78.25 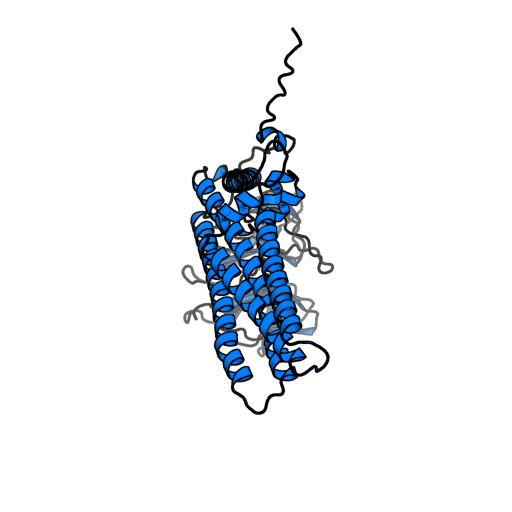429 GLN A C 1
ATOM 3541 O O . GLN A 1 429 ? -40.380 0.866 2.701 1.00 78.25 429 GLN A O 1
ATOM 3546 N N . ASN A 1 430 ? -41.482 -1.013 3.289 1.00 78.25 430 ASN A N 1
ATOM 3547 C CA . ASN A 1 430 ? -40.793 -1.949 2.385 1.00 78.25 430 ASN A CA 1
ATOM 3548 C C . ASN A 1 430 ? -39.264 -1.812 2.386 1.00 78.25 430 ASN A C 1
ATOM 3550 O O . ASN A 1 430 ? -38.600 -1.988 1.365 1.00 78.25 430 ASN A O 1
ATOM 3554 N N . THR A 1 431 ? -38.690 -1.469 3.540 1.00 78.00 431 THR A N 1
ATOM 3555 C CA . THR A 1 431 ? -37.265 -1.170 3.658 1.00 78.00 431 THR A CA 1
ATOM 3556 C C . THR A 1 431 ? -36.537 -2.347 4.286 1.00 78.00 431 THR A C 1
ATOM 3558 O O . THR A 1 431 ? -36.917 -2.834 5.349 1.00 78.00 431 THR A O 1
ATOM 3561 N N . LEU A 1 432 ? -35.450 -2.781 3.650 1.00 82.75 432 LEU A N 1
ATOM 3562 C CA . LEU A 1 432 ? -34.538 -3.767 4.215 1.00 82.75 432 LEU A CA 1
ATOM 3563 C C . LEU A 1 432 ? -33.358 -3.062 4.890 1.00 82.75 432 LEU A C 1
ATOM 3565 O O . LEU A 1 432 ? -32.600 -2.336 4.248 1.00 82.75 432 LEU A O 1
ATOM 3569 N N . PHE A 1 433 ? -33.189 -3.302 6.183 1.00 83.62 433 PHE A N 1
ATOM 3570 C CA . PHE A 1 433 ? -32.100 -2.777 6.996 1.00 83.62 433 PHE A CA 1
ATOM 3571 C C . PHE A 1 433 ? -31.159 -3.892 7.428 1.00 83.62 433 PHE A C 1
ATOM 3573 O O . PHE A 1 433 ? -31.598 -4.894 7.980 1.00 83.62 433 PHE A O 1
ATOM 3580 N N . HIS A 1 434 ? -29.856 -3.703 7.232 1.00 84.81 434 HIS A N 1
ATOM 3581 C CA . HIS A 1 434 ? -28.831 -4.611 7.748 1.00 84.81 434 HIS A CA 1
ATOM 3582 C C . HIS A 1 434 ? -28.329 -4.122 9.109 1.00 84.81 434 HIS A C 1
ATOM 3584 O O . HIS A 1 434 ? -27.929 -2.967 9.253 1.00 84.81 434 HIS A O 1
ATOM 3590 N N . ILE A 1 435 ? -28.342 -5.020 10.090 1.00 82.69 435 ILE A N 1
ATOM 3591 C CA . ILE A 1 435 ? -27.767 -4.854 11.420 1.00 82.69 435 ILE A CA 1
ATOM 3592 C C . ILE A 1 435 ? -26.544 -5.776 11.515 1.00 82.69 435 ILE A C 1
ATOM 3594 O O . ILE A 1 435 ? -26.709 -6.999 11.595 1.00 82.69 435 ILE A O 1
ATOM 3598 N N . PRO A 1 436 ? -25.326 -5.204 11.509 1.00 77.81 436 PRO A N 1
ATOM 3599 C CA . PRO A 1 436 ? -24.097 -5.971 11.641 1.00 77.81 436 PRO A CA 1
ATOM 3600 C C . PRO A 1 436 ? -24.051 -6.820 12.921 1.00 77.81 436 PRO A C 1
ATOM 3602 O O . PRO A 1 436 ? -24.620 -6.431 13.945 1.00 77.81 436 PRO A O 1
ATOM 3605 N N . TYR A 1 437 ? -23.307 -7.932 12.905 1.00 77.81 437 TYR A N 1
ATOM 3606 C CA . TYR A 1 437 ? -22.996 -8.675 14.137 1.00 77.81 437 TYR A CA 1
ATOM 3607 C C . TYR A 1 437 ? -22.369 -7.761 15.210 1.00 77.81 437 TYR A C 1
ATOM 3609 O O . TYR A 1 437 ? -21.742 -6.744 14.897 1.00 77.81 437 TYR A O 1
ATOM 3617 N N . ASN A 1 438 ? -22.502 -8.139 16.486 1.00 77.12 438 ASN A N 1
ATOM 3618 C CA . ASN A 1 438 ? -22.064 -7.351 17.655 1.00 77.12 438 ASN A CA 1
ATOM 3619 C C . ASN A 1 438 ? -22.753 -5.984 17.821 1.00 77.12 438 ASN A C 1
ATOM 3621 O O . ASN A 1 438 ? -22.229 -5.128 18.530 1.00 77.12 438 ASN A O 1
ATOM 3625 N N . LYS A 1 439 ? -23.907 -5.747 17.187 1.00 78.31 439 LYS A N 1
ATOM 3626 C CA . LYS A 1 439 ? -24.683 -4.517 17.389 1.00 78.31 439 LYS A CA 1
ATOM 3627 C C . LYS A 1 439 ? -25.903 -4.771 18.261 1.00 78.31 439 LYS A C 1
ATOM 3629 O O . LYS A 1 439 ? -26.652 -5.728 18.037 1.00 78.31 439 LYS A O 1
ATOM 3634 N N . LYS A 1 440 ? -26.107 -3.900 19.254 1.00 82.06 440 LYS A N 1
ATOM 3635 C CA . LYS A 1 440 ? -27.380 -3.805 19.977 1.00 82.06 440 LYS A CA 1
ATOM 3636 C C . LYS A 1 440 ? -28.345 -3.010 19.117 1.00 82.06 440 LYS A C 1
ATOM 3638 O O . LYS A 1 440 ? -27.958 -2.016 18.504 1.00 82.06 440 LYS A O 1
ATOM 3643 N N . PHE A 1 441 ? -29.607 -3.416 19.115 1.00 86.44 441 PHE A N 1
ATOM 3644 C CA . PHE A 1 441 ? -30.641 -2.565 18.555 1.00 86.44 441 PHE A CA 1
ATOM 3645 C C . PHE A 1 441 ? -31.922 -2.616 19.374 1.00 86.44 441 PHE A C 1
ATOM 3647 O O . PHE A 1 441 ? -32.240 -3.616 20.024 1.00 86.44 441 PHE A O 1
ATOM 3654 N N . LYS A 1 442 ? -32.672 -1.519 19.332 1.00 87.69 442 LYS A N 1
ATOM 3655 C CA . LYS A 1 442 ? -33.990 -1.400 19.946 1.00 87.69 442 LYS A CA 1
ATOM 3656 C C . LYS A 1 442 ? -34.996 -1.021 18.883 1.00 87.69 442 LYS A C 1
ATOM 3658 O O . LYS A 1 442 ? -34.732 -0.173 18.037 1.00 87.69 442 LYS A O 1
ATOM 3663 N N . VAL A 1 443 ? -36.166 -1.635 18.955 1.00 85.81 443 VAL A N 1
ATOM 3664 C CA . VAL A 1 443 ? -37.319 -1.221 18.160 1.00 85.81 443 VAL A CA 1
ATOM 3665 C C . VAL A 1 443 ? -38.239 -0.443 19.082 1.00 85.81 443 VAL A C 1
ATOM 3667 O O . VAL A 1 443 ? -38.741 -0.978 20.075 1.00 85.81 443 VAL A O 1
ATOM 3670 N N . ILE A 1 444 ? -38.427 0.828 18.757 1.00 84.12 444 ILE A N 1
ATOM 3671 C CA . ILE A 1 444 ? -39.212 1.792 19.514 1.00 84.12 444 ILE A CA 1
ATOM 3672 C C . ILE A 1 444 ? -40.477 2.083 18.712 1.00 84.12 444 ILE A C 1
ATOM 3674 O O . ILE A 1 444 ? -40.415 2.576 17.584 1.00 84.12 444 ILE A O 1
ATOM 3678 N N . VAL A 1 445 ? -41.634 1.779 19.301 1.00 83.81 445 VAL A N 1
ATOM 3679 C CA . VAL A 1 445 ? -42.942 2.072 18.704 1.00 83.81 445 VAL A CA 1
ATOM 3680 C C . VAL A 1 445 ? -43.611 3.184 19.509 1.00 83.81 445 VAL A C 1
ATOM 3682 O O . VAL A 1 445 ? -44.038 2.954 20.646 1.00 83.81 445 VAL A O 1
ATOM 3685 N N . CYS A 1 446 ? -43.662 4.392 18.939 1.00 77.00 446 CYS A N 1
ATOM 3686 C CA . CYS A 1 446 ? -44.259 5.574 19.568 1.00 77.00 446 CYS A CA 1
ATOM 3687 C C . CYS A 1 446 ? -45.793 5.551 19.468 1.00 77.00 446 CYS A C 1
ATOM 3689 O O . CYS A 1 446 ? -46.353 4.810 18.669 1.00 77.00 446 CYS A O 1
ATOM 3691 N N . GLU A 1 447 ? -46.489 6.350 20.281 1.00 70.44 447 GLU A N 1
ATOM 3692 C CA . GLU A 1 447 ? -47.959 6.351 20.362 1.00 70.44 447 GLU A CA 1
ATOM 3693 C C . GLU A 1 447 ? -48.647 6.431 18.985 1.00 70.44 447 GLU A C 1
ATOM 3695 O O . GLU A 1 447 ? -48.284 7.256 18.150 1.00 70.44 447 GLU A O 1
ATOM 3700 N N . LYS A 1 448 ? -49.675 5.588 18.779 1.00 67.50 448 LYS A N 1
ATOM 3701 C CA . LYS A 1 448 ? -50.466 5.425 17.536 1.00 67.50 448 LYS A CA 1
ATOM 3702 C C . LYS A 1 448 ? -49.767 4.723 16.366 1.00 67.50 448 LYS A C 1
ATOM 3704 O O . LYS A 1 448 ? -50.401 4.533 15.333 1.00 67.50 448 LYS A O 1
ATOM 3709 N N . GLN A 1 449 ? -48.520 4.298 16.529 1.00 72.31 449 GLN A N 1
ATOM 3710 C CA . GLN A 1 449 ? -47.786 3.562 15.505 1.00 72.31 449 GLN A CA 1
ATOM 3711 C C . GLN A 1 449 ? -47.893 2.033 15.666 1.00 72.31 449 GLN A C 1
ATOM 3713 O O . GLN A 1 449 ? -48.459 1.515 16.628 1.00 72.31 449 GLN A O 1
ATOM 3718 N N . LYS A 1 450 ? -47.351 1.273 14.716 1.00 75.06 450 LYS A N 1
ATOM 3719 C CA . LYS A 1 450 ? -47.211 -0.185 14.807 1.00 75.06 450 LYS A CA 1
ATOM 3720 C C . LYS A 1 450 ? -45.877 -0.563 14.179 1.00 75.06 450 LYS A C 1
ATOM 3722 O O . LYS A 1 450 ? -45.541 -0.050 13.116 1.00 75.06 450 LYS A O 1
ATOM 3727 N N . ALA A 1 451 ? -45.133 -1.465 14.820 1.00 79.00 451 ALA A N 1
ATOM 3728 C CA . ALA A 1 451 ? -43.998 -2.100 14.160 1.00 79.00 451 ALA A CA 1
ATOM 3729 C C . ALA A 1 451 ? -44.451 -3.434 13.584 1.00 79.00 451 ALA A C 1
ATOM 3731 O O . ALA A 1 451 ? -44.795 -4.345 14.343 1.00 79.00 451 ALA A O 1
ATOM 3732 N N . HIS A 1 452 ? -44.450 -3.525 12.258 1.00 82.56 452 HIS A N 1
ATOM 3733 C CA . HIS A 1 452 ? -44.703 -4.756 11.527 1.00 82.56 452 HIS A CA 1
ATOM 3734 C C . HIS A 1 452 ? -43.550 -5.026 10.558 1.00 82.56 452 HIS A C 1
ATOM 3736 O O . HIS A 1 452 ? -43.257 -4.231 9.663 1.00 82.56 452 HIS A O 1
ATOM 3742 N N . GLY A 1 453 ? -42.849 -6.133 10.763 1.00 83.81 453 GLY A N 1
ATOM 3743 C CA . GLY A 1 453 ? -41.694 -6.492 9.953 1.00 83.81 453 GLY A CA 1
ATOM 3744 C C . GLY A 1 453 ? -41.237 -7.923 10.179 1.00 83.81 453 GLY A C 1
ATOM 3745 O O . GLY A 1 453 ? -41.841 -8.675 10.941 1.00 83.81 453 GLY A O 1
ATOM 3746 N N . MET A 1 454 ? -40.133 -8.279 9.539 1.00 85.62 454 MET A N 1
ATOM 3747 C CA . MET A 1 454 ? -39.440 -9.548 9.732 1.00 85.62 454 MET A CA 1
ATOM 3748 C C . MET A 1 454 ? -38.009 -9.287 10.166 1.00 85.62 454 MET A C 1
ATOM 3750 O O . MET A 1 454 ? -37.346 -8.409 9.615 1.00 85.62 454 MET A O 1
ATOM 3754 N N . ILE A 1 455 ? -37.529 -10.074 11.122 1.00 85.69 455 ILE A N 1
ATOM 3755 C CA . ILE A 1 455 ? -36.122 -10.119 11.506 1.00 85.69 455 ILE A CA 1
ATOM 3756 C C . ILE A 1 455 ? -35.541 -11.411 10.946 1.00 85.69 455 ILE A C 1
ATOM 3758 O O . ILE A 1 455 ? -35.942 -12.500 11.345 1.00 85.69 455 ILE A O 1
ATOM 3762 N N . ILE A 1 456 ? -34.599 -11.283 10.023 1.00 84.81 456 ILE A N 1
ATOM 3763 C CA . ILE A 1 456 ? -33.886 -12.383 9.384 1.00 84.81 456 ILE A CA 1
ATOM 3764 C C . ILE A 1 456 ? -32.526 -12.478 10.055 1.00 84.81 456 ILE A C 1
ATOM 3766 O O . ILE A 1 456 ? -31.703 -11.575 9.937 1.00 84.81 456 ILE A O 1
ATOM 3770 N N . GLU A 1 457 ? -32.292 -13.555 10.781 1.00 85.19 457 GLU A N 1
ATOM 3771 C CA . GLU A 1 457 ? -31.038 -13.831 11.464 1.00 85.19 457 GLU A CA 1
ATOM 3772 C C . GLU A 1 457 ? -30.257 -14.863 10.647 1.00 85.19 457 GLU A C 1
ATOM 3774 O O . GLU A 1 457 ? -30.721 -15.986 10.446 1.00 85.19 457 GLU A O 1
ATOM 3779 N N . TYR A 1 458 ? -29.090 -14.458 10.149 1.00 83.56 458 TYR A N 1
ATOM 3780 C CA . TYR A 1 458 ? -28.168 -15.293 9.390 1.00 83.56 458 TYR A CA 1
ATOM 3781 C C . TYR A 1 458 ? -26.981 -15.672 10.270 1.00 83.56 458 TYR A C 1
ATOM 3783 O O . TYR A 1 458 ? -26.185 -14.815 10.664 1.00 83.56 458 TYR A O 1
ATOM 3791 N N . LYS A 1 459 ? -26.858 -16.962 10.581 1.00 80.25 459 LYS A N 1
ATOM 3792 C CA . LYS A 1 459 ? -25.736 -17.518 11.337 1.00 80.25 459 LYS A CA 1
ATOM 3793 C C . LYS A 1 459 ? -24.819 -18.290 10.393 1.00 80.25 459 LYS A C 1
ATOM 3795 O O . LYS A 1 459 ? -25.261 -19.253 9.763 1.00 80.25 459 LYS A O 1
ATOM 3800 N N . ARG A 1 460 ? -23.569 -17.833 10.331 1.00 71.00 460 ARG A N 1
ATOM 3801 C CA . ARG A 1 460 ? -22.484 -18.444 9.560 1.00 71.00 460 ARG A CA 1
ATOM 3802 C C . ARG A 1 460 ? -21.975 -19.747 10.137 1.00 71.00 460 ARG A C 1
ATOM 3804 O O . ARG A 1 460 ? -22.200 -20.008 11.343 1.00 71.00 460 ARG A O 1
#